Protein AF-W7KEY0-F1 (afdb_monomer_lite)

Structure (mmCIF, N/CA/C/O backbone):
data_AF-W7KEY0-F1
#
_entry.id   AF-W7KEY0-F1
#
loop_
_atom_site.group_PDB
_atom_site.id
_atom_site.type_symbol
_atom_site.label_atom_id
_atom_site.label_alt_id
_atom_site.label_comp_id
_atom_site.label_asym_id
_atom_site.label_entity_id
_atom_site.label_seq_id
_atom_site.pdbx_PDB_ins_code
_atom_site.Cartn_x
_atom_site.Cartn_y
_atom_site.Cartn_z
_atom_site.occupancy
_atom_site.B_iso_or_equiv
_atom_site.auth_seq_id
_atom_site.auth_comp_id
_atom_site.auth_asym_id
_atom_site.auth_atom_id
_atom_site.pdbx_PDB_model_num
ATOM 1 N N . MET A 1 1 ? 30.946 56.178 52.139 1.00 39.22 1 MET A N 1
ATOM 2 C CA . MET A 1 1 ? 31.318 55.492 50.880 1.00 39.22 1 MET A CA 1
ATOM 3 C C . MET A 1 1 ? 30.745 54.079 50.949 1.00 39.22 1 MET A C 1
ATOM 5 O O . MET A 1 1 ? 31.352 53.217 51.552 1.00 39.22 1 MET A O 1
ATOM 9 N N . ILE A 1 2 ? 29.469 53.835 50.640 1.00 46.00 2 ILE A N 1
ATOM 10 C CA . ILE A 1 2 ? 28.911 53.677 49.282 1.00 46.00 2 ILE A CA 1
ATOM 11 C C . ILE A 1 2 ? 29.947 53.119 48.298 1.00 46.00 2 ILE A C 1
ATOM 13 O O . ILE A 1 2 ? 30.593 53.881 47.589 1.00 46.00 2 ILE A O 1
ATOM 17 N N . ASN A 1 3 ? 30.103 51.791 48.290 1.00 41.12 3 ASN A N 1
ATOM 18 C CA . ASN A 1 3 ? 30.170 51.013 47.051 1.00 41.12 3 ASN A CA 1
ATOM 19 C C . ASN A 1 3 ? 29.918 49.518 47.322 1.00 41.12 3 ASN A C 1
ATOM 21 O O . ASN A 1 3 ? 30.827 48.713 47.483 1.00 41.12 3 ASN A O 1
ATOM 25 N N . CYS A 1 4 ? 28.639 49.153 47.340 1.00 37.62 4 CYS A N 1
ATOM 26 C CA . CYS A 1 4 ? 28.168 47.828 46.944 1.00 37.62 4 CYS A CA 1
ATOM 27 C C . CYS A 1 4 ? 26.973 48.049 46.021 1.00 37.62 4 CYS A C 1
ATOM 29 O O . CYS A 1 4 ? 25.819 47.897 46.406 1.00 37.62 4 CYS A O 1
ATOM 31 N N . ASN A 1 5 ? 27.259 48.467 44.793 1.00 52.34 5 ASN A N 1
ATOM 32 C CA . ASN A 1 5 ? 26.310 48.301 43.711 1.00 52.34 5 ASN A CA 1
ATOM 33 C C . ASN A 1 5 ? 26.526 46.898 43.133 1.00 52.34 5 ASN A C 1
ATOM 35 O O . ASN A 1 5 ? 27.607 46.632 42.611 1.00 52.34 5 ASN A O 1
ATOM 39 N N . ARG A 1 6 ? 25.476 46.062 43.189 1.00 47.12 6 ARG A N 1
ATOM 40 C CA . ARG A 1 6 ? 24.991 45.147 42.126 1.00 47.12 6 ARG A CA 1
ATOM 41 C C . ARG A 1 6 ? 24.615 43.753 42.619 1.00 47.12 6 ARG A C 1
ATOM 43 O O . ARG A 1 6 ? 25.311 42.767 42.415 1.00 47.12 6 ARG A O 1
ATOM 50 N N . VAL A 1 7 ? 23.378 43.650 43.078 1.00 41.88 7 VAL A N 1
ATOM 51 C CA . VAL A 1 7 ? 22.547 42.543 42.619 1.00 41.88 7 VAL A CA 1
ATOM 52 C C . VAL A 1 7 ? 22.335 42.707 41.101 1.00 41.88 7 VAL A C 1
ATOM 54 O O . VAL A 1 7 ? 21.746 43.698 40.684 1.00 41.88 7 VAL A O 1
ATOM 57 N N . ASN A 1 8 ? 22.784 41.738 40.284 1.00 46.81 8 ASN A N 1
ATOM 58 C CA . ASN A 1 8 ? 22.224 41.480 38.947 1.00 46.81 8 ASN A CA 1
ATOM 59 C C . ASN A 1 8 ? 21.302 40.255 39.018 1.00 46.81 8 ASN A C 1
ATOM 61 O O . ASN A 1 8 ? 21.419 39.324 38.226 1.00 46.81 8 ASN A O 1
ATOM 65 N N . LYS A 1 9 ? 20.366 40.275 39.977 1.00 32.06 9 LYS A N 1
ATOM 66 C CA . LYS A 1 9 ? 19.167 39.422 40.016 1.00 32.06 9 LYS A CA 1
ATOM 67 C C . LYS A 1 9 ? 18.198 39.804 38.860 1.00 32.06 9 LYS A C 1
ATOM 69 O O . LYS A 1 9 ? 17.013 39.991 39.081 1.00 32.06 9 LYS A O 1
ATOM 74 N N . LYS A 1 10 ? 18.739 40.009 37.650 1.00 35.88 10 LYS A N 1
ATOM 75 C CA . LYS A 1 10 ? 18.089 39.895 36.332 1.00 35.88 10 LYS A CA 1
ATOM 76 C C . LYS A 1 10 ? 18.129 38.439 35.893 1.00 35.88 10 LYS A C 1
ATOM 78 O O . LYS A 1 10 ? 17.138 37.761 35.711 1.00 35.88 10 LYS A O 1
ATOM 83 N N . SER A 1 11 ? 19.328 37.890 35.965 1.00 42.47 11 SER A N 1
ATOM 84 C CA . SER A 1 11 ? 19.453 36.511 36.363 1.00 42.47 11 SER A CA 1
ATOM 85 C C . SER A 1 11 ? 18.652 36.232 37.637 1.00 42.47 11 SER A C 1
ATOM 87 O O . SER A 1 11 ? 18.235 37.098 38.396 1.00 42.47 11 SER A O 1
ATOM 89 N N . ILE A 1 12 ? 18.552 34.963 37.928 1.00 41.84 12 ILE A N 1
ATOM 90 C CA . ILE A 1 12 ? 18.121 34.420 39.199 1.00 41.84 12 ILE A CA 1
ATOM 91 C C . ILE A 1 12 ? 16.614 34.317 39.298 1.00 41.84 12 ILE A C 1
ATOM 93 O O . ILE A 1 12 ? 16.170 33.216 39.583 1.00 41.84 12 ILE A O 1
ATOM 97 N N . LEU A 1 13 ? 15.846 35.368 39.015 1.00 31.08 13 LEU A N 1
ATOM 98 C CA . LEU A 1 13 ? 14.375 35.332 39.128 1.00 31.08 13 LEU A CA 1
ATOM 99 C C . LEU A 1 13 ? 13.568 35.970 37.943 1.00 31.08 13 LEU A C 1
ATOM 101 O O . LEU A 1 13 ? 12.361 36.086 38.080 1.00 31.08 13 LEU A O 1
ATOM 105 N N . GLU A 1 14 ? 14.179 36.291 36.775 1.00 40.06 14 GLU A N 1
ATOM 106 C CA . GLU A 1 14 ? 13.578 36.093 35.407 1.00 40.06 14 GLU A CA 1
ATOM 107 C C . GLU A 1 14 ? 13.645 34.676 34.768 1.00 40.06 14 GLU A C 1
ATOM 109 O O . GLU A 1 14 ? 13.014 34.332 33.782 1.00 40.06 14 GLU A O 1
ATOM 114 N N . ALA A 1 15 ? 14.576 33.817 35.099 1.00 42.16 15 ALA A N 1
ATOM 115 C CA . ALA A 1 15 ? 14.759 33.433 36.447 1.00 42.16 15 ALA A CA 1
ATOM 116 C C . ALA A 1 15 ? 13.458 32.832 36.911 1.00 42.16 15 ALA A C 1
ATOM 118 O O . ALA A 1 15 ? 12.478 33.525 37.155 1.00 42.16 15 ALA A O 1
ATOM 119 N N . ILE A 1 16 ? 13.536 31.512 36.938 1.00 36.44 16 ILE A N 1
ATOM 120 C CA . ILE A 1 16 ? 12.640 30.665 37.658 1.00 36.44 16 ILE A CA 1
ATOM 121 C C . ILE A 1 16 ? 11.277 31.195 37.345 1.00 36.44 16 ILE A C 1
ATOM 123 O O . ILE A 1 16 ? 10.603 31.722 38.217 1.00 36.44 16 ILE A O 1
ATOM 127 N N . GLU A 1 17 ? 10.876 31.215 36.087 1.00 41.03 17 GLU A N 1
ATOM 128 C CA . GLU A 1 17 ? 11.451 30.987 34.743 1.00 41.03 17 GLU A CA 1
ATOM 129 C C . GLU A 1 17 ? 10.202 31.079 33.904 1.00 41.03 17 GLU A C 1
ATOM 131 O O . GLU A 1 17 ? 9.704 30.076 33.376 1.00 41.03 17 GLU A O 1
ATOM 136 N N . ASP A 1 18 ? 9.587 32.239 34.115 1.00 36.84 18 ASP A N 1
ATOM 137 C CA . ASP A 1 18 ? 8.176 32.472 34.067 1.00 36.84 18 ASP A CA 1
ATOM 138 C C . ASP A 1 18 ? 7.375 31.193 33.950 1.00 36.84 18 ASP A C 1
ATOM 140 O O . ASP A 1 18 ? 6.943 30.745 32.884 1.00 36.84 18 ASP A O 1
ATOM 144 N N . PHE A 1 19 ? 7.164 30.573 35.113 1.00 37.38 19 PHE A N 1
ATOM 145 C CA . PHE A 1 19 ? 8.146 29.829 35.933 1.00 37.38 19 PHE A CA 1
ATOM 146 C C . PHE A 1 19 ? 7.751 28.423 35.931 1.00 37.38 19 PHE A C 1
ATOM 148 O O . PHE A 1 19 ? 7.211 27.884 36.904 1.00 37.38 19 PHE A O 1
ATOM 155 N N . VAL A 1 20 ? 7.869 27.886 34.743 1.00 44.34 20 VAL A N 1
ATOM 156 C CA . VAL A 1 20 ? 7.081 26.748 34.402 1.00 44.34 20 VAL A CA 1
ATOM 157 C C . VAL A 1 20 ? 5.592 27.195 34.455 1.00 44.34 20 VAL A C 1
ATOM 159 O O . VAL A 1 20 ? 4.947 26.859 33.488 1.00 44.34 20 VAL A O 1
ATOM 162 N N . LEU A 1 21 ? 5.103 28.030 35.422 1.00 39.25 21 LEU A N 1
ATOM 163 C CA . LEU A 1 21 ? 4.089 29.105 35.452 1.00 39.25 21 LEU A CA 1
ATOM 164 C C . LEU A 1 21 ? 4.131 29.896 34.141 1.00 39.25 21 LEU A C 1
ATOM 166 O O . LEU A 1 21 ? 4.456 31.059 34.088 1.00 39.25 21 LEU A O 1
ATOM 170 N N . HIS A 1 22 ? 3.645 29.346 33.073 1.00 37.84 22 HIS A N 1
ATOM 171 C CA . HIS A 1 22 ? 2.217 29.195 33.161 1.00 37.84 22 HIS A CA 1
ATOM 172 C C . HIS A 1 22 ? 1.845 27.692 33.143 1.00 37.84 22 HIS A C 1
ATOM 174 O O . HIS A 1 22 ? 1.115 27.227 32.280 1.00 37.84 22 HIS A O 1
ATOM 180 N N . ILE A 1 23 ? 2.376 26.974 34.164 1.00 42.91 23 ILE A N 1
ATOM 181 C CA . ILE A 1 23 ? 2.713 25.538 34.411 1.00 42.91 23 ILE A CA 1
ATOM 182 C C . ILE A 1 23 ? 1.596 24.567 34.310 1.00 42.91 23 ILE A C 1
ATOM 184 O O . ILE A 1 23 ? 1.755 23.415 33.933 1.00 42.91 23 ILE A O 1
ATOM 188 N N . PHE A 1 24 ? 0.466 25.077 34.695 1.00 42.84 24 PHE A N 1
ATOM 189 C CA . PHE A 1 24 ? -0.783 24.404 34.595 1.00 42.84 24 PHE A CA 1
ATOM 190 C C . PHE A 1 24 ? -1.757 25.285 33.858 1.00 42.84 24 PHE A C 1
ATOM 192 O O . PHE A 1 24 ? -2.905 24.896 33.719 1.00 42.84 24 PHE A O 1
ATOM 199 N N . SER A 1 25 ? -1.308 26.489 33.478 1.00 38.00 25 SER A N 1
ATOM 200 C CA . SER A 1 25 ? -2.138 27.675 33.598 1.00 38.00 25 SER A CA 1
ATOM 201 C C . SER A 1 25 ? -3.352 27.550 32.777 1.00 38.00 25 SER A C 1
ATOM 203 O O . SER A 1 25 ? -4.365 28.043 33.232 1.00 38.00 25 SER A O 1
ATOM 205 N N . TRP A 1 26 ? -3.270 26.792 31.700 1.00 37.66 26 TRP A N 1
ATOM 206 C CA . TRP A 1 26 ? -4.486 26.378 31.088 1.00 37.66 26 TRP A CA 1
ATOM 207 C C . TRP A 1 26 ? -4.623 24.859 31.029 1.00 37.66 26 TRP A C 1
ATOM 209 O O . TRP A 1 26 ? -5.651 24.419 31.503 1.00 37.66 26 TRP A O 1
ATOM 219 N N . PHE A 1 27 ? -3.659 24.027 30.584 1.00 41.97 27 PHE A N 1
ATOM 220 C CA . PHE A 1 27 ? -3.833 22.549 30.439 1.00 41.97 27 PHE A CA 1
ATOM 221 C C . PHE A 1 27 ? -5.110 22.080 29.688 1.00 41.97 27 PHE A C 1
ATOM 223 O O . PHE A 1 27 ? -5.236 20.872 29.551 1.00 41.97 27 PHE A O 1
ATOM 230 N N . LEU A 1 28 ? -6.006 22.997 29.275 1.00 44.84 28 LEU A N 1
ATOM 231 C CA . LEU A 1 28 ? -7.470 22.909 29.075 1.00 44.84 28 LEU A CA 1
ATOM 232 C C . LEU A 1 28 ? -7.968 24.214 28.379 1.00 44.84 28 LEU A C 1
ATOM 234 O O . LEU A 1 28 ? -8.821 24.919 28.905 1.00 44.84 28 LEU A O 1
ATOM 238 N N . ASP A 1 29 ? -7.402 24.532 27.207 1.00 43.25 29 ASP A N 1
ATOM 239 C CA . ASP A 1 29 ? -7.622 25.697 26.297 1.00 43.25 29 ASP A CA 1
ATOM 240 C C . ASP A 1 29 ? -6.866 27.040 26.543 1.00 43.25 29 ASP A C 1
ATOM 242 O O . ASP A 1 29 ? -7.196 27.850 27.402 1.00 43.25 29 ASP A O 1
ATOM 246 N N . ILE A 1 30 ? -5.858 27.311 25.691 1.00 51.75 30 ILE A N 1
ATOM 247 C CA . ILE A 1 30 ? -4.742 28.285 25.833 1.00 51.75 30 ILE A CA 1
ATOM 248 C C . ILE A 1 30 ? -4.778 29.412 24.769 1.00 51.75 30 ILE A C 1
ATOM 250 O O . ILE A 1 30 ? -5.134 29.139 23.626 1.00 51.75 30 ILE A O 1
ATOM 254 N N . ASN A 1 31 ? -4.227 30.614 25.040 1.00 40.78 31 ASN A N 1
ATOM 255 C CA . ASN A 1 31 ? -3.548 31.403 23.983 1.00 40.78 31 ASN A CA 1
ATOM 256 C C . ASN A 1 31 ? -2.336 32.221 24.487 1.00 40.78 31 ASN A C 1
ATOM 258 O O . ASN A 1 31 ? -2.462 33.090 25.346 1.00 40.78 31 ASN A O 1
ATOM 262 N N . VAL A 1 32 ? -1.146 31.911 23.958 1.00 52.19 32 VAL A N 1
ATOM 263 C CA . VAL A 1 32 ? 0.167 32.382 24.445 1.00 52.19 32 VAL A CA 1
ATOM 264 C C . VAL A 1 32 ? 0.576 33.687 23.761 1.00 52.19 32 VAL A C 1
ATOM 266 O O . VAL A 1 32 ? 0.625 33.705 22.537 1.00 52.19 32 VAL A O 1
ATOM 269 N N . ASP A 1 33 ? 1.009 34.706 24.515 1.00 50.38 33 ASP A N 1
ATOM 270 C CA . ASP A 1 33 ? 2.232 35.431 24.127 1.00 50.38 33 ASP A CA 1
ATOM 271 C C . ASP A 1 33 ? 2.861 36.218 25.287 1.00 50.38 33 ASP A C 1
ATOM 273 O O . ASP A 1 33 ? 2.375 37.270 25.700 1.00 50.38 33 ASP A O 1
ATOM 277 N N . ILE A 1 34 ? 3.980 35.703 25.806 1.00 47.12 34 ILE A N 1
ATOM 278 C CA . ILE A 1 34 ? 4.760 36.338 26.874 1.00 47.12 34 ILE A CA 1
ATOM 279 C C . ILE A 1 34 ? 6.181 36.614 26.367 1.00 47.12 34 ILE A C 1
ATOM 281 O O . ILE A 1 34 ? 7.163 35.995 26.756 1.00 47.12 34 ILE A O 1
ATOM 285 N N . PHE A 1 35 ? 6.275 37.628 25.504 1.00 45.19 35 PHE A N 1
ATOM 286 C CA . PHE A 1 35 ? 7.454 38.492 25.324 1.00 45.19 35 PHE A CA 1
ATOM 287 C C . PHE A 1 35 ? 8.364 38.233 24.105 1.00 45.19 35 PHE A C 1
ATOM 289 O O . PHE A 1 35 ? 9.537 37.844 24.215 1.00 45.19 35 PHE A O 1
ATOM 296 N N . LYS A 1 36 ? 7.875 38.656 22.936 1.00 41.53 36 LYS A N 1
ATOM 297 C CA . LYS A 1 36 ? 8.700 39.318 21.905 1.00 41.53 36 LYS A CA 1
ATOM 298 C C . LYS A 1 36 ? 8.900 40.803 22.300 1.00 41.53 36 LYS A C 1
ATOM 300 O O . LYS A 1 36 ? 8.003 41.387 22.889 1.00 41.53 36 LYS A O 1
ATOM 305 N N . ASN A 1 37 ? 10.040 41.470 22.080 1.00 49.34 37 ASN A N 1
ATOM 306 C CA . ASN A 1 37 ? 10.964 41.380 20.943 1.00 49.34 37 ASN A CA 1
ATOM 307 C C . ASN A 1 37 ? 12.451 41.564 21.327 1.00 49.34 37 ASN A C 1
ATOM 309 O O . ASN A 1 37 ? 12.825 42.610 21.851 1.00 49.34 37 ASN A O 1
ATOM 313 N N . ASN A 1 38 ? 13.302 40.573 21.013 1.00 46.34 38 ASN A N 1
ATOM 314 C CA . ASN A 1 38 ? 14.491 40.699 20.139 1.00 46.34 38 ASN A CA 1
ATOM 315 C C . ASN A 1 38 ? 15.311 39.387 20.085 1.00 46.34 38 ASN A C 1
ATOM 317 O O . ASN A 1 38 ? 15.221 38.540 20.973 1.00 46.34 38 ASN A O 1
ATOM 321 N N . ALA A 1 39 ? 16.051 39.219 18.982 1.00 49.66 39 ALA A N 1
ATOM 322 C CA . ALA A 1 39 ? 16.302 37.973 18.244 1.00 49.66 39 ALA A CA 1
ATOM 323 C C . ALA A 1 39 ? 17.393 37.003 18.755 1.00 49.66 39 ALA A C 1
ATOM 325 O O . ALA A 1 39 ? 17.705 36.053 18.048 1.00 49.66 39 ALA A O 1
ATOM 326 N N . ASP A 1 40 ? 17.919 37.152 19.971 1.00 50.69 40 ASP A N 1
ATOM 327 C CA . ASP A 1 40 ? 19.024 36.306 20.463 1.00 50.69 40 ASP A CA 1
ATOM 328 C C . ASP A 1 40 ? 18.761 35.730 21.865 1.00 50.69 40 ASP A C 1
ATOM 330 O O . ASP A 1 40 ? 19.476 36.012 22.828 1.00 50.69 40 ASP A O 1
ATOM 334 N N . LYS A 1 41 ? 17.729 34.887 22.012 1.00 50.16 41 LYS A N 1
ATOM 335 C CA . LYS A 1 41 ? 17.488 34.131 23.259 1.00 50.16 41 LYS A CA 1
ATOM 336 C C . LYS A 1 41 ? 17.946 32.667 23.113 1.00 50.16 41 LYS A C 1
ATOM 338 O O . LYS A 1 41 ? 17.334 31.889 22.387 1.00 50.16 41 LYS A O 1
ATOM 343 N N . LYS A 1 42 ? 19.020 32.274 23.820 1.00 42.50 42 LYS A N 1
ATOM 344 C CA . LYS A 1 42 ? 19.488 30.876 23.983 1.00 42.50 42 LYS A CA 1
ATOM 345 C C . LYS A 1 42 ? 19.037 30.320 25.338 1.00 42.50 42 LYS A C 1
ATOM 347 O O . LYS A 1 42 ? 19.490 30.793 26.376 1.00 42.50 42 LYS A O 1
ATOM 352 N N . TYR A 1 43 ? 18.183 29.296 25.318 1.00 47.22 43 TYR A N 1
ATOM 353 C CA . TYR A 1 43 ? 17.646 28.640 26.517 1.00 47.22 43 TYR A CA 1
ATOM 354 C C . TYR A 1 43 ? 18.588 27.558 27.078 1.00 47.22 43 TYR A C 1
ATOM 356 O O . TYR A 1 43 ? 19.270 26.851 26.333 1.00 47.22 43 TYR A O 1
ATOM 364 N N . SER A 1 44 ? 18.608 27.414 28.407 1.00 42.06 44 SER A N 1
ATOM 365 C CA . SER A 1 44 ? 19.411 26.434 29.154 1.00 42.06 44 SER A CA 1
ATOM 366 C C . SER A 1 44 ? 18.731 25.055 29.190 1.00 42.06 44 SER A C 1
ATOM 368 O O . SER A 1 44 ? 17.626 24.901 29.698 1.00 42.06 44 SER A O 1
ATOM 370 N N . ILE A 1 45 ? 19.417 24.016 28.700 1.00 49.16 45 ILE A N 1
ATOM 371 C CA . ILE A 1 45 ? 18.901 22.635 28.547 1.00 49.16 45 ILE A CA 1
ATOM 372 C C . ILE A 1 45 ? 18.628 21.924 29.897 1.00 49.16 45 ILE A C 1
ATOM 374 O O . ILE A 1 45 ? 18.030 20.852 29.921 1.00 49.16 45 ILE A O 1
ATOM 378 N N . LYS A 1 46 ? 19.049 22.484 31.039 1.00 46.50 46 LYS A N 1
ATOM 379 C CA . LYS A 1 46 ? 19.043 21.770 32.331 1.00 46.50 46 LYS A CA 1
ATOM 380 C C . LYS A 1 46 ? 17.734 21.842 33.139 1.00 46.50 46 LYS A C 1
ATOM 382 O O . LYS A 1 46 ? 17.595 21.021 34.038 1.00 46.50 46 LYS A O 1
ATOM 387 N N . LEU A 1 47 ? 16.797 22.755 32.846 1.00 44.56 47 LEU A N 1
ATOM 388 C CA . LEU A 1 47 ? 15.542 22.902 33.620 1.00 44.56 47 LEU A CA 1
ATOM 389 C C . LEU A 1 47 ? 14.348 22.144 33.003 1.00 44.56 47 LEU A C 1
ATOM 391 O O . LEU A 1 47 ? 13.522 21.579 33.716 1.00 44.56 47 LEU A O 1
ATOM 395 N N . PHE A 1 48 ? 14.320 22.017 31.674 1.00 52.28 48 PHE A N 1
ATOM 396 C CA . PHE A 1 48 ? 13.380 21.171 30.936 1.00 52.28 48 PHE A CA 1
ATOM 397 C C . PHE A 1 48 ? 13.916 19.740 30.819 1.00 52.28 48 PHE A C 1
ATOM 399 O O . PHE A 1 48 ? 14.367 19.306 29.755 1.00 52.28 48 PHE A O 1
ATOM 406 N N . ASP A 1 49 ? 13.882 18.989 31.921 1.00 56.47 49 ASP A N 1
ATOM 407 C CA . ASP A 1 49 ? 14.174 17.556 31.861 1.00 56.47 49 ASP A CA 1
ATOM 408 C C . ASP A 1 49 ? 13.188 16.870 30.890 1.00 56.47 49 ASP A C 1
ATOM 410 O O . ASP A 1 49 ? 12.003 17.219 30.813 1.00 56.47 49 ASP A O 1
ATOM 414 N N . LYS A 1 50 ? 13.651 15.849 30.156 1.00 60.19 50 LYS A N 1
ATOM 415 C CA . LYS A 1 50 ? 12.829 15.060 29.217 1.00 60.19 50 LYS A CA 1
ATOM 416 C C . LYS A 1 50 ? 11.535 14.553 29.867 1.00 60.19 50 LYS A C 1
ATOM 418 O O . LYS A 1 50 ? 10.550 14.333 29.165 1.00 60.19 50 LYS A O 1
ATOM 423 N N . LYS A 1 51 ? 11.533 14.363 31.190 1.00 61.62 51 LYS A N 1
ATOM 424 C CA . LYS A 1 51 ? 10.380 13.918 31.983 1.00 61.62 51 LYS A CA 1
ATOM 425 C C . LYS A 1 51 ? 9.228 14.927 31.998 1.00 61.62 51 LYS A C 1
ATOM 427 O O . LYS A 1 51 ? 8.098 14.518 31.758 1.00 61.62 51 LYS A O 1
ATOM 432 N N . LEU A 1 52 ? 9.509 16.216 32.208 1.00 63.00 52 LEU A N 1
ATOM 433 C CA . LEU A 1 52 ? 8.487 17.274 32.242 1.00 63.00 52 LEU A CA 1
ATOM 434 C C . LEU A 1 52 ? 7.802 17.421 30.881 1.00 63.00 52 LEU A C 1
ATOM 436 O O . LEU A 1 52 ? 6.579 17.397 30.794 1.00 63.00 52 LEU A O 1
ATOM 440 N N . ILE A 1 53 ? 8.586 17.444 29.800 1.00 68.56 53 ILE A N 1
ATOM 441 C CA . ILE A 1 53 ? 8.055 17.529 28.431 1.00 68.56 53 ILE A CA 1
ATOM 442 C C . ILE A 1 53 ? 7.155 16.322 28.109 1.00 68.56 53 ILE A C 1
ATOM 444 O O . ILE A 1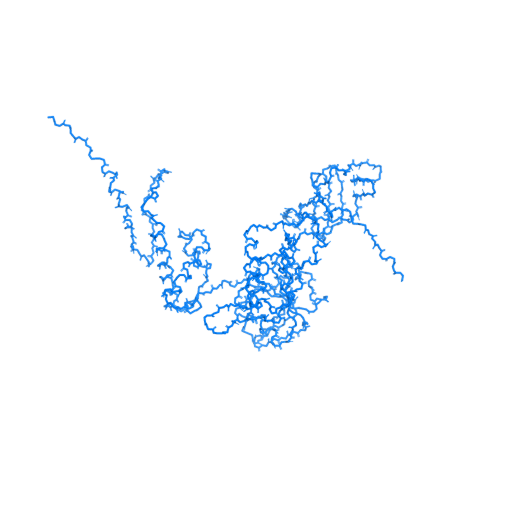 53 ? 6.119 16.462 27.459 1.00 68.56 53 ILE A O 1
ATOM 448 N N . ASN A 1 54 ? 7.542 15.124 28.556 1.00 72.00 54 ASN A N 1
ATOM 449 C CA . ASN A 1 54 ? 6.743 13.919 28.346 1.00 72.00 54 ASN A CA 1
ATOM 450 C C . ASN A 1 54 ? 5.438 13.938 29.149 1.00 72.00 54 ASN A C 1
ATOM 452 O O . ASN A 1 54 ? 4.422 13.493 28.624 1.00 72.00 54 ASN A O 1
ATOM 456 N N . LEU A 1 55 ? 5.453 14.459 30.379 1.00 74.31 55 LEU A N 1
ATOM 457 C CA . LEU A 1 55 ? 4.247 14.614 31.189 1.00 74.31 55 LEU A CA 1
ATOM 458 C C . LEU A 1 55 ? 3.246 15.554 30.506 1.00 74.31 55 LEU A C 1
ATOM 460 O O . LEU A 1 55 ? 2.096 15.164 30.323 1.00 74.31 55 LEU A O 1
ATOM 464 N N . CYS A 1 56 ? 3.693 16.730 30.048 1.00 72.19 56 CYS A N 1
ATOM 465 C CA . CYS A 1 56 ? 2.826 17.694 29.363 1.00 72.19 56 CYS A CA 1
ATOM 466 C C . CYS A 1 56 ? 2.154 17.077 28.132 1.00 72.19 56 CYS A C 1
ATOM 468 O O . CYS A 1 56 ? 0.941 17.159 27.982 1.00 72.19 56 CYS A O 1
ATOM 470 N N . ARG A 1 57 ? 2.927 16.379 27.291 1.00 78.31 57 ARG A N 1
ATOM 471 C CA . ARG A 1 57 ? 2.397 15.675 26.113 1.00 78.31 57 ARG A CA 1
ATOM 472 C C . ARG A 1 57 ? 1.324 14.655 26.460 1.00 78.31 57 ARG A C 1
ATOM 474 O O . ARG A 1 57 ? 0.336 14.555 25.744 1.00 78.31 57 ARG A O 1
ATOM 481 N N . THR A 1 58 ? 1.535 13.875 27.517 1.00 81.19 58 THR A N 1
ATOM 482 C CA . THR A 1 58 ? 0.566 12.864 27.947 1.00 81.19 58 THR A CA 1
ATOM 483 C C . THR A 1 58 ? -0.719 13.523 28.439 1.00 81.19 58 THR A C 1
ATOM 485 O O . THR A 1 58 ? -1.796 13.116 28.018 1.00 81.19 58 THR A O 1
ATOM 488 N N . VAL A 1 59 ? -0.628 14.562 29.272 1.00 79.62 59 VAL A N 1
ATOM 489 C CA . VAL A 1 59 ? -1.816 15.235 29.817 1.00 79.62 59 VAL A CA 1
ATOM 490 C C . VAL A 1 59 ? -2.602 15.977 28.728 1.00 79.62 59 VAL A C 1
ATOM 492 O O . VAL A 1 59 ? -3.818 15.843 28.709 1.00 79.62 59 VAL A O 1
ATOM 495 N N . SER A 1 60 ? -1.954 16.639 27.759 1.00 80.75 60 SER A N 1
ATOM 496 C CA . SER A 1 60 ? -2.656 17.251 26.610 1.00 80.75 60 SER A CA 1
ATOM 497 C C . SER A 1 60 ? -3.440 16.230 25.775 1.00 80.75 60 SER A C 1
ATOM 499 O O . SER A 1 60 ? -4.490 16.533 25.215 1.00 80.75 60 SER A O 1
ATOM 501 N N . VAL A 1 61 ? -2.952 14.988 25.684 1.00 83.31 61 VAL A N 1
ATOM 502 C CA . VAL A 1 61 ? -3.706 13.914 25.021 1.00 83.31 61 VAL A CA 1
ATOM 503 C C . VAL A 1 61 ? -4.908 13.483 25.869 1.00 83.31 61 VAL A C 1
ATOM 505 O O . VAL A 1 61 ? -5.971 13.251 25.304 1.00 83.31 61 VAL A O 1
ATOM 508 N N . VAL A 1 62 ? -4.774 13.395 27.198 1.00 83.19 62 VAL A N 1
ATOM 509 C CA . VAL A 1 62 ? -5.894 13.073 28.110 1.00 83.19 62 VAL A CA 1
ATOM 510 C C . VAL A 1 62 ? -6.982 14.147 28.063 1.00 83.19 62 VAL A C 1
ATOM 512 O O . VAL A 1 62 ? -8.160 13.816 27.969 1.00 83.19 62 VAL A O 1
ATOM 515 N N . GLU A 1 63 ? -6.588 15.418 28.100 1.00 81.31 63 GLU A N 1
ATOM 516 C CA . GLU A 1 63 ? -7.465 16.582 27.942 1.00 81.31 63 GLU A CA 1
ATOM 517 C C . GLU A 1 63 ? -8.311 16.458 26.671 1.00 81.31 63 GLU A C 1
ATOM 519 O O . GLU A 1 63 ? -9.541 16.477 26.727 1.00 81.31 63 GLU A O 1
ATOM 524 N N . LEU A 1 64 ? -7.649 16.231 25.533 1.00 83.44 64 LEU A N 1
ATOM 525 C CA . LEU A 1 64 ? -8.321 16.063 24.254 1.00 83.44 64 LEU A CA 1
ATOM 526 C C . LEU A 1 64 ? -9.263 14.853 24.248 1.00 83.44 64 LEU A C 1
ATOM 528 O O . LEU A 1 64 ? -10.376 14.954 23.742 1.00 83.44 64 LEU A O 1
ATOM 532 N N . VAL A 1 65 ? -8.841 13.716 24.808 1.00 81.50 65 VAL A N 1
ATOM 533 C CA . VAL A 1 65 ? -9.696 12.524 24.945 1.00 81.50 65 VAL A CA 1
ATOM 534 C C . VAL A 1 65 ? -10.965 12.856 25.732 1.00 81.50 65 VAL A C 1
ATOM 536 O O . VAL A 1 65 ? -12.055 12.483 25.307 1.00 81.50 65 VAL A O 1
ATOM 539 N N . ASN A 1 66 ? -10.848 13.591 26.840 1.00 81.12 66 ASN A N 1
ATOM 540 C CA . ASN A 1 66 ? -12.001 14.014 27.631 1.00 81.12 66 ASN A CA 1
ATOM 541 C C . ASN A 1 66 ? -12.951 14.908 26.817 1.00 81.12 66 ASN A C 1
ATOM 543 O O . ASN A 1 66 ? -14.159 14.686 26.830 1.00 81.12 66 ASN A O 1
ATOM 547 N N . GLU A 1 67 ? -12.424 15.873 26.057 1.00 81.88 67 GLU A N 1
ATOM 548 C CA . GLU A 1 67 ? -13.248 16.704 25.171 1.00 81.88 67 GLU A CA 1
ATOM 549 C C . GLU A 1 67 ? -13.992 15.891 24.104 1.00 81.88 67 GLU A C 1
ATOM 551 O O . GLU A 1 67 ? -15.169 16.142 23.845 1.00 81.88 67 GLU A O 1
ATOM 556 N N . ILE A 1 68 ? -13.292 14.951 23.461 1.00 84.25 68 ILE A N 1
ATOM 557 C CA . ILE A 1 68 ? -13.822 14.092 22.397 1.00 84.25 68 ILE A CA 1
ATOM 558 C C . ILE A 1 68 ? -14.990 13.261 22.934 1.00 84.25 68 ILE A C 1
ATOM 560 O O . ILE A 1 68 ? -16.048 13.237 22.308 1.00 84.25 68 ILE A O 1
ATOM 564 N N . ILE A 1 69 ? -14.815 12.639 24.104 1.00 79.00 69 ILE A N 1
ATOM 565 C CA . ILE A 1 69 ? -15.837 11.802 24.744 1.00 79.00 69 ILE A CA 1
ATOM 566 C C . ILE A 1 69 ? -17.035 12.650 25.187 1.00 79.00 69 ILE A C 1
ATOM 568 O O . ILE A 1 69 ? -18.173 12.297 24.896 1.00 79.00 69 ILE A O 1
ATOM 572 N N . MET A 1 70 ? -16.804 13.796 25.838 1.00 76.88 70 MET A N 1
ATOM 573 C CA . MET A 1 70 ? -17.887 14.678 26.302 1.00 76.88 70 MET A CA 1
ATOM 574 C C . MET A 1 70 ? -18.731 15.245 25.155 1.00 76.88 70 MET A C 1
ATOM 576 O O . MET A 1 70 ? -19.918 15.507 25.330 1.00 76.88 70 MET A O 1
ATOM 580 N N . LYS A 1 71 ? -18.117 15.465 23.987 1.00 85.31 71 LYS A N 1
ATOM 581 C CA . LYS A 1 71 ? -18.780 15.997 22.787 1.00 85.31 71 LYS A CA 1
ATOM 582 C C . LYS A 1 71 ? -19.285 14.895 21.842 1.00 85.31 71 LYS A C 1
ATOM 584 O O . LYS A 1 71 ? -19.799 15.248 20.784 1.00 85.31 71 LYS A O 1
ATOM 589 N N . ASP A 1 72 ? -19.096 13.619 22.190 1.00 76.56 72 ASP A N 1
ATOM 590 C CA . ASP A 1 72 ? -19.354 12.439 21.347 1.00 76.56 72 ASP A CA 1
ATOM 591 C C . ASP A 1 72 ? -18.825 12.597 19.908 1.00 76.56 72 ASP A C 1
ATOM 593 O O . ASP A 1 72 ? -19.514 12.390 18.909 1.00 76.56 72 ASP A O 1
ATOM 597 N N . LYS A 1 73 ? -17.578 13.069 19.795 1.00 80.62 73 LYS A N 1
ATOM 598 C CA . LYS A 1 73 ? -16.888 13.247 18.511 1.00 80.62 73 LYS A CA 1
ATOM 599 C C . LYS A 1 73 ? -15.898 12.117 18.273 1.00 80.62 73 LYS A C 1
ATOM 601 O O . LYS A 1 73 ? -15.468 11.457 19.210 1.00 80.62 73 LYS A O 1
ATOM 606 N N . ASN A 1 74 ? -15.483 11.967 17.018 1.00 81.00 74 ASN A N 1
ATOM 607 C CA . ASN A 1 74 ? -14.356 11.128 16.617 1.00 81.00 74 ASN A CA 1
ATOM 608 C C . ASN A 1 74 ? -13.156 12.008 16.259 1.00 81.00 74 ASN A C 1
ATOM 610 O O . ASN A 1 74 ? -13.330 13.109 15.735 1.00 81.00 74 ASN A O 1
ATOM 614 N N . CYS A 1 75 ? -11.941 11.528 16.528 1.00 84.44 75 CYS A N 1
ATOM 615 C CA . CYS A 1 75 ? -10.710 12.228 16.161 1.00 84.44 75 CYS A CA 1
ATOM 616 C C . CYS A 1 75 ? -9.667 11.270 15.586 1.00 84.44 75 CYS A C 1
ATOM 618 O O . CYS A 1 75 ? -9.492 10.145 16.064 1.00 84.44 75 CYS A O 1
ATOM 620 N N . THR A 1 76 ? -8.925 11.706 14.570 1.00 85.75 76 THR A N 1
ATOM 621 C CA . THR A 1 76 ? -7.833 10.901 14.013 1.00 85.75 76 THR A CA 1
ATOM 622 C C . THR A 1 76 ? -6.495 11.187 14.690 1.00 85.75 76 THR A C 1
ATOM 624 O O . THR A 1 76 ? -6.199 12.304 15.096 1.00 85.75 76 THR A O 1
ATOM 627 N N . GLN A 1 77 ? -5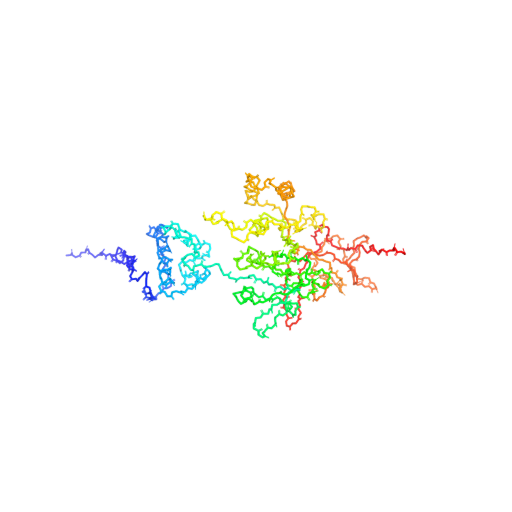.593 10.203 14.753 1.00 86.12 77 GLN A N 1
ATOM 628 C CA . GLN A 1 77 ? -4.243 10.425 15.308 1.00 86.12 77 GLN A CA 1
ATOM 629 C C . GLN A 1 77 ? -3.480 11.576 14.627 1.00 86.12 77 GLN A C 1
ATOM 631 O O . GLN A 1 77 ? -2.632 12.213 15.256 1.00 86.12 77 GLN A O 1
ATOM 636 N N . ARG A 1 78 ? -3.744 11.819 13.336 1.00 82.75 78 ARG A N 1
ATOM 637 C CA . ARG A 1 78 ? -3.158 12.943 12.598 1.00 82.75 78 ARG A CA 1
ATOM 638 C C . ARG A 1 78 ? -3.746 14.270 13.053 1.00 82.75 78 ARG A C 1
ATOM 640 O O . ARG A 1 78 ? -2.982 15.200 13.263 1.00 82.75 78 ARG A O 1
ATOM 647 N N . GLU A 1 79 ? -5.056 14.353 13.267 1.00 84.94 79 GLU A N 1
ATOM 648 C CA . GLU A 1 79 ? -5.678 15.545 13.856 1.00 84.94 79 GLU A CA 1
ATOM 649 C C . GLU A 1 79 ? -5.101 15.858 15.233 1.00 84.94 79 GLU A C 1
ATOM 651 O O . GLU A 1 79 ? -4.787 17.013 15.489 1.00 84.94 79 GLU A O 1
ATOM 656 N N . ILE A 1 80 ? -4.866 14.851 16.083 1.00 85.12 80 ILE A N 1
ATOM 657 C CA . ILE A 1 80 ? -4.206 15.055 17.385 1.00 85.12 80 ILE A CA 1
ATOM 658 C C . ILE A 1 80 ? -2.813 15.669 17.192 1.00 85.12 80 ILE A C 1
ATOM 660 O O . ILE A 1 80 ? -2.445 16.623 17.875 1.00 85.12 80 ILE A O 1
ATOM 664 N N . TYR A 1 81 ? -2.031 15.145 16.243 1.00 83.44 81 TYR A N 1
ATOM 665 C CA . TYR A 1 81 ? -0.717 15.700 15.919 1.00 83.44 81 TYR A CA 1
ATOM 666 C C . TYR A 1 81 ? -0.807 17.138 15.395 1.00 83.44 81 TYR A C 1
ATOM 668 O O . TYR A 1 81 ? -0.025 17.975 15.835 1.00 83.44 81 TYR A O 1
ATOM 676 N N . TYR A 1 82 ? -1.765 17.447 14.518 1.00 79.81 82 TYR A N 1
ATOM 677 C CA . TYR A 1 82 ? -1.955 18.797 13.988 1.00 79.81 82 TYR A CA 1
ATOM 678 C C . TYR A 1 82 ? -2.487 19.779 15.037 1.00 79.81 82 TYR A C 1
ATOM 680 O O . TYR A 1 82 ? -2.001 20.904 15.089 1.00 79.81 82 TYR A O 1
ATOM 688 N N . LYS A 1 83 ? -3.405 19.366 15.922 1.00 80.62 83 LYS A N 1
ATOM 689 C CA . LYS A 1 83 ? -3.904 20.194 17.038 1.00 80.62 83 LYS A CA 1
ATOM 690 C C . LYS A 1 83 ? -2.765 20.568 17.990 1.00 80.62 83 LYS A C 1
ATOM 692 O O . LYS A 1 83 ? -2.723 21.678 18.508 1.00 80.62 83 LYS A O 1
ATOM 697 N N . PHE A 1 84 ? -1.793 19.671 18.152 1.00 76.50 84 PHE A N 1
ATOM 698 C CA . PHE A 1 84 ? -0.656 19.843 19.052 1.00 76.50 84 PHE A CA 1
ATOM 699 C C . PHE A 1 84 ? 0.700 19.894 18.324 1.00 76.50 84 PHE A C 1
ATOM 701 O O . PHE A 1 84 ? 1.713 19.453 18.876 1.00 76.50 84 PHE A O 1
ATOM 708 N N . TYR A 1 85 ? 0.758 20.459 17.110 1.00 74.62 85 TYR A N 1
ATOM 709 C CA . TYR A 1 85 ? 1.989 20.501 16.296 1.00 74.62 85 TYR A CA 1
ATOM 710 C C . TYR A 1 85 ? 3.131 21.282 16.974 1.00 74.62 85 TYR A C 1
ATOM 712 O O . TYR A 1 85 ? 4.308 21.003 16.762 1.00 74.62 85 TYR A O 1
ATOM 720 N N . ASN A 1 86 ? 2.782 22.229 17.851 1.00 68.50 86 ASN A N 1
ATOM 721 C CA . ASN A 1 86 ? 3.733 22.983 18.670 1.00 68.50 86 ASN A CA 1
ATOM 722 C C . ASN A 1 86 ? 4.382 22.128 19.780 1.00 68.50 86 ASN A C 1
ATOM 724 O O . ASN A 1 86 ? 5.471 22.446 20.256 1.00 68.50 86 ASN A O 1
ATOM 728 N N . ILE A 1 87 ? 3.734 21.032 20.194 1.00 69.06 87 ILE A N 1
ATOM 729 C CA . ILE A 1 87 ? 4.155 20.167 21.311 1.00 69.06 87 ILE A CA 1
ATOM 730 C C . ILE A 1 87 ? 4.815 18.877 20.789 1.00 69.06 87 ILE A C 1
ATOM 732 O O . ILE A 1 87 ? 5.797 18.370 21.365 1.00 69.06 87 ILE A O 1
ATOM 736 N N . PHE A 1 88 ? 4.299 18.344 19.679 1.00 72.12 88 PHE A N 1
ATOM 737 C CA . PHE A 1 88 ? 4.818 17.159 19.007 1.00 72.12 88 PHE A CA 1
ATOM 738 C C . PHE A 1 88 ? 5.655 17.543 17.794 1.00 72.12 88 PHE A C 1
ATOM 740 O O . PHE A 1 88 ? 5.148 18.069 16.812 1.00 72.12 88 PHE A O 1
ATOM 747 N N . ARG A 1 89 ? 6.945 17.197 17.822 1.00 74.75 89 ARG A N 1
ATOM 748 C CA . ARG A 1 89 ? 7.827 17.426 16.664 1.00 74.75 89 ARG A CA 1
ATOM 749 C C . ARG A 1 89 ? 7.546 16.444 15.529 1.00 74.75 89 ARG A C 1
ATOM 751 O O . ARG A 1 89 ? 7.653 16.795 14.363 1.00 74.75 89 ARG A O 1
ATOM 758 N N . GLU A 1 90 ? 7.171 15.216 15.880 1.00 78.56 90 GLU A N 1
ATOM 759 C CA . GLU A 1 90 ? 6.936 14.118 14.942 1.00 78.56 90 GLU A CA 1
ATOM 760 C C . GLU A 1 90 ? 5.649 13.366 15.298 1.00 78.56 90 GLU A C 1
ATOM 762 O O . GLU A 1 90 ? 5.366 13.129 16.476 1.00 78.56 90 GLU A O 1
ATOM 767 N N . GLN A 1 91 ? 4.922 12.876 14.290 1.00 79.62 91 GLN A N 1
ATOM 768 C CA . GLN A 1 91 ? 3.718 12.050 14.473 1.00 79.62 91 GLN A CA 1
ATOM 769 C C . GLN A 1 91 ? 3.973 10.818 15.360 1.00 79.62 91 GLN A C 1
ATOM 771 O O . GLN A 1 91 ? 3.128 10.429 16.166 1.00 79.62 91 GLN A O 1
ATOM 776 N N . ASN A 1 92 ? 5.154 10.202 15.246 1.00 83.06 92 ASN A N 1
ATOM 777 C CA . ASN A 1 92 ? 5.526 9.036 16.053 1.00 83.06 92 ASN A CA 1
ATOM 778 C C . ASN A 1 92 ? 5.555 9.349 17.553 1.00 83.06 92 ASN A C 1
ATOM 780 O O . ASN A 1 92 ? 5.245 8.483 18.372 1.00 83.06 92 ASN A O 1
ATOM 784 N N . GLN A 1 93 ? 5.896 10.585 17.915 1.00 82.88 93 GLN A N 1
ATOM 785 C CA . GLN A 1 93 ? 5.880 11.041 19.295 1.00 82.88 93 GLN A CA 1
ATOM 786 C C . GLN A 1 93 ? 4.444 11.144 19.814 1.00 82.88 93 GLN A C 1
ATOM 788 O O . GLN A 1 93 ? 4.152 10.568 20.859 1.00 82.88 93 GLN A O 1
ATOM 793 N N . ALA A 1 94 ? 3.543 11.782 19.060 1.00 85.31 94 ALA A N 1
ATOM 794 C CA . ALA A 1 94 ? 2.119 11.848 19.400 1.00 85.31 94 ALA A CA 1
ATOM 795 C C . ALA A 1 94 ? 1.524 10.443 19.578 1.00 85.31 94 ALA A C 1
ATOM 797 O O . ALA A 1 94 ? 0.916 10.139 20.601 1.00 85.31 94 ALA A O 1
ATOM 798 N N . ASN A 1 95 ? 1.808 9.536 18.638 1.00 86.62 95 ASN A N 1
ATOM 799 C CA . ASN A 1 95 ? 1.344 8.150 18.689 1.00 86.62 95 ASN A CA 1
ATOM 800 C C . ASN A 1 95 ? 1.825 7.396 19.939 1.00 86.62 95 ASN A C 1
ATOM 802 O O . ASN A 1 95 ? 1.079 6.579 20.479 1.00 86.62 95 ASN A O 1
ATOM 806 N N . LYS A 1 96 ? 3.053 7.659 20.404 1.00 87.81 96 LYS A N 1
ATOM 807 C CA . LYS A 1 96 ? 3.577 7.066 21.639 1.00 87.81 96 LYS A CA 1
ATOM 808 C C . LYS A 1 96 ? 2.789 7.543 22.861 1.00 87.81 96 LYS A C 1
ATOM 810 O O . LYS A 1 96 ? 2.363 6.709 23.648 1.00 87.81 96 LYS A O 1
ATOM 815 N N . HIS A 1 97 ? 2.540 8.847 22.972 1.00 85.25 97 HIS A N 1
ATOM 816 C CA . HIS A 1 97 ? 1.777 9.403 24.092 1.00 85.25 97 HIS A CA 1
ATOM 817 C C . HIS A 1 97 ? 0.308 8.964 24.075 1.00 85.25 97 HIS A C 1
ATOM 819 O O . HIS A 1 97 ? -0.221 8.621 25.124 1.00 85.25 97 HIS A O 1
ATOM 825 N N . ILE A 1 98 ? -0.324 8.854 22.900 1.00 86.81 98 ILE A N 1
ATOM 826 C CA . ILE A 1 98 ? -1.665 8.254 22.765 1.00 86.81 98 ILE A CA 1
ATOM 827 C C . ILE A 1 98 ? -1.677 6.827 23.319 1.00 86.81 98 ILE A C 1
ATOM 829 O O . ILE A 1 98 ? -2.581 6.461 24.067 1.00 86.81 98 ILE A O 1
ATOM 833 N N . LYS A 1 99 ? -0.661 6.021 22.990 1.00 84.38 99 LYS A N 1
ATOM 834 C CA . LYS A 1 99 ? -0.540 4.657 23.513 1.00 84.38 99 LYS A CA 1
ATOM 835 C C . LYS A 1 99 ? -0.346 4.639 25.031 1.00 84.38 99 LYS A C 1
ATOM 837 O O . LYS A 1 99 ? -0.961 3.814 25.697 1.00 84.38 99 LYS A O 1
ATOM 842 N N . ASP A 1 100 ? 0.483 5.531 25.565 1.00 81.88 100 ASP A N 1
ATOM 843 C CA . ASP A 1 100 ? 0.696 5.647 27.009 1.00 81.88 100 ASP A CA 1
ATOM 844 C C . ASP A 1 100 ? -0.616 6.016 27.726 1.00 81.88 100 ASP A C 1
ATOM 846 O O . ASP A 1 100 ? -0.958 5.373 28.713 1.00 81.88 100 ASP A O 1
ATOM 850 N N . VAL A 1 101 ? -1.407 6.951 27.183 1.00 82.44 101 VAL A N 1
ATOM 851 C CA . VAL A 1 101 ? -2.742 7.302 27.705 1.00 82.44 101 VAL A CA 1
ATOM 852 C C . VAL A 1 101 ? -3.701 6.112 27.672 1.00 82.44 101 VAL A C 1
ATOM 854 O O . VAL A 1 101 ? -4.340 5.832 28.682 1.00 82.44 101 VAL A O 1
ATOM 857 N N . CYS A 1 102 ? -3.763 5.368 26.563 1.00 77.19 102 CYS A N 1
ATOM 858 C CA . CYS A 1 102 ? -4.584 4.152 26.474 1.00 77.19 102 CYS A CA 1
ATOM 859 C C . CYS A 1 102 ? -4.204 3.142 27.571 1.00 77.19 102 CYS A C 1
ATOM 861 O O . CYS A 1 102 ? -5.069 2.610 28.260 1.00 77.19 102 CYS A O 1
ATOM 863 N N . ASN A 1 103 ? -2.899 2.920 27.776 1.00 73.62 103 ASN A N 1
ATOM 864 C CA . ASN A 1 103 ? -2.404 1.999 28.801 1.00 73.62 103 ASN A CA 1
ATOM 865 C C . ASN A 1 103 ? -2.738 2.471 30.224 1.00 73.62 103 ASN A C 1
ATOM 867 O O . ASN A 1 103 ? -3.050 1.643 31.071 1.00 73.62 103 ASN A O 1
ATOM 871 N N . ILE A 1 104 ? -2.648 3.779 30.490 1.00 77.19 104 ILE A N 1
ATOM 872 C CA . ILE A 1 104 ? -2.948 4.370 31.803 1.00 77.19 104 ILE A CA 1
ATOM 873 C C . ILE A 1 104 ? -4.443 4.264 32.116 1.00 77.19 104 ILE A C 1
ATOM 875 O O . ILE A 1 104 ? -4.805 3.893 33.227 1.00 77.19 104 ILE A O 1
ATOM 879 N N . LEU A 1 105 ? -5.302 4.583 31.145 1.00 73.38 105 LEU A N 1
ATOM 880 C CA . LEU A 1 105 ? -6.754 4.549 31.321 1.00 73.38 105 LEU A CA 1
ATOM 881 C C . LEU A 1 105 ? -7.329 3.126 31.272 1.00 73.38 105 LEU A C 1
ATOM 883 O O . LEU A 1 105 ? -8.455 2.911 31.704 1.00 73.38 105 LEU A O 1
ATOM 887 N N . GLY A 1 106 ? -6.576 2.160 30.741 1.00 67.94 106 GLY A N 1
ATOM 888 C CA . GLY A 1 106 ? -7.023 0.776 30.590 1.00 67.94 106 GLY A CA 1
ATOM 889 C C . GLY A 1 106 ? -8.013 0.556 29.441 1.00 67.94 106 GLY A C 1
ATOM 890 O O . GLY A 1 106 ? -8.605 -0.516 29.360 1.00 67.94 106 GLY A O 1
ATOM 891 N N . TYR A 1 107 ? -8.178 1.533 28.545 1.00 73.75 107 TYR A N 1
ATOM 892 C CA . TYR A 1 107 ? -9.080 1.453 27.393 1.00 73.75 107 TYR A CA 1
ATOM 893 C C . TYR A 1 107 ? -8.313 1.350 26.077 1.00 73.75 107 TYR A C 1
ATOM 895 O O . TYR A 1 107 ? -7.232 1.922 25.909 1.00 73.75 107 TYR A O 1
ATOM 903 N N . GLU A 1 108 ? -8.892 0.640 25.108 1.00 65.19 108 GLU A N 1
ATOM 904 C CA . GLU A 1 108 ? -8.370 0.641 23.746 1.00 65.19 108 GLU A CA 1
ATOM 905 C C . GLU A 1 108 ? -8.607 1.999 23.073 1.00 65.19 108 GLU A C 1
ATOM 907 O O . GLU A 1 108 ? -9.552 2.725 23.374 1.00 65.19 108 GLU A O 1
ATOM 912 N N . ARG A 1 109 ? -7.749 2.339 22.108 1.00 79.94 109 ARG A N 1
ATOM 913 C CA . ARG A 1 109 ? -7.789 3.628 21.404 1.00 79.94 109 ARG A CA 1
ATOM 914 C C . ARG A 1 109 ? -9.152 3.914 20.752 1.00 79.94 109 ARG A C 1
ATOM 916 O O . ARG A 1 109 ? -9.600 5.054 20.762 1.00 79.94 109 ARG A O 1
ATOM 923 N N . SER A 1 110 ? -9.802 2.882 20.213 1.00 70.56 110 SER A N 1
ATOM 924 C CA . SER A 1 110 ? -11.144 2.966 19.623 1.00 70.56 110 SER A CA 1
ATOM 925 C C . SER A 1 110 ? -12.230 3.287 20.646 1.00 70.56 110 SER A C 1
ATOM 927 O O . SER A 1 110 ? -13.172 3.982 20.302 1.00 70.56 110 SER A O 1
ATOM 929 N N . SER A 1 111 ? -12.090 2.830 21.893 1.00 72.19 111 SER A N 1
ATOM 930 C CA . SER A 1 111 ? -13.016 3.158 22.987 1.00 72.19 111 SER A CA 1
ATOM 931 C C . SER A 1 111 ? -12.884 4.609 23.458 1.00 72.19 111 SER A C 1
ATOM 933 O O . SER A 1 111 ? -13.755 5.105 24.158 1.00 72.19 111 SER A O 1
ATOM 935 N N . LEU A 1 112 ? -11.791 5.282 23.086 1.00 77.19 112 LEU A N 1
ATOM 936 C CA . LEU A 1 112 ? -11.559 6.706 23.334 1.00 77.19 112 LEU A CA 1
ATOM 937 C C . LEU A 1 112 ? -11.941 7.573 22.118 1.00 77.19 112 LEU A C 1
ATOM 939 O O . LEU A 1 112 ? -11.497 8.716 22.035 1.00 77.19 112 LEU A O 1
ATOM 943 N N . ASN A 1 113 ? -12.682 7.018 21.148 1.00 76.38 113 ASN A N 1
ATOM 944 C CA . ASN A 1 113 ? -13.050 7.649 19.872 1.00 76.38 113 ASN A CA 1
ATOM 945 C C . ASN A 1 113 ? -11.845 8.182 19.064 1.00 76.38 113 ASN A C 1
ATOM 947 O O . ASN A 1 113 ? -11.955 9.121 18.267 1.00 76.38 113 ASN A O 1
ATOM 951 N N . ILE A 1 114 ? -10.661 7.584 19.265 1.00 80.50 114 ILE A N 1
ATOM 952 C CA . ILE A 1 114 ? -9.454 7.910 18.506 1.00 80.50 114 ILE A CA 1
ATOM 953 C C . ILE A 1 114 ? -9.213 6.840 17.439 1.00 80.50 114 ILE A C 1
ATOM 955 O O . ILE A 1 114 ? -8.937 5.666 17.716 1.00 80.50 114 ILE A O 1
ATOM 959 N N . HIS A 1 115 ? -9.201 7.269 16.183 1.00 78.50 115 HIS A N 1
ATOM 960 C CA . HIS A 1 115 ? -9.067 6.377 15.036 1.00 78.50 115 HIS A CA 1
ATOM 961 C C . HIS A 1 115 ? -7.799 6.677 14.229 1.00 78.50 115 HIS A C 1
ATOM 963 O O . HIS A 1 115 ? -7.162 7.728 14.346 1.00 78.50 115 HIS A O 1
ATOM 969 N N . ALA A 1 116 ? -7.362 5.704 13.432 1.00 73.12 116 ALA A N 1
ATOM 970 C CA . ALA A 1 116 ? -6.381 5.991 12.392 1.00 73.12 116 ALA A CA 1
ATOM 971 C C . ALA A 1 116 ? -7.095 6.748 11.266 1.00 73.12 116 ALA A C 1
ATOM 973 O O . ALA A 1 116 ? -8.255 6.459 10.995 1.00 73.12 116 ALA A O 1
ATOM 974 N N . SER A 1 117 ? -6.416 7.694 10.616 1.00 75.50 117 SER A N 1
ATOM 975 C CA . SER A 1 117 ? -6.995 8.356 9.447 1.00 75.50 117 SER A CA 1
ATOM 976 C C . SER A 1 117 ? -7.256 7.333 8.346 1.00 75.50 117 SER A C 1
ATOM 978 O O . SER A 1 117 ? -6.352 6.559 8.010 1.00 75.50 117 SER A O 1
ATOM 980 N N . GLU A 1 118 ? -8.459 7.372 7.780 1.00 77.06 118 GLU A N 1
ATOM 981 C CA . GLU A 1 118 ? -8.789 6.640 6.564 1.00 77.06 118 GLU A CA 1
ATOM 982 C C . GLU A 1 118 ? -7.908 7.147 5.424 1.00 77.06 118 GLU A C 1
ATOM 984 O O . GLU A 1 118 ? -7.664 8.347 5.262 1.00 77.06 118 GLU A O 1
ATOM 989 N N . LYS A 1 119 ? -7.336 6.215 4.677 1.00 86.25 119 LYS A N 1
ATOM 990 C CA . LYS A 1 119 ? -6.441 6.519 3.561 1.00 86.25 119 LYS A CA 1
ATOM 991 C C . LYS A 1 119 ? -6.536 5.511 2.431 1.00 86.25 119 LYS A C 1
ATOM 993 O O . LYS A 1 119 ? -5.951 5.768 1.377 1.00 86.25 119 LYS A O 1
ATOM 998 N N . GLY A 1 120 ? -7.187 4.373 2.663 1.00 93.19 120 GLY A N 1
ATOM 999 C CA . GLY A 1 120 ? -7.320 3.339 1.658 1.00 93.19 120 GLY A CA 1
ATOM 1000 C C . GLY A 1 120 ? -8.115 3.795 0.441 1.00 93.19 120 GLY A C 1
ATOM 1001 O O . GLY A 1 120 ? -8.972 4.674 0.534 1.00 93.19 120 GLY A O 1
ATOM 1002 N N . CYS A 1 121 ? -7.824 3.191 -0.705 1.00 96.50 121 CYS A N 1
ATOM 1003 C CA . CYS A 1 121 ? -8.551 3.400 -1.952 1.00 96.50 121 CYS A CA 1
ATOM 1004 C C . CYS A 1 121 ? -8.997 2.057 -2.540 1.00 96.50 121 CYS A C 1
ATOM 1006 O O . CYS A 1 121 ? -8.317 1.045 -2.347 1.00 96.50 121 CYS A O 1
ATOM 1008 N N . ILE A 1 122 ? -10.126 2.069 -3.246 1.00 97.56 122 ILE A N 1
ATOM 1009 C CA . ILE A 1 122 ? -10.724 0.915 -3.923 1.00 97.56 122 ILE A CA 1
ATOM 1010 C C . ILE A 1 122 ? -11.160 1.277 -5.352 1.00 97.56 122 ILE A C 1
ATOM 1012 O O . ILE A 1 122 ? -11.639 2.386 -5.597 1.00 97.56 122 ILE A O 1
ATOM 1016 N N . ALA A 1 123 ? -10.984 0.348 -6.290 1.00 97.44 123 ALA A N 1
ATOM 1017 C CA . ALA A 1 123 ? -11.390 0.462 -7.692 1.00 97.44 123 ALA A CA 1
ATOM 1018 C C . ALA A 1 123 ? -11.680 -0.923 -8.294 1.00 97.44 123 ALA A C 1
ATOM 1020 O O . ALA A 1 123 ? -11.351 -1.951 -7.701 1.00 97.44 123 ALA A O 1
ATOM 1021 N N . GLY A 1 124 ? -12.245 -0.959 -9.499 1.00 96.75 124 GLY A N 1
ATOM 1022 C CA . GLY A 1 124 ? -12.415 -2.186 -10.282 1.00 96.75 124 GLY A CA 1
ATOM 1023 C C . GLY A 1 124 ? -13.845 -2.708 -10.318 1.00 96.75 124 GLY A C 1
ATOM 1024 O O . GLY A 1 124 ? -14.792 -1.936 -10.185 1.00 96.75 124 GLY A O 1
ATOM 1025 N N . LEU A 1 125 ? -14.017 -4.010 -10.560 1.00 97.38 125 LEU A N 1
ATOM 1026 C CA . LEU A 1 125 ? -15.328 -4.617 -10.838 1.00 97.38 125 LEU A CA 1
ATOM 1027 C C . LEU A 1 125 ? -16.170 -4.776 -9.568 1.00 97.38 125 LEU A C 1
ATOM 1029 O O . LEU A 1 125 ? -16.361 -5.883 -9.065 1.00 97.38 125 LEU A O 1
ATOM 1033 N N . LEU A 1 126 ? -16.684 -3.668 -9.046 1.00 96.94 126 LEU A N 1
ATOM 1034 C CA . LEU A 1 126 ? -17.562 -3.637 -7.885 1.00 96.94 126 LEU A CA 1
ATOM 1035 C C . LEU A 1 126 ? -18.586 -2.509 -8.047 1.00 96.94 126 LEU A C 1
ATOM 1037 O O . LEU A 1 126 ? -18.234 -1.356 -8.292 1.00 96.94 126 LEU A O 1
ATOM 1041 N N . ILE A 1 127 ? -19.857 -2.862 -7.902 1.00 96.38 127 ILE A N 1
ATOM 1042 C CA . ILE A 1 127 ? -20.994 -1.951 -7.954 1.00 96.38 127 ILE A CA 1
ATOM 1043 C C . ILE A 1 127 ? -21.611 -1.904 -6.562 1.00 96.38 127 ILE A C 1
ATOM 1045 O O . ILE A 1 127 ? -21.983 -2.935 -5.996 1.00 96.38 127 ILE A O 1
ATOM 1049 N N . LEU A 1 128 ? -21.724 -0.697 -6.020 1.00 94.81 128 LEU A N 1
ATOM 1050 C CA . LEU A 1 128 ? -22.328 -0.424 -4.722 1.00 94.81 128 LEU A CA 1
ATOM 1051 C C . LEU A 1 128 ? -23.680 0.259 -4.937 1.00 94.81 128 LEU A C 1
ATOM 1053 O O . LEU A 1 128 ? -23.783 1.172 -5.755 1.00 94.81 128 LEU A O 1
ATOM 1057 N N . LYS A 1 129 ? -24.715 -0.171 -4.213 1.00 94.06 129 LYS A N 1
ATOM 1058 C CA . LYS A 1 129 ? -26.058 0.422 -4.279 1.00 94.06 129 LYS A CA 1
ATOM 1059 C C . LYS A 1 129 ? -26.492 0.893 -2.897 1.00 94.06 129 LYS A C 1
ATOM 1061 O O . LYS A 1 129 ? -26.409 0.125 -1.936 1.00 94.06 129 LYS A O 1
ATOM 1066 N N . LYS A 1 130 ? -26.962 2.138 -2.809 1.00 91.31 130 LYS A N 1
ATOM 1067 C CA . LYS A 1 130 ? -27.496 2.738 -1.582 1.00 91.31 130 LYS A CA 1
ATOM 1068 C C . LYS A 1 130 ? -28.718 3.593 -1.907 1.00 91.31 130 LYS A C 1
ATOM 1070 O O . LYS A 1 130 ? -28.609 4.629 -2.558 1.00 91.31 130 LYS A O 1
ATOM 1075 N N . GLY A 1 131 ? -29.896 3.143 -1.494 1.00 89.50 131 GLY A N 1
ATOM 1076 C CA . GLY A 1 131 ? -31.170 3.698 -1.935 1.00 89.50 131 GLY A CA 1
ATOM 1077 C C . GLY A 1 131 ? -31.293 3.659 -3.460 1.00 89.50 131 GLY A C 1
ATOM 1078 O O . GLY A 1 131 ? -31.276 2.589 -4.067 1.00 89.50 131 GLY A O 1
ATOM 1079 N N . TYR A 1 132 ? -31.402 4.836 -4.077 1.00 89.06 132 TYR A N 1
ATOM 1080 C CA . TYR A 1 132 ? -31.470 4.998 -5.535 1.00 89.06 132 TYR A CA 1
ATOM 1081 C C . TYR A 1 132 ? -30.105 5.246 -6.191 1.00 89.06 132 TYR A C 1
ATOM 1083 O O . TYR A 1 132 ? -30.013 5.273 -7.417 1.00 89.06 132 TYR A O 1
ATOM 1091 N N . GLU A 1 133 ? -29.046 5.434 -5.402 1.00 90.94 133 GLU A N 1
ATOM 1092 C CA . GLU A 1 133 ? -27.706 5.696 -5.917 1.00 90.94 133 GLU A CA 1
ATOM 1093 C C . GLU A 1 133 ? -27.001 4.386 -6.274 1.00 90.94 133 GLU A C 1
ATOM 1095 O O . GLU A 1 133 ? -26.983 3.427 -5.495 1.00 90.94 133 GLU A O 1
ATOM 1100 N N . ILE A 1 134 ? -26.398 4.361 -7.463 1.00 93.81 134 ILE A N 1
ATOM 1101 C CA . ILE A 1 134 ? -25.577 3.258 -7.956 1.00 93.81 134 ILE A CA 1
ATOM 1102 C C . ILE A 1 134 ? -24.187 3.816 -8.239 1.00 93.81 134 ILE A C 1
ATOM 1104 O O . ILE A 1 134 ? -24.035 4.735 -9.040 1.00 93.81 134 ILE A O 1
ATOM 1108 N N . LEU A 1 135 ? -23.179 3.241 -7.594 1.00 94.88 135 LEU A N 1
ATOM 1109 C CA . LEU A 1 135 ? -21.783 3.627 -7.737 1.00 94.88 135 LEU A CA 1
ATOM 1110 C C . LEU A 1 135 ? -20.995 2.473 -8.356 1.00 94.88 135 LEU A C 1
ATOM 1112 O O . LEU A 1 135 ? -20.793 1.439 -7.718 1.00 94.88 135 LEU A O 1
ATOM 1116 N N . ASN A 1 136 ? -20.549 2.651 -9.600 1.00 95.69 136 ASN A N 1
ATOM 1117 C CA . ASN A 1 136 ? -19.723 1.682 -10.314 1.00 95.69 136 ASN A CA 1
ATOM 1118 C C . ASN A 1 136 ? -18.234 2.033 -10.178 1.00 95.69 136 ASN A C 1
ATOM 1120 O O . ASN A 1 136 ? -17.741 2.964 -10.810 1.00 95.69 136 ASN A O 1
ATOM 1124 N N . LEU A 1 137 ? -17.484 1.253 -9.396 1.00 95.81 137 LEU A N 1
ATOM 1125 C CA . LEU A 1 137 ? -16.075 1.532 -9.095 1.00 95.81 137 LEU A CA 1
ATOM 1126 C C . LEU A 1 137 ? -15.123 1.343 -10.286 1.00 95.81 137 LEU A C 1
ATOM 1128 O O . LEU A 1 137 ? -13.980 1.796 -10.222 1.00 95.81 137 LEU A O 1
ATOM 1132 N N . SER A 1 138 ? -15.570 0.710 -11.372 1.00 94.50 138 SER A N 1
ATOM 1133 C CA . SER A 1 138 ? -14.760 0.513 -12.585 1.00 94.50 138 SER A CA 1
ATOM 1134 C C . SER A 1 138 ? -14.672 1.764 -13.468 1.00 94.50 138 SER A C 1
ATOM 1136 O O . SER A 1 138 ? -13.798 1.855 -14.333 1.00 94.50 138 SER A O 1
ATOM 1138 N N . GLU A 1 139 ? -15.554 2.739 -13.241 1.00 92.38 139 GLU A N 1
ATOM 1139 C CA . GLU A 1 139 ? -15.598 4.006 -13.980 1.00 92.38 139 GLU A CA 1
ATOM 1140 C C . GLU A 1 139 ? -14.636 5.056 -13.402 1.00 92.38 139 GLU A C 1
ATOM 1142 O O . GLU A 1 139 ? -14.323 6.044 -14.062 1.00 92.38 139 GLU A O 1
ATOM 1147 N N . HIS A 1 140 ? -14.108 4.827 -12.197 1.00 89.31 140 HIS A N 1
ATOM 1148 C CA . HIS A 1 140 ? -13.222 5.763 -11.510 1.00 89.31 140 HIS A CA 1
ATOM 1149 C C . HIS A 1 140 ? -11.745 5.458 -11.791 1.00 89.31 140 HIS A C 1
ATOM 1151 O O . HIS A 1 140 ? -11.149 4.578 -11.171 1.00 89.31 140 HIS A O 1
ATOM 1157 N N . GLU A 1 141 ? -11.125 6.248 -12.672 1.00 80.62 141 GLU A N 1
ATOM 1158 C CA . GLU A 1 141 ? -9.739 6.055 -13.146 1.00 80.62 141 GLU A CA 1
ATOM 1159 C C . GLU A 1 141 ? -8.672 6.078 -12.040 1.00 80.62 141 GLU A C 1
ATOM 1161 O O . GLU A 1 141 ? -7.632 5.446 -12.178 1.00 80.62 141 GLU A O 1
ATOM 1166 N N . ASN A 1 142 ? -8.930 6.765 -10.924 1.00 83.12 142 ASN A N 1
ATOM 1167 C CA . ASN A 1 142 ? -8.017 6.849 -9.775 1.00 83.12 142 ASN A CA 1
ATOM 1168 C C . ASN A 1 142 ? -8.507 6.061 -8.547 1.00 83.12 142 ASN A C 1
ATOM 1170 O O . ASN A 1 142 ? -7.899 6.123 -7.474 1.00 83.12 142 ASN A O 1
ATOM 1174 N N . GLY A 1 143 ? -9.615 5.331 -8.687 1.00 91.56 143 GLY A N 1
ATOM 1175 C CA . GLY A 1 143 ? -10.350 4.742 -7.576 1.00 91.56 143 GLY A CA 1
ATOM 1176 C C . GLY A 1 143 ? -10.987 5.765 -6.636 1.00 91.56 143 GLY A C 1
ATOM 1177 O O . GLY A 1 143 ? -10.890 6.979 -6.817 1.00 91.56 143 GLY A O 1
ATOM 1178 N N . ILE A 1 144 ? -11.656 5.248 -5.610 1.00 94.00 144 ILE A N 1
ATOM 1179 C CA . ILE A 1 144 ? -12.370 6.032 -4.600 1.00 94.00 144 ILE A CA 1
ATOM 1180 C C . ILE A 1 144 ? -11.760 5.761 -3.230 1.00 94.00 144 ILE A C 1
ATOM 1182 O O . ILE A 1 144 ? -11.346 4.642 -2.929 1.00 94.00 144 ILE A O 1
ATOM 1186 N N . MET A 1 145 ? -11.689 6.791 -2.389 1.00 93.25 145 MET A N 1
ATOM 1187 C CA . MET A 1 145 ? -11.282 6.632 -0.997 1.00 93.25 145 MET A CA 1
ATOM 1188 C C . MET A 1 145 ? -12.310 5.796 -0.229 1.00 93.25 145 MET A C 1
ATOM 1190 O O . MET A 1 145 ? -13.506 6.068 -0.283 1.00 93.25 145 MET A O 1
ATOM 1194 N N . ILE A 1 146 ? -11.834 4.798 0.508 1.00 92.75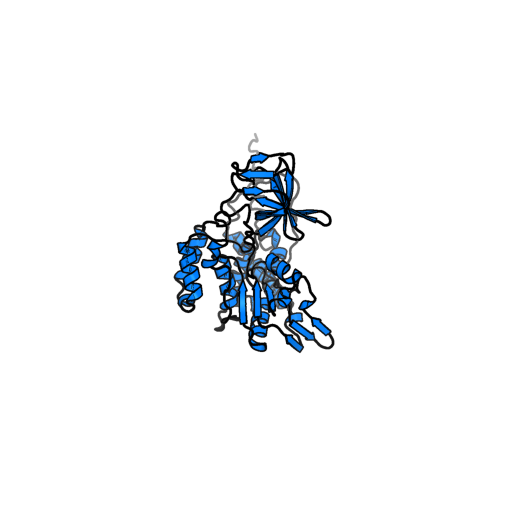 146 ILE A N 1
ATOM 1195 C CA . ILE A 1 146 ? -12.673 3.976 1.378 1.00 92.75 146 ILE A CA 1
ATOM 1196 C C . ILE A 1 146 ? -13.084 4.839 2.572 1.00 92.75 146 ILE A C 1
ATOM 1198 O O . ILE A 1 146 ? -12.220 5.351 3.280 1.00 92.75 146 ILE A O 1
ATOM 1202 N N . ASN A 1 147 ? -14.391 4.992 2.769 1.00 84.94 147 ASN A N 1
ATOM 1203 C CA . ASN A 1 147 ? -14.990 5.779 3.842 1.00 84.94 147 ASN A CA 1
ATOM 1204 C C . ASN A 1 147 ? -16.239 5.072 4.402 1.00 84.94 147 ASN A C 1
ATOM 1206 O O . ASN A 1 147 ? -16.668 4.038 3.880 1.00 84.94 147 ASN A O 1
ATOM 1210 N N . GLU A 1 148 ? -16.864 5.647 5.430 1.00 75.69 148 GLU A N 1
ATOM 1211 C CA . GLU A 1 148 ? -18.092 5.099 6.027 1.00 75.69 148 GLU A CA 1
ATOM 1212 C C . GLU A 1 148 ? -19.253 4.928 5.036 1.00 75.69 148 GLU A C 1
ATOM 1214 O O . GLU A 1 148 ? -20.065 4.018 5.200 1.00 75.69 148 GLU A O 1
ATOM 1219 N N . PHE A 1 149 ? -19.340 5.759 3.992 1.00 76.44 149 PHE A N 1
ATOM 1220 C CA . PHE A 1 149 ? -20.376 5.613 2.969 1.00 76.44 149 PHE A CA 1
ATOM 1221 C C . PHE A 1 149 ? -20.208 4.304 2.194 1.00 76.44 149 PHE A C 1
ATOM 1223 O O . PHE A 1 149 ? -21.185 3.573 2.048 1.00 76.44 149 PHE A O 1
ATOM 1230 N N . LEU A 1 150 ? -18.982 3.975 1.764 1.00 83.25 150 LEU A N 1
ATOM 1231 C CA . LEU A 1 150 ? -18.688 2.716 1.067 1.00 83.25 150 LEU A CA 1
ATOM 1232 C C . LEU A 1 150 ? -18.870 1.487 1.970 1.00 83.25 150 LEU A C 1
ATOM 1234 O O . LEU A 1 150 ? -19.179 0.410 1.470 1.00 83.25 150 LEU A O 1
ATOM 1238 N N . LEU A 1 151 ? -18.676 1.640 3.282 1.00 82.81 151 LEU A N 1
ATOM 1239 C CA . LEU A 1 151 ? -18.849 0.556 4.255 1.00 82.81 151 LEU A CA 1
ATOM 1240 C C . LEU A 1 151 ? -20.319 0.281 4.610 1.00 82.81 151 LEU A C 1
ATOM 1242 O O . LEU A 1 151 ? -20.619 -0.791 5.127 1.00 82.81 151 LEU A O 1
ATOM 1246 N N . ASN A 1 152 ? -21.218 1.237 4.365 1.00 85.12 152 ASN A N 1
ATOM 1247 C CA . ASN A 1 152 ? -22.626 1.174 4.758 1.00 85.12 152 ASN A CA 1
ATOM 1248 C C . ASN A 1 152 ? -23.525 1.315 3.523 1.00 85.12 152 ASN A C 1
ATOM 1250 O O . ASN A 1 152 ? -24.148 2.363 3.311 1.00 85.12 152 ASN A O 1
ATOM 1254 N N . VAL A 1 153 ? -23.553 0.264 2.705 1.00 89.25 153 VAL A N 1
ATOM 1255 C CA . VAL A 1 153 ? -24.328 0.164 1.459 1.00 89.25 153 VAL A CA 1
ATOM 1256 C C . VAL A 1 153 ? -25.394 -0.922 1.580 1.00 89.25 153 VAL A C 1
ATOM 1258 O O . VAL A 1 153 ? -25.220 -1.882 2.327 1.00 89.25 153 VAL A O 1
ATOM 1261 N N . ASP A 1 154 ? -26.489 -0.787 0.833 1.00 90.88 154 ASP A N 1
ATOM 1262 C CA . ASP A 1 154 ? -27.629 -1.707 0.931 1.00 90.88 154 ASP A CA 1
ATOM 1263 C C . ASP A 1 154 ? -27.378 -3.005 0.158 1.00 90.88 154 ASP A C 1
ATOM 1265 O O . ASP A 1 154 ? -27.797 -4.087 0.570 1.00 90.88 154 ASP A O 1
ATOM 1269 N N . LYS A 1 155 ? -26.696 -2.904 -0.989 1.00 92.75 155 LYS A N 1
ATOM 1270 C CA . LYS A 1 155 ? -26.379 -4.051 -1.843 1.00 92.75 155 LYS A CA 1
ATOM 1271 C C . LYS A 1 155 ? -25.040 -3.865 -2.546 1.00 92.75 155 LYS A C 1
ATOM 1273 O O . LYS A 1 155 ? -24.709 -2.769 -2.996 1.00 92.75 155 LYS A O 1
ATOM 1278 N N . ILE A 1 156 ? -24.312 -4.969 -2.695 1.00 94.94 156 ILE A N 1
ATOM 1279 C CA . ILE A 1 156 ? -23.070 -5.049 -3.463 1.00 94.94 156 ILE A CA 1
ATOM 1280 C C . ILE A 1 156 ? -23.189 -6.094 -4.573 1.00 94.94 156 ILE A C 1
ATOM 1282 O O . ILE A 1 156 ? -23.757 -7.167 -4.372 1.00 94.94 156 ILE A O 1
ATOM 1286 N N . GLU A 1 157 ? -22.662 -5.775 -5.751 1.00 95.88 157 GLU A N 1
ATOM 1287 C CA . GLU A 1 157 ? -22.626 -6.650 -6.928 1.00 95.88 157 GLU A CA 1
ATOM 1288 C C . GLU A 1 157 ? -21.214 -6.615 -7.528 1.00 95.88 157 GLU A C 1
ATOM 1290 O O . GLU A 1 157 ? -20.604 -5.553 -7.635 1.00 95.88 157 GLU A O 1
ATOM 1295 N N . SER A 1 158 ? -20.664 -7.767 -7.908 1.00 96.31 158 SER A N 1
ATOM 1296 C CA . SER A 1 158 ? -19.310 -7.862 -8.461 1.00 96.31 158 SER A CA 1
ATOM 1297 C C . SER A 1 158 ? -19.217 -8.986 -9.489 1.00 96.31 158 SER A C 1
ATOM 1299 O O . SER A 1 158 ? -19.861 -10.022 -9.338 1.00 96.31 158 SER A O 1
ATOM 1301 N N . MET A 1 159 ? -18.400 -8.760 -10.519 1.00 94.38 159 MET A N 1
ATOM 1302 C CA . MET A 1 159 ? -17.996 -9.754 -11.527 1.00 94.38 159 MET A CA 1
ATOM 1303 C C . MET A 1 159 ? -16.493 -10.069 -11.427 1.00 94.38 159 MET A C 1
ATOM 1305 O O . MET A 1 159 ? -15.894 -10.597 -12.361 1.00 94.38 159 MET A O 1
ATOM 1309 N N . ALA A 1 160 ? -15.849 -9.661 -10.332 1.00 96.31 160 ALA A N 1
ATOM 1310 C CA . ALA A 1 160 ? -14.441 -9.936 -10.104 1.00 96.31 160 ALA A CA 1
ATOM 1311 C C . ALA A 1 160 ? -14.223 -11.403 -9.727 1.00 96.31 160 ALA A C 1
ATOM 1313 O O . ALA A 1 160 ? -15.060 -12.009 -9.069 1.00 96.31 160 ALA A O 1
ATOM 1314 N N . ASN A 1 161 ? -13.046 -11.924 -10.068 1.00 94.25 161 ASN A N 1
ATOM 1315 C CA . ASN A 1 161 ? -12.549 -13.216 -9.592 1.00 94.25 161 ASN A CA 1
ATOM 1316 C C . ASN A 1 161 ? -11.499 -13.043 -8.482 1.00 94.25 161 ASN A C 1
ATOM 1318 O O . ASN A 1 161 ? -11.280 -13.949 -7.677 1.00 94.25 161 ASN A O 1
ATOM 1322 N N . TYR A 1 162 ? -10.860 -11.870 -8.425 1.00 95.44 162 TYR A N 1
ATOM 1323 C CA . TYR A 1 162 ? -9.747 -11.590 -7.522 1.00 95.44 162 TYR A CA 1
ATOM 1324 C C . TYR A 1 162 ? -9.916 -10.264 -6.783 1.00 95.44 162 TYR A C 1
ATOM 1326 O O . TYR A 1 162 ? -10.417 -9.283 -7.333 1.00 95.44 162 TYR A O 1
ATOM 1334 N N . ILE A 1 163 ? -9.403 -10.206 -5.559 1.00 97.94 163 ILE A N 1
ATOM 1335 C CA . ILE A 1 163 ? -9.102 -8.954 -4.862 1.00 97.94 163 ILE A CA 1
ATOM 1336 C C . ILE A 1 163 ? -7.586 -8.786 -4.868 1.00 97.94 163 ILE A C 1
ATOM 1338 O O . ILE A 1 163 ? -6.878 -9.609 -4.290 1.00 97.94 163 ILE A O 1
ATOM 1342 N N . ILE A 1 164 ? -7.083 -7.723 -5.490 1.00 97.12 164 ILE A N 1
ATOM 1343 C CA . ILE A 1 164 ? -5.648 -7.442 -5.581 1.00 97.12 164 ILE A CA 1
ATOM 1344 C C . ILE A 1 164 ? -5.329 -6.261 -4.672 1.00 97.12 164 ILE A C 1
ATOM 1346 O O . ILE A 1 164 ? -5.702 -5.119 -4.942 1.00 97.12 164 ILE A O 1
ATOM 1350 N N . VAL A 1 165 ? -4.621 -6.547 -3.584 1.00 97.62 165 VAL A N 1
ATOM 1351 C CA . VAL A 1 165 ? -4.126 -5.540 -2.651 1.00 97.62 165 VAL A CA 1
ATOM 1352 C C . VAL A 1 165 ? -2.743 -5.086 -3.092 1.00 97.62 165 VAL A C 1
ATOM 1354 O O . VAL A 1 165 ? -1.806 -5.880 -3.098 1.00 97.62 165 VAL A O 1
ATOM 1357 N N . VAL A 1 166 ? -2.607 -3.807 -3.430 1.00 95.19 166 VAL A N 1
ATOM 1358 C CA . VAL A 1 166 ? -1.354 -3.203 -3.899 1.00 95.19 166 VAL A CA 1
ATOM 1359 C C . VAL A 1 166 ? -0.788 -2.289 -2.817 1.00 95.19 166 VAL A C 1
ATOM 1361 O O . VAL A 1 166 ? -1.465 -1.376 -2.335 1.00 95.19 166 VAL A O 1
ATOM 1364 N N . GLU A 1 167 ? 0.462 -2.517 -2.421 1.00 94.12 167 GLU A N 1
ATOM 1365 C CA . GLU A 1 167 ? 1.117 -1.759 -1.355 1.00 94.12 167 GLU A CA 1
ATOM 1366 C C . GLU A 1 167 ? 1.313 -0.281 -1.719 1.00 94.12 167 GLU A C 1
ATOM 1368 O O . GLU A 1 167 ? 0.843 0.606 -0.994 1.00 94.12 167 GLU A O 1
ATOM 1373 N N . LYS A 1 168 ? 2.012 -0.018 -2.832 1.00 88.19 168 LYS A N 1
ATOM 1374 C CA . LYS A 1 168 ? 2.367 1.334 -3.273 1.00 88.19 168 LYS A CA 1
ATOM 1375 C C . LYS A 1 168 ? 1.218 1.992 -4.034 1.00 88.19 168 LYS A C 1
ATOM 1377 O O . LYS A 1 168 ? 0.672 1.441 -4.987 1.00 88.19 168 LYS A O 1
ATOM 1382 N N . TYR A 1 169 ? 0.886 3.216 -3.625 1.00 87.19 169 TYR A N 1
ATOM 1383 C CA . TYR A 1 169 ? -0.231 3.972 -4.194 1.00 87.19 169 TYR A CA 1
ATOM 1384 C C . TYR A 1 169 ? -0.027 4.324 -5.674 1.00 87.19 169 TYR A C 1
ATOM 1386 O O . TYR A 1 169 ? -0.954 4.212 -6.462 1.00 87.19 169 TYR A O 1
ATOM 1394 N N . SER A 1 170 ? 1.190 4.690 -6.059 1.00 79.69 170 SER A N 1
ATOM 1395 C CA . SER A 1 170 ? 1.602 4.963 -7.443 1.00 79.69 170 SER A CA 1
ATOM 1396 C C . SER A 1 170 ? 1.352 3.775 -8.376 1.00 79.69 170 SER A C 1
ATOM 1398 O O . SER A 1 170 ? 0.771 3.941 -9.447 1.00 79.69 170 SER A O 1
ATOM 1400 N N . VAL A 1 171 ? 1.727 2.560 -7.958 1.00 83.75 171 VAL A N 1
ATOM 1401 C CA . VAL A 1 171 ? 1.450 1.328 -8.718 1.00 83.75 171 VAL A CA 1
ATOM 1402 C C . VAL A 1 171 ? -0.051 1.081 -8.816 1.00 83.75 171 VAL A C 1
ATOM 1404 O O . VAL A 1 171 ? -0.558 0.797 -9.898 1.00 83.75 171 VAL A O 1
ATOM 1407 N N . TYR A 1 172 ? -0.777 1.239 -7.707 1.00 90.94 172 TYR A N 1
ATOM 1408 C CA . TYR A 1 172 ? -2.235 1.131 -7.696 1.00 90.94 172 TYR A CA 1
ATOM 1409 C C . TYR A 1 172 ? -2.890 2.090 -8.704 1.00 90.94 172 TYR A C 1
ATOM 1411 O O . TYR A 1 172 ? -3.727 1.656 -9.492 1.00 90.94 172 TYR A O 1
ATOM 1419 N N . GLN A 1 173 ? -2.482 3.364 -8.726 1.00 84.25 173 GLN A N 1
ATOM 1420 C CA . GLN A 1 173 ? -3.010 4.359 -9.666 1.00 84.25 173 GLN A CA 1
ATOM 1421 C C . GLN A 1 173 ? -2.750 3.943 -11.112 1.00 84.25 173 GLN A C 1
ATOM 1423 O O . GLN A 1 173 ? -3.679 3.923 -11.913 1.00 84.25 173 GLN A O 1
ATOM 1428 N N . LYS A 1 174 ? -1.524 3.507 -11.428 1.00 78.88 174 LYS A N 1
ATOM 1429 C CA . LYS A 1 174 ? -1.175 3.047 -12.777 1.00 78.88 174 LYS A CA 1
ATOM 1430 C C . LYS A 1 174 ? -2.030 1.860 -13.232 1.00 78.88 174 LYS A C 1
ATOM 1432 O O . LYS A 1 174 ? -2.427 1.791 -14.394 1.00 78.88 174 LYS A O 1
ATOM 1437 N N . LEU A 1 175 ? -2.328 0.929 -12.326 1.00 81.94 175 LEU A N 1
ATOM 1438 C CA . LEU A 1 175 ? -3.203 -0.212 -12.607 1.00 81.94 175 LEU A CA 1
ATOM 1439 C C . LEU A 1 175 ? -4.670 0.204 -12.801 1.00 81.94 175 LEU A C 1
ATOM 1441 O O . LEU A 1 175 ? -5.361 -0.411 -13.616 1.00 81.94 175 LEU A O 1
ATOM 1445 N N . CYS A 1 176 ? -5.134 1.240 -12.094 1.00 85.81 176 CYS A N 1
ATOM 1446 C CA . CYS A 1 176 ? -6.472 1.807 -12.274 1.00 85.81 176 CYS A CA 1
ATOM 1447 C C . CYS A 1 176 ? -6.606 2.541 -13.616 1.00 85.81 176 CYS A C 1
ATOM 1449 O O . CYS A 1 176 ? -7.544 2.264 -14.360 1.00 85.81 176 CYS A O 1
ATOM 1451 N N . GLU A 1 177 ? -5.638 3.396 -13.967 1.00 82.44 177 GLU A N 1
ATOM 1452 C CA . GLU A 1 177 ? -5.578 4.104 -15.257 1.00 82.44 177 GLU A CA 1
ATOM 1453 C C . GLU A 1 177 ? -5.642 3.125 -16.436 1.00 82.44 177 GLU A C 1
ATOM 1455 O O . GLU A 1 177 ? -6.387 3.320 -17.394 1.00 82.44 177 GLU A O 1
ATOM 1460 N N . ASN A 1 178 ? -4.885 2.029 -16.338 1.00 81.00 178 ASN A N 1
ATOM 1461 C CA . ASN A 1 178 ? -4.844 0.981 -17.354 1.00 81.00 178 ASN A CA 1
ATOM 1462 C C . ASN A 1 178 ? -6.039 0.015 -17.284 1.00 81.00 178 ASN A C 1
ATOM 1464 O O . ASN A 1 178 ? -6.091 -0.931 -18.069 1.00 81.00 178 ASN A O 1
ATOM 1468 N N . LYS A 1 179 ? -6.969 0.212 -16.338 1.00 87.06 179 LYS A N 1
ATOM 1469 C CA . LYS A 1 179 ? -8.139 -0.644 -16.098 1.00 87.06 179 LYS A CA 1
ATOM 1470 C C . LYS A 1 179 ? -7.766 -2.125 -16.108 1.00 87.06 179 LYS A C 1
ATOM 1472 O O . LYS A 1 179 ? -8.329 -2.907 -16.872 1.00 87.06 179 LYS A O 1
ATOM 1477 N N . ILE A 1 180 ? -6.807 -2.522 -15.262 1.00 87.25 180 ILE A N 1
ATOM 1478 C CA . ILE A 1 180 ? -6.280 -3.903 -15.209 1.00 87.25 180 ILE A CA 1
ATOM 1479 C C . ILE A 1 180 ? -7.385 -4.963 -15.100 1.00 87.25 180 ILE A C 1
ATOM 1481 O O . ILE A 1 180 ? -7.225 -6.080 -15.583 1.00 87.25 180 ILE A O 1
ATOM 1485 N N . TRP A 1 181 ? -8.534 -4.595 -14.530 1.00 92.69 181 TRP A N 1
ATOM 1486 C CA . TRP 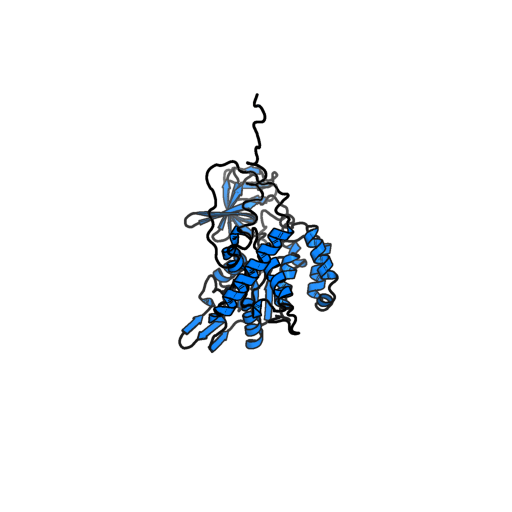A 1 181 ? -9.722 -5.433 -14.436 1.00 92.69 181 TRP A CA 1
ATOM 1487 C C . TRP A 1 181 ? -10.336 -5.869 -15.773 1.00 92.69 181 TRP A C 1
ATOM 1489 O O . TRP A 1 181 ? -11.102 -6.827 -15.789 1.00 92.69 181 TRP A O 1
ATOM 1499 N N . ASN A 1 182 ? -9.981 -5.225 -16.885 1.00 86.44 182 ASN A N 1
ATOM 1500 C CA . ASN A 1 182 ? -10.351 -5.663 -18.233 1.00 86.44 182 ASN A CA 1
ATOM 1501 C C . ASN A 1 182 ? -9.537 -6.882 -18.701 1.00 86.44 182 ASN A C 1
ATOM 1503 O O . ASN A 1 182 ? -9.986 -7.622 -19.569 1.00 86.44 182 ASN A O 1
ATOM 1507 N N . ILE A 1 183 ? -8.337 -7.075 -18.145 1.00 84.69 183 ILE A N 1
ATOM 1508 C CA . ILE A 1 183 ? -7.441 -8.202 -18.447 1.00 84.69 183 ILE A CA 1
ATOM 1509 C C . ILE A 1 183 ? -7.595 -9.282 -17.376 1.00 84.69 183 ILE A C 1
ATOM 1511 O O . ILE A 1 183 ? -7.715 -10.467 -17.677 1.00 84.69 183 ILE A O 1
ATOM 1515 N N . LEU A 1 184 ? -7.599 -8.858 -16.113 1.00 86.31 184 LEU A N 1
ATOM 1516 C CA . LEU A 1 184 ? -7.696 -9.715 -14.942 1.00 86.31 184 LEU A CA 1
ATOM 1517 C C . LEU A 1 184 ? -8.899 -9.276 -14.098 1.00 86.31 184 LEU A C 1
ATOM 1519 O O . LEU A 1 184 ? -8.731 -8.361 -13.289 1.00 86.31 184 LEU A O 1
ATOM 1523 N N . PRO A 1 185 ? -10.086 -9.900 -14.245 1.00 94.31 185 PRO A N 1
ATOM 1524 C CA . PRO A 1 185 ? -11.314 -9.497 -13.555 1.00 94.31 185 PRO A CA 1
ATOM 1525 C C . PRO A 1 185 ? -11.113 -9.367 -12.041 1.00 94.31 185 PRO A C 1
ATOM 1527 O O . PRO A 1 185 ? -11.040 -10.364 -11.318 1.00 94.31 185 PRO A O 1
ATOM 1530 N N . SER A 1 186 ? -10.974 -8.135 -11.549 1.00 96.06 186 SER A N 1
ATOM 1531 C CA . SER A 1 186 ? -10.509 -7.886 -10.185 1.00 96.06 186 SER A CA 1
ATOM 1532 C C . SER A 1 186 ? -11.076 -6.620 -9.553 1.00 96.06 186 SER A C 1
ATOM 1534 O O . SER A 1 186 ? -11.525 -5.691 -10.230 1.00 96.06 186 SER A O 1
ATOM 1536 N N . ILE A 1 187 ? -11.025 -6.607 -8.222 1.00 98.19 187 ILE A N 1
ATOM 1537 C CA . ILE A 1 187 ? -11.176 -5.427 -7.373 1.00 98.19 187 ILE A CA 1
ATOM 1538 C C . ILE A 1 187 ? -9.772 -5.046 -6.898 1.00 98.19 187 ILE A C 1
ATOM 1540 O O . ILE A 1 187 ? -9.090 -5.851 -6.259 1.00 98.19 187 ILE A O 1
ATOM 1544 N N . LEU A 1 188 ? -9.332 -3.830 -7.207 1.00 97.75 188 LEU A N 1
ATOM 1545 C CA . LEU A 1 188 ? -8.074 -3.282 -6.713 1.00 97.75 188 LEU A CA 1
ATOM 1546 C C . LEU A 1 188 ? -8.302 -2.565 -5.390 1.00 97.75 188 LEU A C 1
ATOM 1548 O O . LEU A 1 188 ? -9.213 -1.746 -5.274 1.00 97.75 188 LEU A O 1
ATOM 1552 N N . ILE A 1 189 ? -7.435 -2.814 -4.411 1.00 97.94 189 ILE A N 1
ATOM 1553 C CA . ILE A 1 189 ? -7.447 -2.115 -3.123 1.00 97.94 189 ILE A CA 1
ATOM 1554 C C . ILE A 1 189 ? -6.022 -1.703 -2.755 1.00 97.94 189 ILE A C 1
ATOM 1556 O O . ILE A 1 189 ? -5.068 -2.444 -2.972 1.00 97.94 189 ILE A O 1
ATOM 1560 N N . THR A 1 190 ? -5.851 -0.532 -2.153 1.00 96.25 190 THR A N 1
ATOM 1561 C CA . THR A 1 190 ? -4.574 -0.127 -1.553 1.00 96.25 190 THR A CA 1
ATOM 1562 C C . THR A 1 190 ? -4.801 0.548 -0.215 1.00 96.25 190 THR A C 1
ATOM 1564 O O . THR A 1 190 ? -5.667 1.404 -0.087 1.00 96.25 190 THR A O 1
ATOM 1567 N N . GLY A 1 191 ? -3.993 0.203 0.787 1.00 94.44 191 GLY A N 1
ATOM 1568 C CA . GLY A 1 191 ? -3.902 0.940 2.052 1.00 94.44 191 GLY A CA 1
ATOM 1569 C C . GLY A 1 191 ? -2.823 2.025 2.046 1.00 94.44 191 GLY A C 1
ATOM 1570 O O . GLY A 1 191 ? -2.560 2.623 3.092 1.00 94.44 191 GLY A O 1
ATOM 1571 N N . LYS A 1 192 ? -2.154 2.265 0.905 1.00 90.69 192 LYS A N 1
ATOM 1572 C CA . LYS A 1 192 ? -0.977 3.145 0.789 1.00 90.69 192 LYS A CA 1
ATOM 1573 C C . LYS A 1 192 ? 0.082 2.750 1.834 1.00 90.69 192 LYS A C 1
ATOM 1575 O O . LYS A 1 192 ? 0.354 3.493 2.786 1.00 90.69 192 LYS A O 1
ATOM 1580 N N . GLY A 1 193 ? 0.565 1.513 1.735 1.00 90.69 193 GLY A N 1
ATOM 1581 C CA . GLY A 1 193 ? 1.338 0.814 2.767 1.00 90.69 193 GLY A CA 1
ATOM 1582 C C . GLY A 1 193 ? 0.453 0.104 3.803 1.00 90.69 193 GLY A C 1
ATOM 1583 O O . GLY A 1 193 ? -0.496 -0.596 3.447 1.00 90.69 193 GLY A O 1
ATOM 1584 N N . PHE A 1 194 ? 0.754 0.287 5.099 1.00 89.62 194 PHE A N 1
ATOM 1585 C CA . PHE A 1 194 ? -0.012 -0.324 6.201 1.00 89.62 194 PHE A CA 1
ATOM 1586 C C . PHE A 1 194 ? -1.504 0.023 6.119 1.00 89.62 194 PHE A C 1
ATOM 1588 O O . PHE A 1 194 ? -1.814 1.215 6.065 1.00 89.62 194 PHE A O 1
ATOM 1595 N N . PRO A 1 195 ? -2.419 -0.954 6.173 1.00 90.81 195 PRO A N 1
ATOM 1596 C CA . PRO A 1 195 ? -3.841 -0.669 6.060 1.00 90.81 195 PRO A CA 1
ATOM 1597 C C . PRO A 1 195 ? -4.417 0.006 7.302 1.00 90.81 195 PRO A C 1
ATOM 1599 O O . PRO A 1 195 ? -3.984 -0.245 8.430 1.00 90.81 195 PRO A O 1
ATOM 1602 N N . ASP A 1 196 ? -5.443 0.826 7.084 1.00 86.44 196 ASP A N 1
ATOM 1603 C CA . ASP A 1 196 ? -6.345 1.278 8.141 1.00 86.44 196 ASP A CA 1
ATOM 1604 C C . ASP A 1 196 ? -7.448 0.232 8.429 1.00 86.44 196 ASP A C 1
ATOM 1606 O O . ASP A 1 196 ? -7.502 -0.848 7.828 1.00 86.44 196 ASP A O 1
ATOM 1610 N N . LEU A 1 197 ? -8.296 0.516 9.423 1.00 83.06 197 LEU A N 1
ATOM 1611 C CA . LEU A 1 197 ? -9.370 -0.391 9.837 1.00 83.06 197 LEU A CA 1
ATOM 1612 C C . LEU A 1 197 ? -10.414 -0.580 8.731 1.00 83.06 197 LEU A C 1
ATOM 1614 O O . LEU A 1 197 ? -10.748 -1.725 8.426 1.00 83.06 197 LEU A O 1
ATOM 1618 N N . SER A 1 198 ? -10.862 0.515 8.117 1.00 86.88 198 SER A N 1
ATOM 1619 C CA . SER A 1 198 ? -11.861 0.544 7.043 1.00 86.88 198 SER A CA 1
ATOM 1620 C C . SER A 1 198 ? -11.413 -0.277 5.831 1.00 86.88 198 SER A C 1
ATOM 1622 O O . SER A 1 198 ? -12.163 -1.111 5.327 1.00 86.88 198 SER A O 1
ATOM 1624 N N . THR A 1 199 ? -10.142 -0.149 5.439 1.00 92.94 199 THR A N 1
ATOM 1625 C CA . THR A 1 199 ? -9.519 -0.907 4.344 1.00 92.94 199 THR A CA 1
ATOM 1626 C C . THR A 1 199 ? -9.557 -2.409 4.605 1.00 92.94 199 THR A C 1
ATOM 1628 O O . THR A 1 199 ? -9.879 -3.187 3.714 1.00 92.94 199 THR A O 1
ATOM 1631 N N . ARG A 1 200 ? -9.248 -2.863 5.824 1.00 91.00 200 ARG A N 1
ATOM 1632 C CA . ARG A 1 200 ? -9.297 -4.307 6.122 1.00 91.00 200 ARG A CA 1
ATOM 1633 C C . ARG A 1 200 ? -10.712 -4.828 6.263 1.00 91.00 200 ARG A C 1
ATOM 1635 O O . ARG A 1 200 ? -10.962 -5.960 5.858 1.00 91.00 200 ARG A O 1
ATOM 1642 N N . LYS A 1 201 ? -11.608 -4.021 6.838 1.00 89.31 201 LYS A N 1
ATOM 1643 C CA . LYS A 1 201 ? -13.025 -4.357 6.966 1.00 89.31 201 LYS A CA 1
ATOM 1644 C C . LYS A 1 201 ? -13.611 -4.667 5.591 1.00 89.31 201 LYS A C 1
ATOM 1646 O O . LYS A 1 201 ? -14.087 -5.781 5.399 1.00 89.31 201 LYS A O 1
ATOM 1651 N N . ILE A 1 202 ? -13.450 -3.759 4.623 1.00 93.00 202 ILE A N 1
ATOM 1652 C CA . ILE A 1 202 ? -13.996 -3.960 3.276 1.00 93.00 202 ILE A CA 1
ATOM 1653 C C . ILE A 1 202 ? -13.352 -5.156 2.561 1.00 93.00 202 ILE A C 1
ATOM 1655 O O . ILE A 1 202 ? -14.060 -5.936 1.937 1.00 93.00 202 ILE A O 1
ATOM 1659 N N . ILE A 1 203 ? -12.034 -5.377 2.702 1.00 94.75 203 ILE A N 1
ATOM 1660 C CA . ILE A 1 203 ? -11.385 -6.571 2.128 1.00 94.75 203 ILE A CA 1
ATOM 1661 C C . ILE A 1 203 ? -12.006 -7.843 2.716 1.00 94.75 203 ILE A C 1
ATOM 1663 O O . ILE A 1 203 ? -12.369 -8.743 1.964 1.00 94.75 203 ILE A O 1
ATOM 1667 N N . CYS A 1 204 ? -12.153 -7.920 4.043 1.00 92.00 204 CYS A N 1
ATOM 1668 C CA . CYS A 1 204 ? -12.755 -9.080 4.697 1.00 92.00 204 CYS A CA 1
ATOM 1669 C C . CYS A 1 204 ? -14.197 -9.304 4.231 1.00 92.00 204 CYS A C 1
ATOM 1671 O O . CYS A 1 204 ? -14.553 -10.425 3.879 1.00 92.00 204 CYS A O 1
ATOM 1673 N N . GLU A 1 205 ? -15.016 -8.255 4.203 1.00 91.19 205 GLU A N 1
ATOM 1674 C CA . GLU A 1 205 ? -16.415 -8.336 3.775 1.00 91.19 205 GLU A CA 1
ATOM 1675 C C . GLU A 1 205 ? -16.538 -8.801 2.321 1.00 91.19 205 GLU A C 1
ATOM 1677 O O . GLU A 1 205 ? -17.323 -9.707 2.039 1.00 91.19 205 GLU A O 1
ATOM 1682 N N . LEU A 1 206 ? -15.716 -8.271 1.411 1.00 94.38 206 LEU A N 1
ATOM 1683 C CA . LEU A 1 206 ? -15.699 -8.687 0.006 1.00 94.38 206 LEU A CA 1
ATOM 1684 C C . LEU A 1 206 ? -15.228 -10.137 -0.158 1.00 94.38 206 LEU A C 1
ATOM 1686 O O . LEU A 1 206 ? -15.849 -10.902 -0.895 1.00 94.38 206 LEU A O 1
ATOM 1690 N N . MET A 1 207 ? -14.175 -10.543 0.561 1.00 93.56 207 MET A N 1
ATOM 1691 C CA . MET A 1 207 ? -13.697 -11.929 0.564 1.00 93.56 207 MET A CA 1
ATOM 1692 C C . MET A 1 207 ? -14.780 -12.900 1.040 1.00 93.56 207 MET A C 1
ATOM 1694 O O . MET A 1 207 ? -14.944 -13.963 0.453 1.00 93.56 207 MET A O 1
ATOM 1698 N N . HIS A 1 208 ? -15.516 -12.558 2.100 1.00 90.75 208 HIS A N 1
ATOM 1699 C CA . HIS A 1 208 ? -16.561 -13.424 2.643 1.00 90.75 208 HIS A CA 1
ATOM 1700 C C . HIS A 1 208 ? -17.818 -13.452 1.773 1.00 90.75 208 HIS A C 1
ATOM 1702 O O . HIS A 1 208 ? -18.390 -14.523 1.582 1.00 90.75 208 HIS A O 1
ATOM 1708 N N . THR A 1 209 ? -18.228 -12.302 1.237 1.00 92.81 209 THR A N 1
ATOM 1709 C CA . THR A 1 209 ? -19.473 -12.181 0.466 1.00 92.81 209 THR A CA 1
ATOM 1710 C C . THR A 1 209 ? -19.363 -12.848 -0.899 1.00 92.81 209 THR A C 1
ATOM 1712 O O . THR A 1 209 ? -20.271 -13.564 -1.309 1.00 92.81 209 THR A O 1
ATOM 1715 N N . PHE A 1 210 ? -18.243 -12.641 -1.592 1.00 93.75 210 PHE A N 1
ATOM 1716 C CA . PHE A 1 210 ? -18.047 -13.120 -2.961 1.00 93.75 210 PHE A CA 1
ATOM 1717 C C . PHE A 1 210 ? -17.118 -14.339 -3.054 1.00 93.75 210 PHE A C 1
ATOM 1719 O O . PHE A 1 210 ? -16.902 -14.850 -4.147 1.00 93.75 210 PHE A O 1
ATOM 1726 N N . GLN A 1 211 ? -16.555 -14.805 -1.931 1.00 92.44 211 GLN A N 1
ATOM 1727 C CA . GLN A 1 211 ? -15.592 -15.918 -1.885 1.00 92.44 211 GLN A CA 1
ATOM 1728 C C . GLN A 1 211 ? -14.376 -15.721 -2.812 1.00 92.44 211 GLN A C 1
ATOM 1730 O O . GLN A 1 211 ? -13.795 -16.685 -3.307 1.00 92.44 211 GLN A O 1
ATOM 1735 N N . LEU A 1 212 ? -13.974 -14.464 -3.035 1.00 92.00 212 LEU A N 1
ATOM 1736 C CA . LEU A 1 212 ? -12.887 -14.121 -3.955 1.00 92.00 212 LEU A CA 1
ATOM 1737 C C . LEU A 1 212 ? -11.525 -14.506 -3.393 1.00 92.00 212 LEU A C 1
ATOM 1739 O O . LEU A 1 212 ? -11.246 -14.358 -2.196 1.00 92.00 212 LEU A O 1
ATOM 1743 N N . GLU A 1 213 ? -10.626 -14.903 -4.291 1.00 93.81 213 GLU A N 1
ATOM 1744 C CA . GLU A 1 213 ? -9.221 -15.036 -3.937 1.00 93.81 213 GLU A CA 1
ATOM 1745 C C . GLU A 1 213 ? -8.605 -13.652 -3.717 1.00 93.81 213 GLU A C 1
ATOM 1747 O O . GLU A 1 213 ? -8.633 -12.786 -4.591 1.00 93.81 213 GLU A O 1
ATOM 1752 N N . CYS A 1 214 ? -8.015 -13.447 -2.539 1.00 96.12 214 CYS A N 1
ATOM 1753 C CA . CYS A 1 214 ? -7.339 -12.203 -2.203 1.00 96.12 214 CYS A CA 1
ATOM 1754 C C . CYS A 1 214 ? -5.822 -12.373 -2.277 1.00 96.12 214 CYS A C 1
ATOM 1756 O O . CYS A 1 214 ? -5.246 -13.265 -1.643 1.00 96.12 214 CYS A O 1
ATOM 1758 N N . VAL A 1 215 ? -5.173 -11.498 -3.034 1.00 95.44 215 VAL A N 1
ATOM 1759 C CA . VAL A 1 215 ? -3.733 -11.515 -3.272 1.00 95.44 215 VAL A CA 1
ATOM 1760 C C . VAL A 1 215 ? -3.102 -10.183 -2.885 1.00 95.44 215 VAL A C 1
ATOM 1762 O O . VAL A 1 215 ? -3.733 -9.134 -2.981 1.00 95.44 215 VAL A O 1
ATOM 1765 N N . TYR A 1 216 ? -1.853 -10.230 -2.434 1.00 95.38 216 TYR A N 1
ATOM 1766 C CA . TYR A 1 216 ? -1.056 -9.071 -2.046 1.00 95.38 216 TYR A CA 1
ATOM 1767 C C . TYR A 1 216 ? 0.144 -8.904 -2.976 1.00 95.38 216 TYR A C 1
ATOM 1769 O O . TYR A 1 216 ? 0.892 -9.865 -3.203 1.00 95.38 216 TYR A O 1
ATOM 1777 N N . VAL A 1 217 ? 0.326 -7.671 -3.450 1.00 92.44 217 VAL A N 1
ATOM 1778 C CA . VAL A 1 217 ? 1.452 -7.220 -4.262 1.00 92.44 217 VAL A CA 1
ATOM 1779 C C . VAL A 1 217 ? 2.159 -6.055 -3.557 1.00 92.44 217 VAL A C 1
ATOM 1781 O O . VAL A 1 217 ? 1.557 -5.000 -3.350 1.00 92.44 217 VAL A O 1
ATOM 1784 N N . GLY A 1 218 ? 3.430 -6.223 -3.200 1.00 91.06 218 GLY A N 1
ATOM 1785 C CA . GLY A 1 218 ? 4.223 -5.211 -2.496 1.00 91.06 218 GLY A CA 1
ATOM 1786 C C . GLY A 1 218 ? 5.726 -5.338 -2.724 1.00 91.06 218 GLY A C 1
ATOM 1787 O O . GLY A 1 218 ? 6.172 -6.165 -3.521 1.00 91.06 218 GLY A O 1
ATOM 1788 N N . ASP A 1 219 ? 6.497 -4.507 -2.027 1.00 90.31 219 ASP A N 1
ATOM 1789 C CA . ASP A 1 219 ? 7.957 -4.471 -2.163 1.00 90.31 219 ASP A CA 1
ATOM 1790 C C . ASP A 1 219 ? 8.603 -5.735 -1.571 1.00 90.31 219 ASP A C 1
ATOM 1792 O O . ASP A 1 219 ? 8.143 -6.284 -0.560 1.00 90.31 219 ASP A O 1
ATOM 1796 N N . PHE A 1 220 ? 9.713 -6.191 -2.161 1.00 91.00 220 PHE A N 1
ATOM 1797 C CA . PHE A 1 220 ? 10.496 -7.293 -1.601 1.00 91.00 220 PHE A CA 1
ATOM 1798 C C . PHE A 1 220 ? 11.446 -6.765 -0.523 1.00 91.00 220 PHE A C 1
ATOM 1800 O O . PHE A 1 220 ? 12.658 -6.669 -0.722 1.00 91.00 220 PHE A O 1
ATOM 1807 N N . ASP A 1 221 ? 10.899 -6.406 0.641 1.00 92.62 221 ASP A N 1
ATOM 1808 C CA . ASP A 1 221 ? 11.681 -5.973 1.799 1.00 92.62 221 ASP A CA 1
ATOM 1809 C C . ASP A 1 221 ? 11.035 -6.352 3.157 1.00 92.62 221 ASP A C 1
ATOM 1811 O O . ASP A 1 221 ? 9.879 -6.791 3.217 1.00 92.62 221 ASP A O 1
ATOM 1815 N N . PRO A 1 222 ? 11.742 -6.197 4.298 1.00 93.00 222 PRO A N 1
ATOM 1816 C CA . PRO A 1 222 ? 11.184 -6.555 5.607 1.00 93.00 222 PRO A CA 1
ATOM 1817 C C . PRO A 1 222 ? 9.994 -5.702 6.072 1.00 93.00 222 PRO A C 1
ATOM 1819 O O . PRO A 1 222 ? 9.280 -6.101 7.000 1.00 93.00 222 PRO A O 1
ATOM 1822 N N . HIS A 1 223 ? 9.794 -4.517 5.496 1.00 91.44 223 HIS A N 1
ATOM 1823 C CA . HIS A 1 223 ? 8.646 -3.654 5.758 1.00 91.44 223 HIS A CA 1
ATOM 1824 C C . HIS A 1 223 ? 7.417 -4.100 4.952 1.00 91.44 223 HIS A C 1
ATOM 1826 O O . HIS A 1 223 ? 6.346 -4.207 5.554 1.00 91.44 223 HIS A O 1
ATOM 1832 N N . GLY A 1 224 ? 7.578 -4.482 3.685 1.00 92.88 224 GLY A N 1
ATOM 1833 C CA . GLY A 1 224 ? 6.559 -5.121 2.852 1.00 92.88 224 GLY A CA 1
ATOM 1834 C C . GLY A 1 224 ? 6.028 -6.399 3.505 1.00 92.88 224 GLY A C 1
ATOM 1835 O O . GLY A 1 224 ? 4.816 -6.551 3.672 1.00 92.88 224 GLY A O 1
ATOM 1836 N N . ILE A 1 225 ? 6.918 -7.243 4.061 1.00 91.88 225 ILE A N 1
ATOM 1837 C CA . ILE A 1 225 ? 6.513 -8.415 4.870 1.00 91.88 225 ILE A CA 1
ATOM 1838 C C . ILE A 1 225 ? 5.595 -7.994 6.030 1.00 91.88 225 ILE A C 1
ATOM 1840 O O . ILE A 1 225 ? 4.573 -8.629 6.297 1.00 91.88 225 ILE A O 1
ATOM 1844 N N . LYS A 1 226 ? 5.951 -6.932 6.763 1.00 91.12 226 LYS A N 1
ATOM 1845 C CA . LYS A 1 226 ? 5.150 -6.450 7.901 1.00 91.12 226 LYS A CA 1
ATOM 1846 C C . LYS A 1 226 ? 3.794 -5.906 7.472 1.00 91.12 226 LYS A C 1
ATOM 1848 O O . LYS A 1 226 ? 2.833 -6.074 8.223 1.00 91.12 226 LYS A O 1
ATOM 1853 N N . ILE A 1 227 ? 3.723 -5.240 6.324 1.00 92.50 227 ILE A N 1
ATOM 1854 C CA . ILE A 1 227 ? 2.477 -4.705 5.776 1.00 92.50 227 ILE A CA 1
ATOM 1855 C C . ILE A 1 227 ? 1.561 -5.861 5.382 1.00 92.50 227 ILE A C 1
ATOM 1857 O O . ILE A 1 227 ? 0.440 -5.927 5.887 1.00 92.50 227 ILE A O 1
ATOM 1861 N N . TYR A 1 228 ? 2.062 -6.822 4.601 1.00 93.31 228 TYR A N 1
ATOM 1862 C CA . TYR A 1 228 ? 1.343 -8.052 4.259 1.00 93.31 228 TYR A CA 1
ATOM 1863 C C . TYR A 1 228 ? 0.806 -8.769 5.506 1.00 93.31 228 TYR A C 1
ATOM 1865 O O . TYR A 1 228 ? -0.378 -9.101 5.589 1.00 93.31 228 TYR A O 1
ATOM 1873 N N . LEU A 1 229 ? 1.647 -8.943 6.530 1.00 89.38 229 LEU A N 1
ATOM 1874 C CA . LEU A 1 229 ? 1.234 -9.559 7.792 1.00 89.38 229 LEU A CA 1
ATOM 1875 C C . LEU A 1 229 ? 0.131 -8.771 8.508 1.00 89.38 229 LEU A C 1
ATOM 1877 O O . LEU A 1 229 ? -0.706 -9.379 9.168 1.00 89.38 229 LEU A O 1
ATOM 1881 N N . ASN A 1 230 ? 0.098 -7.443 8.386 1.00 88.56 230 ASN A N 1
ATOM 1882 C CA . ASN A 1 230 ? -0.951 -6.622 8.989 1.00 88.56 230 ASN A CA 1
ATOM 1883 C C . ASN A 1 230 ? -2.321 -6.828 8.318 1.00 88.56 230 ASN A C 1
ATOM 1885 O O . ASN A 1 230 ? -3.343 -6.817 9.010 1.00 88.56 230 ASN A O 1
ATOM 1889 N N . TYR A 1 231 ? -2.339 -7.058 7.001 1.00 91.88 231 TYR A N 1
ATOM 1890 C CA . TYR A 1 231 ? -3.544 -7.483 6.285 1.00 91.88 231 TYR A CA 1
ATOM 1891 C C . TYR A 1 231 ? -3.955 -8.907 6.677 1.00 91.88 231 TYR A C 1
ATOM 1893 O O . TYR A 1 231 ? -5.097 -9.139 7.075 1.00 91.88 231 TYR A O 1
ATOM 1901 N N . LYS A 1 232 ? -3.018 -9.860 6.602 1.00 89.69 232 LYS A N 1
ATOM 1902 C CA . LYS A 1 232 ? -3.299 -11.290 6.798 1.00 89.69 232 LYS A CA 1
ATOM 1903 C C . LYS A 1 232 ? -3.738 -11.619 8.224 1.00 89.69 232 LYS A C 1
ATOM 1905 O O . LYS A 1 232 ? -4.704 -12.351 8.425 1.00 89.69 232 LYS A O 1
ATOM 1910 N N . GLU A 1 233 ? -3.034 -11.083 9.220 1.00 83.31 233 GLU A N 1
ATOM 1911 C CA . GLU A 1 233 ? -3.247 -11.424 10.629 1.00 83.31 233 GLU A CA 1
ATOM 1912 C C . GLU A 1 233 ? -4.157 -10.447 11.370 1.00 83.31 233 GLU A C 1
ATOM 1914 O O . GLU A 1 233 ? -4.568 -10.769 12.477 1.00 83.31 233 GLU A O 1
ATOM 1919 N N . GLY A 1 234 ? -4.482 -9.277 10.821 1.00 77.00 234 GLY A N 1
ATOM 1920 C CA . GLY A 1 234 ? -5.266 -8.276 11.544 1.00 77.00 234 GLY A CA 1
ATOM 1921 C C . GLY A 1 234 ? -4.468 -7.533 12.634 1.00 77.00 234 GLY A C 1
ATOM 1922 O O . GLY A 1 234 ? -3.240 -7.605 12.718 1.00 77.00 234 GLY A O 1
ATOM 1923 N N . ILE A 1 235 ? -5.165 -6.742 13.462 1.00 65.69 235 ILE A N 1
ATOM 1924 C CA . ILE A 1 235 ? -4.576 -6.100 14.656 1.00 65.69 235 ILE A CA 1
ATOM 1925 C C . ILE A 1 235 ? -4.759 -7.054 15.837 1.00 65.69 235 ILE A C 1
ATOM 1927 O O . ILE A 1 235 ? -5.821 -7.649 15.992 1.00 65.69 235 ILE A O 1
ATOM 1931 N N . LYS A 1 236 ? -3.731 -7.167 16.684 1.00 59.28 236 LYS A N 1
ATOM 1932 C CA . LYS A 1 236 ? -3.870 -7.785 18.005 1.00 59.28 236 LYS A CA 1
ATOM 1933 C C . LYS A 1 236 ? -4.652 -6.821 18.906 1.00 59.28 236 LYS A C 1
ATOM 1935 O O . LYS A 1 236 ? -4.057 -5.850 19.370 1.00 59.28 236 LYS A O 1
ATOM 1940 N N . SER A 1 237 ? -5.944 -7.057 19.104 1.00 50.72 237 SER A N 1
ATOM 1941 C CA . SER A 1 237 ? -6.705 -6.487 20.224 1.00 50.72 237 SER A CA 1
ATOM 1942 C C . SER A 1 237 ? -6.504 -7.349 21.469 1.00 50.72 237 SER A C 1
ATOM 1944 O O . SER A 1 237 ? -6.161 -8.533 21.360 1.00 50.72 237 SER A O 1
ATOM 1946 N N . ASN A 1 238 ? -6.681 -6.758 22.650 1.00 45.88 238 ASN A N 1
ATOM 1947 C CA . ASN A 1 238 ? -6.668 -7.517 23.904 1.00 45.88 238 ASN A CA 1
ATOM 1948 C C . ASN A 1 238 ? -7.871 -8.476 23.984 1.00 45.88 238 ASN A C 1
ATOM 1950 O O . ASN A 1 238 ? -7.768 -9.540 24.597 1.00 45.88 238 ASN A O 1
ATOM 1954 N N . ASP A 1 239 ? -8.961 -8.150 23.284 1.00 47.00 239 ASP A N 1
ATOM 1955 C CA . ASP A 1 239 ? -10.079 -9.056 23.046 1.00 47.00 239 ASP A CA 1
ATOM 1956 C C . ASP A 1 239 ? -9.757 -10.055 21.930 1.00 47.00 239 ASP A C 1
ATOM 1958 O O . ASP A 1 239 ? -9.298 -9.701 20.845 1.00 47.00 239 ASP A O 1
ATOM 1962 N N . LYS A 1 240 ? -9.986 -11.334 22.234 1.00 46.41 240 LYS A N 1
ATOM 1963 C CA . LYS A 1 240 ? -9.416 -12.562 21.644 1.00 46.41 240 LYS A CA 1
ATOM 1964 C C . LYS A 1 240 ? -9.575 -12.797 20.128 1.00 46.41 240 LYS A C 1
ATOM 1966 O O . LYS A 1 240 ? -9.136 -13.845 19.654 1.00 46.41 240 LYS A O 1
ATOM 1971 N N . ASN A 1 241 ? -10.126 -11.867 19.351 1.00 53.84 241 ASN A N 1
ATOM 1972 C CA . ASN A 1 241 ? -10.289 -12.006 17.904 1.00 53.84 241 ASN A CA 1
ATOM 1973 C C . ASN A 1 241 ? -9.466 -10.959 17.152 1.00 53.84 241 ASN A C 1
ATOM 1975 O O . ASN A 1 241 ? -9.648 -9.762 17.329 1.00 53.84 241 ASN A O 1
ATOM 1979 N N . ASN A 1 242 ? -8.590 -11.419 16.255 1.00 61.88 242 ASN A N 1
ATOM 1980 C CA . ASN A 1 242 ? -7.909 -10.538 15.313 1.00 61.88 242 ASN A CA 1
ATOM 1981 C C . ASN A 1 242 ? -8.954 -9.851 14.412 1.00 61.88 242 ASN A C 1
ATOM 1983 O O . ASN A 1 242 ? -9.453 -10.463 13.462 1.00 61.88 242 ASN A O 1
ATOM 1987 N N . LEU A 1 243 ? -9.289 -8.596 14.714 1.00 68.94 243 LEU A N 1
ATOM 1988 C CA . LEU A 1 243 ? -10.314 -7.847 13.993 1.00 68.94 243 LEU A CA 1
ATOM 1989 C C . LEU A 1 243 ? -9.909 -7.663 12.518 1.00 68.94 243 LEU A C 1
ATOM 1991 O O . LEU A 1 243 ? -8.828 -7.133 12.231 1.00 68.94 243 LEU A O 1
ATOM 1995 N N . TYR A 1 244 ? -10.784 -8.103 11.607 1.00 81.50 244 TYR A N 1
ATOM 1996 C CA . TYR A 1 244 ? -10.624 -8.034 10.146 1.00 81.50 244 TYR A CA 1
ATOM 1997 C C . TYR A 1 244 ? -9.319 -8.669 9.619 1.00 81.50 244 TYR A C 1
ATOM 1999 O O . TYR A 1 244 ? -8.580 -8.067 8.837 1.00 81.50 244 TYR A O 1
ATOM 2007 N N . ALA A 1 245 ? -9.002 -9.884 10.077 1.00 84.88 245 ALA A N 1
ATOM 2008 C CA . ALA A 1 245 ? -7.864 -10.657 9.578 1.00 84.88 245 ALA A CA 1
ATOM 2009 C C . ALA A 1 245 ? -8.180 -11.375 8.252 1.00 84.88 245 ALA A C 1
ATOM 2011 O O . ALA A 1 245 ? -8.999 -12.294 8.215 1.00 84.88 245 ALA A O 1
ATOM 2012 N N . CYS A 1 246 ? -7.454 -11.034 7.186 1.00 86.88 246 CYS A N 1
ATOM 2013 C CA . CYS A 1 246 ? -7.589 -11.652 5.864 1.00 86.88 246 CYS A CA 1
ATOM 2014 C C . CYS A 1 246 ? -6.745 -12.940 5.762 1.00 86.88 246 CYS A C 1
ATOM 2016 O O . CYS A 1 246 ? -5.793 -13.009 4.983 1.00 86.88 246 CYS A O 1
ATOM 2018 N N . LYS A 1 247 ? -7.042 -13.972 6.567 1.00 84.75 247 LYS A N 1
ATOM 2019 C CA . LYS A 1 247 ? -6.165 -15.159 6.736 1.00 84.75 247 LYS A CA 1
ATOM 2020 C C . LYS A 1 247 ? -5.806 -15.877 5.425 1.00 84.75 247 LYS A C 1
ATOM 2022 O O . LYS A 1 247 ? -4.674 -16.342 5.269 1.00 84.75 247 LYS A O 1
ATOM 2027 N N . ASN A 1 248 ? -6.750 -15.922 4.483 1.00 87.00 248 ASN A N 1
ATOM 2028 C CA . ASN A 1 248 ? -6.595 -16.589 3.186 1.00 87.00 248 ASN A CA 1
ATOM 2029 C C . ASN A 1 248 ? -5.866 -15.734 2.138 1.00 87.00 248 ASN A C 1
ATOM 2031 O O . ASN A 1 248 ? -5.660 -16.199 1.021 1.00 87.00 248 ASN A O 1
ATOM 2035 N N . MET A 1 249 ? -5.456 -14.509 2.482 1.00 91.88 249 MET A N 1
ATOM 2036 C CA . MET A 1 249 ? -4.675 -13.660 1.588 1.00 91.88 249 MET A CA 1
ATOM 2037 C C . MET A 1 249 ? -3.345 -14.336 1.233 1.00 91.88 249 MET A C 1
ATOM 2039 O O . MET A 1 249 ? -2.630 -14.814 2.125 1.00 91.88 249 MET A O 1
ATOM 2043 N N . LYS A 1 250 ? -3.012 -14.366 -0.059 1.00 91.38 250 LYS A N 1
ATOM 2044 C CA . LYS A 1 250 ? -1.761 -14.923 -0.593 1.00 91.38 250 LYS A CA 1
ATOM 2045 C C . LYS A 1 250 ? -0.817 -13.788 -0.988 1.00 91.38 250 LYS A C 1
ATOM 2047 O O . LYS A 1 250 ? -1.244 -12.821 -1.606 1.00 91.38 250 LYS A O 1
ATOM 2052 N N . TRP A 1 251 ? 0.465 -13.900 -0.663 1.00 90.38 251 TRP A N 1
ATOM 2053 C CA . TRP A 1 251 ? 1.476 -12.996 -1.214 1.00 90.38 251 TRP A CA 1
ATOM 2054 C C . TRP A 1 251 ? 1.941 -13.555 -2.557 1.00 90.38 251 TRP A C 1
ATOM 2056 O O . TRP A 1 251 ? 2.432 -14.684 -2.599 1.00 90.38 251 TRP A O 1
ATOM 2066 N N . ILE A 1 252 ? 1.736 -12.794 -3.635 1.00 88.12 252 ILE A N 1
ATOM 2067 C CA . ILE A 1 252 ? 2.083 -13.216 -5.001 1.00 88.12 252 ILE A CA 1
ATOM 2068 C C . ILE A 1 252 ? 3.306 -12.505 -5.583 1.00 88.12 252 ILE A C 1
ATOM 2070 O O . ILE A 1 252 ? 3.922 -13.035 -6.496 1.00 88.12 252 ILE A O 1
ATOM 2074 N N . GLY A 1 253 ? 3.669 -11.330 -5.074 1.00 79.31 253 GLY A N 1
ATOM 2075 C CA . GLY A 1 253 ? 4.871 -10.636 -5.510 1.00 79.31 253 GLY A CA 1
ATOM 2076 C C . GLY A 1 253 ? 5.079 -9.326 -4.756 1.00 79.31 253 GLY A C 1
ATOM 2077 O O . GLY A 1 253 ? 4.174 -8.833 -4.099 1.00 79.31 253 GLY A O 1
ATOM 2078 N N . MET A 1 254 ? 6.266 -8.754 -4.744 1.00 87.12 254 MET A N 1
ATOM 2079 C CA . MET A 1 254 ? 7.495 -9.367 -5.234 1.00 87.12 254 MET A CA 1
ATOM 2080 C C . MET A 1 254 ? 8.008 -10.444 -4.276 1.00 87.12 254 MET A C 1
ATOM 2082 O O . MET A 1 254 ? 7.852 -10.332 -3.059 1.00 87.12 254 MET A O 1
ATOM 2086 N N . CYS A 1 255 ? 8.592 -11.501 -4.828 1.00 86.88 255 CYS A N 1
ATOM 2087 C CA . CYS A 1 255 ? 9.137 -12.650 -4.112 1.00 86.88 255 CYS A CA 1
ATOM 2088 C C . CYS A 1 255 ? 10.627 -12.831 -4.416 1.00 86.88 255 CYS A C 1
ATOM 2090 O O . CYS A 1 255 ? 11.166 -12.282 -5.372 1.00 86.88 255 CYS A O 1
ATOM 2092 N N . SER A 1 256 ? 11.307 -13.647 -3.618 1.00 88.38 256 SER A N 1
ATOM 2093 C CA . SER A 1 256 ? 12.748 -13.895 -3.735 1.00 88.38 256 SER A CA 1
ATOM 2094 C C . SER A 1 256 ? 13.171 -14.406 -5.112 1.00 88.38 256 SER A C 1
ATOM 2096 O O . SER A 1 256 ? 14.255 -14.060 -5.571 1.00 88.38 256 SER A O 1
ATOM 2098 N N . ASN A 1 257 ? 12.312 -15.172 -5.790 1.00 83.25 257 ASN A N 1
ATOM 2099 C CA . ASN A 1 257 ? 12.562 -15.651 -7.149 1.00 83.25 257 ASN A CA 1
ATOM 2100 C C . ASN A 1 257 ? 12.524 -14.533 -8.197 1.00 83.25 257 ASN A C 1
ATOM 2102 O O . ASN A 1 257 ? 13.193 -14.658 -9.218 1.00 83.25 257 ASN A O 1
ATOM 2106 N N . ASP A 1 258 ? 11.801 -13.438 -7.946 1.00 77.19 258 ASP A N 1
ATOM 2107 C CA . ASP A 1 258 ? 11.664 -12.344 -8.910 1.00 77.19 258 ASP A CA 1
ATOM 2108 C C . ASP A 1 258 ? 12.956 -11.544 -9.058 1.00 77.19 258 ASP A C 1
ATOM 2110 O O . ASP A 1 258 ? 13.112 -10.816 -10.032 1.00 77.19 258 ASP A O 1
ATOM 2114 N N . ILE A 1 259 ? 13.914 -11.713 -8.139 1.00 76.12 259 ILE A N 1
ATOM 2115 C CA . ILE A 1 259 ? 15.205 -11.018 -8.153 1.00 76.12 259 ILE A CA 1
ATOM 2116 C C . ILE A 1 259 ? 15.947 -11.156 -9.485 1.00 76.12 259 ILE A C 1
ATOM 2118 O O . ILE A 1 259 ? 16.682 -10.253 -9.871 1.00 76.12 259 ILE A O 1
ATOM 2122 N N . VAL A 1 260 ? 15.735 -12.263 -10.203 1.00 72.56 260 VAL A N 1
ATOM 2123 C CA . VAL A 1 260 ? 16.350 -12.525 -11.513 1.00 72.56 260 VAL A CA 1
ATOM 2124 C C . VAL A 1 260 ? 15.882 -11.547 -12.592 1.00 72.56 260 VAL A C 1
ATOM 2126 O O . VAL A 1 260 ? 16.584 -11.349 -13.578 1.00 72.56 260 VAL A O 1
ATOM 2129 N N . PHE A 1 261 ? 14.715 -10.926 -12.406 1.00 60.97 261 PHE A N 1
ATOM 2130 C CA . PHE A 1 261 ? 14.161 -9.924 -13.313 1.00 60.97 261 PHE A CA 1
ATOM 2131 C C . PHE A 1 261 ? 14.640 -8.503 -12.988 1.00 60.97 261 PHE A C 1
ATOM 2133 O O . PHE A 1 261 ? 14.380 -7.582 -13.764 1.00 60.97 261 PHE A O 1
ATOM 2140 N N . PHE A 1 262 ? 15.353 -8.316 -11.871 1.00 59.91 262 PHE A N 1
ATOM 2141 C CA . PHE A 1 262 ? 15.832 -7.016 -11.416 1.00 59.91 262 PHE A CA 1
ATOM 2142 C C . PHE A 1 262 ? 17.316 -6.811 -11.746 1.00 59.91 262 PHE A C 1
ATOM 2144 O O . PHE A 1 262 ? 18.139 -7.688 -11.478 1.00 59.91 262 PHE A O 1
ATOM 2151 N N . PRO A 1 263 ? 17.702 -5.633 -12.270 1.00 54.41 263 PRO A N 1
ATOM 2152 C CA . PRO A 1 263 ? 19.097 -5.264 -12.435 1.00 54.41 263 PRO A CA 1
ATOM 2153 C C . PRO A 1 263 ? 19.772 -5.195 -11.068 1.00 54.41 263 PRO A C 1
ATOM 2155 O O . PRO A 1 263 ? 19.187 -4.665 -10.115 1.00 54.41 263 PRO A O 1
ATOM 2158 N N . LYS A 1 264 ? 21.006 -5.698 -10.957 1.00 63.72 264 LYS A N 1
ATOM 2159 C CA . LYS A 1 264 ? 21.731 -5.815 -9.680 1.00 63.72 264 LYS A CA 1
ATOM 2160 C C . LYS A 1 264 ? 21.853 -4.502 -8.912 1.00 63.72 264 LYS A C 1
ATOM 2162 O O . LYS A 1 264 ? 21.947 -4.509 -7.694 1.00 63.72 264 LYS A O 1
ATOM 2167 N N . GLU A 1 265 ? 21.791 -3.369 -9.585 1.00 55.72 265 GLU A N 1
ATOM 2168 C CA . GLU A 1 265 ? 21.922 -2.035 -9.003 1.00 55.72 265 GLU A CA 1
ATOM 2169 C C . GLU A 1 265 ? 20.587 -1.436 -8.584 1.00 55.72 265 GLU A C 1
ATOM 2171 O O . GLU A 1 265 ? 20.544 -0.400 -7.917 1.00 55.72 265 GLU A O 1
ATOM 2176 N N . SER A 1 266 ? 19.471 -2.036 -8.997 1.00 60.59 266 SER A N 1
ATOM 2177 C CA . SER A 1 266 ? 18.189 -1.828 -8.320 1.00 60.59 266 SER A CA 1
ATOM 2178 C C . SER A 1 266 ? 18.107 -2.587 -7.000 1.00 60.59 266 SER A C 1
ATOM 2180 O O . SER A 1 266 ? 17.321 -2.194 -6.141 1.00 60.59 266 SER A O 1
ATOM 2182 N N . LEU A 1 267 ? 18.954 -3.604 -6.809 1.00 73.44 267 LEU A N 1
ATOM 2183 C CA . LEU A 1 267 ? 19.038 -4.343 -5.560 1.00 73.44 267 LEU A CA 1
ATOM 2184 C C . LEU A 1 267 ? 19.735 -3.493 -4.500 1.00 73.44 267 LEU A C 1
ATOM 2186 O O . LEU A 1 267 ? 20.831 -2.966 -4.689 1.00 73.44 267 LEU A O 1
ATOM 2190 N N . ILE A 1 268 ? 19.092 -3.374 -3.348 1.00 80.50 268 ILE A N 1
ATOM 2191 C CA . ILE A 1 268 ? 19.578 -2.589 -2.219 1.00 80.50 268 ILE A CA 1
ATOM 2192 C C . ILE A 1 268 ? 19.955 -3.563 -1.109 1.00 80.50 268 ILE A C 1
ATOM 2194 O O . ILE A 1 268 ? 19.150 -4.399 -0.707 1.00 80.50 268 ILE A O 1
ATOM 2198 N N . SER A 1 269 ? 21.177 -3.469 -0.592 1.00 89.06 269 SER A N 1
ATOM 2199 C CA . SER A 1 269 ? 21.613 -4.314 0.523 1.00 89.06 269 SER A CA 1
ATOM 2200 C C . SER A 1 269 ? 20.788 -4.043 1.782 1.00 89.06 269 SER A C 1
ATOM 2202 O O . SER A 1 269 ? 20.549 -2.888 2.144 1.00 89.06 269 SER A O 1
ATOM 2204 N N . LEU A 1 270 ? 20.411 -5.101 2.503 1.00 91.44 270 LEU A N 1
ATOM 2205 C CA . LEU A 1 270 ? 19.659 -4.963 3.752 1.00 91.44 270 LEU A CA 1
ATOM 2206 C C . LEU A 1 270 ? 20.476 -4.245 4.833 1.00 91.44 270 LEU A C 1
ATOM 2208 O O . LEU A 1 270 ? 21.614 -4.610 5.153 1.00 91.44 270 LEU A O 1
ATOM 2212 N N . THR A 1 271 ? 19.855 -3.264 5.481 1.00 92.88 271 THR A N 1
ATOM 2213 C CA . THR A 1 271 ? 20.439 -2.548 6.617 1.00 92.88 271 THR A CA 1
ATOM 2214 C C . THR A 1 271 ? 20.453 -3.406 7.886 1.00 92.88 271 THR A C 1
ATOM 2216 O O . THR A 1 271 ? 19.674 -4.344 8.059 1.00 92.88 271 THR A O 1
ATOM 2219 N N . LYS A 1 272 ? 21.288 -3.043 8.870 1.00 92.62 272 LYS A N 1
ATOM 2220 C CA . LYS A 1 272 ? 21.318 -3.724 10.182 1.00 92.62 272 LYS A CA 1
ATOM 2221 C C . LYS A 1 272 ? 19.951 -3.715 10.887 1.00 92.62 272 LYS A C 1
ATOM 2223 O O . LYS A 1 272 ? 19.590 -4.684 11.551 1.00 92.62 272 LYS A O 1
ATOM 2228 N N . LYS A 1 273 ? 19.178 -2.632 10.733 1.00 90.31 273 LYS A N 1
ATOM 2229 C CA . LYS A 1 273 ? 17.823 -2.515 11.300 1.00 90.31 273 LYS A CA 1
ATOM 2230 C C . LYS A 1 273 ? 16.857 -3.509 10.651 1.00 90.31 273 LYS A C 1
ATOM 2232 O O . LYS A 1 273 ? 16.102 -4.165 11.360 1.00 90.31 273 LYS A O 1
ATOM 2237 N N . GLU A 1 274 ? 16.916 -3.647 9.333 1.00 92.75 274 GLU A N 1
ATOM 2238 C CA . GLU A 1 274 ? 16.108 -4.588 8.548 1.00 92.75 274 GLU A CA 1
ATOM 2239 C C . GLU A 1 274 ? 16.446 -6.047 8.857 1.00 92.75 274 GLU A C 1
ATOM 2241 O O . GLU A 1 274 ? 15.543 -6.850 9.086 1.00 92.75 274 GLU A O 1
ATOM 2246 N N . LYS A 1 275 ? 17.733 -6.377 9.004 1.00 92.38 275 LYS A N 1
ATOM 2247 C CA . LYS A 1 275 ? 18.161 -7.707 9.465 1.00 92.38 275 LYS A CA 1
ATOM 2248 C C . LYS A 1 275 ? 17.580 -8.053 10.833 1.00 92.38 275 LYS A C 1
ATOM 2250 O O . LYS A 1 275 ? 17.049 -9.142 11.018 1.00 92.38 275 LYS A O 1
ATOM 2255 N N . ASN A 1 276 ? 17.589 -7.112 11.780 1.00 91.31 276 ASN A N 1
ATOM 2256 C CA . ASN A 1 276 ? 16.964 -7.327 13.089 1.00 91.31 276 ASN A CA 1
ATOM 2257 C C . ASN A 1 276 ? 15.452 -7.589 12.973 1.00 91.31 276 ASN A C 1
ATOM 2259 O O . ASN A 1 276 ? 14.903 -8.388 13.731 1.00 91.31 276 ASN A O 1
ATOM 2263 N N . ILE A 1 277 ? 14.768 -6.936 12.026 1.00 90.12 277 ILE A N 1
ATOM 2264 C CA . ILE A 1 277 ? 13.355 -7.208 11.743 1.00 90.12 277 ILE A CA 1
ATOM 2265 C C . ILE A 1 277 ? 13.177 -8.649 11.254 1.00 90.12 277 ILE A C 1
ATOM 2267 O O . ILE A 1 277 ? 12.327 -9.355 11.795 1.00 90.12 277 ILE A O 1
ATOM 2271 N N . LEU A 1 278 ? 13.987 -9.097 10.291 1.00 90.69 278 LEU A N 1
ATOM 2272 C CA . LEU A 1 278 ? 13.931 -10.466 9.773 1.00 90.69 278 LEU A CA 1
ATOM 2273 C C . LEU A 1 278 ? 14.202 -11.506 10.861 1.00 90.69 278 LEU A C 1
ATOM 2275 O O . LEU A 1 278 ? 13.463 -12.480 10.958 1.00 90.69 278 LEU A O 1
ATOM 2279 N N . GLN A 1 279 ? 15.187 -11.281 11.732 1.00 89.62 279 GLN A N 1
ATOM 2280 C CA . GLN A 1 279 ? 15.468 -12.190 12.850 1.00 89.62 279 GLN A CA 1
ATOM 2281 C C . GLN A 1 279 ? 14.279 -12.297 13.815 1.00 89.62 279 GLN A C 1
ATOM 2283 O O . GLN A 1 279 ? 13.884 -13.396 14.207 1.00 89.62 279 GLN A O 1
ATOM 2288 N N . ASN A 1 280 ? 13.631 -11.173 14.135 1.00 87.88 280 ASN A N 1
ATOM 2289 C CA . ASN A 1 280 ? 12.413 -11.182 14.947 1.00 87.88 280 ASN A CA 1
ATOM 2290 C C . ASN A 1 280 ? 11.258 -11.933 14.263 1.00 87.88 280 ASN A C 1
ATOM 2292 O O . ASN A 1 280 ? 10.491 -12.621 14.936 1.00 87.88 280 ASN A O 1
ATOM 2296 N N . LEU A 1 281 ? 11.129 -11.818 12.937 1.00 85.69 281 LEU A N 1
ATOM 2297 C CA . LEU A 1 281 ? 10.126 -12.548 12.160 1.00 85.69 281 LEU A CA 1
ATOM 2298 C C . LEU A 1 281 ? 10.423 -14.055 12.121 1.00 85.69 281 LEU A C 1
ATOM 2300 O O . LEU A 1 281 ? 9.507 -14.846 12.329 1.00 85.69 281 LEU A O 1
ATOM 2304 N N . LYS A 1 282 ? 11.689 -14.458 11.949 1.00 83.94 282 LYS A N 1
ATOM 2305 C CA . LYS A 1 282 ? 12.130 -15.866 11.978 1.00 83.94 282 LYS A CA 1
ATOM 2306 C C . LYS A 1 282 ? 11.847 -16.546 13.316 1.00 83.94 282 LYS A C 1
ATOM 2308 O O . LYS A 1 282 ? 11.413 -17.695 13.342 1.00 83.94 282 LYS A O 1
ATOM 2313 N N . ASN A 1 283 ? 12.061 -15.829 14.418 1.00 81.56 283 ASN A N 1
ATOM 2314 C CA . ASN A 1 283 ? 11.884 -16.358 15.773 1.00 81.56 283 ASN A CA 1
ATOM 2315 C C . ASN A 1 283 ? 10.414 -16.438 16.209 1.00 81.56 283 ASN A C 1
ATOM 2317 O O . ASN A 1 283 ? 10.087 -17.090 17.204 1.00 81.56 283 ASN A O 1
ATOM 2321 N N . ASN A 1 284 ? 9.504 -15.777 15.494 1.00 77.31 284 ASN A N 1
ATOM 2322 C CA . ASN A 1 284 ? 8.102 -15.755 15.865 1.00 77.31 284 ASN A CA 1
ATOM 2323 C C . ASN A 1 284 ? 7.393 -17.032 15.385 1.00 77.31 284 ASN A C 1
ATOM 2325 O O . ASN A 1 284 ? 7.049 -17.182 14.211 1.00 77.31 284 ASN A O 1
ATOM 2329 N N . LYS A 1 285 ? 7.128 -17.941 16.336 1.00 65.12 285 LYS A N 1
ATOM 2330 C CA . LYS A 1 285 ? 6.539 -19.269 16.090 1.00 65.12 285 LYS A CA 1
ATOM 2331 C C . LYS A 1 285 ? 5.205 -19.240 15.334 1.00 65.12 285 LYS A C 1
ATOM 2333 O O . LYS A 1 285 ? 4.852 -20.229 14.702 1.00 65.12 285 LYS A O 1
ATOM 2338 N N . LYS A 1 286 ? 4.479 -18.117 15.353 1.00 64.25 286 LYS A N 1
ATOM 2339 C CA . LYS A 1 286 ? 3.204 -17.957 14.636 1.00 64.25 286 LYS A CA 1
ATOM 2340 C C . LYS A 1 286 ? 3.367 -18.053 13.109 1.00 64.25 286 LYS A C 1
ATOM 2342 O O . LYS A 1 286 ? 2.493 -18.592 12.435 1.00 64.25 286 LYS A O 1
ATOM 2347 N N . PHE A 1 287 ? 4.506 -17.597 12.578 1.00 59.62 287 PHE A N 1
ATOM 2348 C CA . PHE A 1 287 ? 4.790 -17.564 11.136 1.00 59.62 287 PHE A CA 1
ATOM 2349 C C . PHE A 1 287 ? 5.382 -18.872 10.591 1.00 59.62 287 PHE A C 1
ATOM 2351 O O . PHE A 1 287 ? 5.600 -18.993 9.389 1.00 59.62 287 PHE A O 1
ATOM 2358 N N . LEU A 1 288 ? 5.594 -19.878 11.449 1.00 50.97 288 LEU A N 1
ATOM 2359 C CA . LEU A 1 288 ? 6.012 -21.223 11.035 1.00 50.97 288 LEU A CA 1
ATOM 2360 C C . LEU A 1 288 ? 4.909 -21.992 10.286 1.00 50.97 288 LEU A C 1
ATOM 2362 O O . LEU A 1 288 ? 5.218 -22.993 9.648 1.00 50.97 288 LEU A O 1
ATOM 2366 N N . SER A 1 289 ? 3.652 -21.542 10.362 1.00 51.62 289 SER A N 1
ATOM 2367 C CA . SER A 1 289 ? 2.483 -22.229 9.793 1.00 51.62 289 SER A CA 1
ATOM 2368 C C . SER A 1 289 ? 2.300 -22.025 8.283 1.00 51.62 289 SER A C 1
ATOM 2370 O O . SER A 1 289 ? 1.698 -22.870 7.631 1.00 51.62 289 SER A O 1
ATOM 2372 N N . THR A 1 290 ? 2.826 -20.939 7.700 1.00 63.53 290 THR A N 1
ATOM 2373 C CA . THR A 1 290 ? 2.741 -20.685 6.250 1.00 63.53 290 THR A CA 1
ATOM 2374 C C . THR A 1 290 ? 4.090 -20.995 5.600 1.00 63.53 290 THR A C 1
ATOM 2376 O O . THR A 1 290 ? 5.025 -20.198 5.701 1.00 63.53 290 THR A O 1
ATOM 2379 N N . SER A 1 291 ? 4.202 -22.152 4.938 1.00 70.69 291 SER A N 1
ATOM 2380 C CA . SER A 1 291 ? 5.452 -22.635 4.324 1.00 70.69 291 SER A CA 1
ATOM 2381 C C . SER A 1 291 ? 6.076 -21.615 3.363 1.00 70.69 291 SER A C 1
ATOM 2383 O O . SER A 1 291 ? 7.279 -21.372 3.430 1.00 70.69 291 SER A O 1
ATOM 2385 N N . GLN A 1 292 ? 5.257 -20.952 2.540 1.00 81.00 292 GLN A N 1
ATOM 2386 C CA . GLN A 1 292 ? 5.719 -19.975 1.552 1.00 81.00 292 GLN A CA 1
ATOM 2387 C C . GLN A 1 292 ? 6.340 -18.726 2.195 1.00 81.00 292 GLN A C 1
ATOM 2389 O O . GLN A 1 292 ? 7.479 -18.390 1.896 1.00 81.00 292 GLN A O 1
ATOM 2394 N N . LEU A 1 293 ? 5.651 -18.071 3.140 1.00 84.88 293 LEU A N 1
ATOM 2395 C CA . LEU A 1 293 ? 6.172 -16.855 3.784 1.00 84.88 293 LEU A CA 1
ATOM 2396 C C . LEU A 1 293 ? 7.477 -17.122 4.544 1.00 84.88 293 LEU A C 1
ATOM 2398 O O . LEU A 1 293 ? 8.398 -16.305 4.530 1.00 84.88 293 LEU A O 1
ATOM 2402 N N . LYS A 1 294 ? 7.564 -18.275 5.215 1.00 84.94 294 LYS A N 1
ATOM 2403 C CA . LYS A 1 294 ? 8.787 -18.692 5.903 1.00 84.94 294 LYS A CA 1
ATOM 2404 C C . LYS A 1 294 ? 9.949 -18.830 4.919 1.00 84.94 294 LYS A C 1
ATOM 2406 O O . LYS A 1 294 ? 11.053 -18.385 5.232 1.00 84.94 294 LYS A O 1
ATOM 2411 N N . ASN A 1 295 ? 9.697 -19.422 3.751 1.00 87.75 295 ASN A N 1
ATOM 2412 C CA . ASN A 1 295 ? 10.697 -19.538 2.698 1.00 87.75 295 ASN A CA 1
ATOM 2413 C C . ASN A 1 295 ? 11.139 -18.153 2.218 1.00 87.75 295 ASN A C 1
ATOM 2415 O O . ASN A 1 295 ? 12.340 -17.904 2.208 1.00 87.75 295 ASN A O 1
ATOM 2419 N N . GLU A 1 296 ? 10.213 -17.227 1.957 1.00 89.81 296 GLU A N 1
ATOM 2420 C CA . GLU A 1 296 ? 10.554 -15.855 1.547 1.00 89.81 296 GLU A CA 1
ATOM 2421 C C . GLU A 1 296 ? 11.419 -15.124 2.585 1.00 89.81 296 GLU A C 1
ATOM 2423 O O . GLU A 1 296 ? 12.441 -14.538 2.239 1.00 89.81 296 GLU A O 1
ATOM 2428 N N . ILE A 1 297 ? 11.091 -15.223 3.879 1.00 90.31 297 ILE A N 1
ATOM 2429 C CA . ILE A 1 297 ? 11.895 -14.624 4.963 1.00 90.31 297 ILE A CA 1
ATOM 2430 C C . ILE A 1 297 ? 13.311 -15.222 5.008 1.00 90.31 297 ILE A C 1
ATOM 2432 O O . ILE A 1 297 ? 14.291 -14.514 5.255 1.00 90.31 297 ILE A O 1
ATOM 2436 N N . ILE A 1 298 ? 13.433 -16.540 4.825 1.00 90.62 298 ILE A N 1
ATOM 2437 C CA . ILE A 1 298 ? 14.730 -17.225 4.824 1.00 90.62 298 ILE A CA 1
ATOM 2438 C C . ILE A 1 298 ? 15.543 -16.817 3.597 1.00 90.62 298 ILE A C 1
ATOM 2440 O O . ILE A 1 298 ? 16.727 -16.523 3.752 1.00 90.62 298 ILE A O 1
ATOM 2444 N N . GLN A 1 299 ? 14.924 -16.781 2.417 1.00 91.75 299 GLN A N 1
ATOM 2445 C CA . GLN A 1 299 ? 15.595 -16.402 1.179 1.00 91.75 299 GLN A CA 1
ATOM 2446 C C . GLN A 1 299 ? 16.011 -14.934 1.197 1.00 91.75 299 GLN A C 1
ATOM 2448 O O . GLN A 1 299 ? 17.161 -14.648 0.893 1.00 91.75 299 GLN A O 1
ATOM 2453 N N . MET A 1 300 ? 15.160 -14.018 1.660 1.00 92.94 300 MET A N 1
ATOM 2454 C CA . MET A 1 300 ? 15.506 -12.598 1.790 1.00 92.94 300 MET A CA 1
ATOM 2455 C C . MET A 1 300 ? 16.734 -12.381 2.689 1.00 92.94 300 MET A C 1
ATOM 2457 O O . MET A 1 300 ? 17.644 -11.636 2.333 1.00 92.94 300 MET A O 1
ATOM 2461 N N . ASP A 1 301 ? 16.806 -13.071 3.833 1.00 91.88 301 ASP A N 1
ATOM 2462 C CA . ASP A 1 301 ? 17.965 -12.975 4.735 1.00 91.88 301 ASP A CA 1
ATOM 2463 C C . ASP A 1 301 ? 19.235 -13.604 4.134 1.00 91.88 301 ASP A C 1
ATOM 2465 O O . ASP A 1 301 ? 20.334 -13.115 4.387 1.00 91.88 301 ASP A O 1
ATOM 2469 N N . ARG A 1 302 ? 19.097 -14.668 3.326 1.00 92.62 302 ARG A N 1
ATOM 2470 C CA . ARG A 1 302 ? 20.218 -15.319 2.622 1.00 92.62 302 ARG A CA 1
ATOM 2471 C C . ARG A 1 302 ? 20.758 -14.465 1.480 1.00 92.62 302 ARG A C 1
ATOM 2473 O O . ARG A 1 302 ? 21.965 -14.282 1.382 1.00 92.62 302 ARG A O 1
ATOM 2480 N N . ILE A 1 303 ? 19.864 -13.961 0.633 1.00 91.31 303 ILE A N 1
ATOM 2481 C CA . ILE A 1 303 ? 20.178 -13.111 -0.518 1.00 91.31 303 ILE A CA 1
ATOM 2482 C C . ILE A 1 303 ? 20.769 -11.781 -0.040 1.00 91.31 303 ILE A C 1
ATOM 2484 O O . ILE A 1 303 ? 21.669 -11.246 -0.676 1.00 91.31 303 ILE A O 1
ATOM 2488 N N . ASN A 1 304 ? 20.297 -11.266 1.101 1.00 92.25 304 ASN A N 1
ATOM 2489 C CA . ASN A 1 304 ? 20.765 -10.024 1.713 1.00 92.25 304 ASN A CA 1
ATOM 2490 C C . ASN A 1 304 ? 20.516 -8.755 0.862 1.00 92.25 304 ASN A C 1
ATOM 2492 O O . ASN A 1 304 ? 21.101 -7.699 1.123 1.00 92.25 304 ASN A O 1
ATOM 2496 N N . TYR A 1 305 ? 19.589 -8.839 -0.093 1.00 88.25 305 TYR A N 1
ATOM 2497 C CA . TYR A 1 305 ? 19.117 -7.729 -0.915 1.00 88.25 305 TYR A CA 1
ATOM 2498 C C . TYR A 1 305 ? 17.600 -7.568 -0.817 1.00 88.25 305 TYR A C 1
ATOM 2500 O O . TYR A 1 305 ? 16.873 -8.532 -0.576 1.00 88.25 305 TYR A O 1
ATOM 2508 N N . LYS A 1 306 ? 17.149 -6.335 -1.032 1.00 89.25 306 LYS A N 1
ATOM 2509 C CA . LYS A 1 306 ? 15.757 -5.940 -1.230 1.00 89.25 306 LYS A CA 1
ATOM 2510 C C . LYS A 1 306 ? 15.601 -5.196 -2.552 1.00 89.25 306 LYS A C 1
ATOM 2512 O O . LYS A 1 306 ? 16.577 -4.641 -3.057 1.00 89.25 306 LYS A O 1
ATOM 2517 N N . PHE A 1 307 ? 14.386 -5.149 -3.077 1.00 82.50 307 PHE A N 1
ATOM 2518 C CA . PHE A 1 307 ? 14.064 -4.380 -4.275 1.00 82.50 307 PHE A CA 1
ATOM 2519 C C . PHE A 1 307 ? 12.626 -3.868 -4.217 1.00 82.50 307 PHE A C 1
ATOM 2521 O O . PHE A 1 307 ? 11.757 -4.469 -3.583 1.00 82.50 307 PHE A O 1
ATOM 2528 N N . GLU A 1 308 ? 12.415 -2.712 -4.837 1.00 81.81 308 GLU A N 1
ATOM 2529 C CA . GLU A 1 308 ? 11.128 -2.024 -4.856 1.00 81.81 308 GLU A CA 1
ATOM 2530 C C . GLU A 1 308 ? 10.371 -2.356 -6.141 1.00 81.81 308 GLU A C 1
ATOM 2532 O O . GLU A 1 308 ? 10.968 -2.484 -7.213 1.00 81.81 308 GLU A O 1
ATOM 2537 N N . ILE A 1 309 ? 9.044 -2.407 -6.046 1.00 75.44 309 ILE A N 1
ATOM 2538 C CA . ILE A 1 309 ? 8.142 -2.693 -7.165 1.00 75.44 309 ILE A CA 1
ATOM 2539 C C . ILE A 1 309 ? 8.277 -1.706 -8.332 1.00 75.44 309 ILE A C 1
ATOM 2541 O O . ILE A 1 309 ? 7.913 -2.013 -9.462 1.00 75.44 309 ILE A O 1
ATOM 2545 N N . GLU A 1 310 ? 8.828 -0.522 -8.071 1.00 67.81 310 GLU A N 1
ATOM 2546 C CA . GLU A 1 310 ? 8.976 0.572 -9.035 1.00 67.81 310 GLU A CA 1
ATOM 2547 C C . GLU A 1 310 ? 10.334 0.581 -9.765 1.00 67.81 310 GLU A C 1
ATOM 2549 O O . GLU A 1 310 ? 10.618 1.510 -10.521 1.00 67.81 310 GLU A O 1
ATOM 2554 N N . ALA A 1 311 ? 11.223 -0.387 -9.521 1.00 60.25 311 ALA A N 1
ATOM 2555 C CA . ALA A 1 311 ? 12.652 -0.172 -9.754 1.00 60.25 311 ALA A CA 1
ATOM 2556 C C . ALA A 1 311 ? 13.186 -0.347 -11.198 1.00 60.25 311 ALA A C 1
ATOM 2558 O O . ALA A 1 311 ? 14.394 -0.179 -11.386 1.00 60.25 311 ALA A O 1
ATOM 2559 N N . VAL A 1 312 ? 12.373 -0.644 -12.223 1.00 64.56 312 VAL A N 1
ATOM 2560 C CA . VAL A 1 312 ? 12.853 -0.861 -13.612 1.00 64.56 312 VAL A CA 1
ATOM 2561 C C . VAL A 1 312 ? 11.738 -0.645 -14.631 1.00 64.56 312 VAL A C 1
ATOM 2563 O O . VAL A 1 312 ? 10.595 -1.013 -14.372 1.00 64.56 312 VAL A O 1
ATOM 2566 N N . LEU A 1 313 ? 12.066 -0.101 -15.804 1.00 70.88 313 LEU A N 1
ATOM 2567 C CA . LEU A 1 313 ? 11.132 -0.019 -16.924 1.00 70.88 313 LEU A CA 1
ATOM 2568 C C . LEU A 1 313 ? 11.821 -0.099 -18.282 1.00 70.88 313 LEU A C 1
ATOM 2570 O O . LEU A 1 313 ? 12.962 0.326 -18.437 1.00 70.88 313 LEU A O 1
ATOM 2574 N N . ASP A 1 314 ? 11.092 -0.618 -19.263 1.00 81.19 314 ASP A N 1
ATOM 2575 C CA . ASP A 1 314 ? 11.533 -0.680 -20.651 1.00 81.19 314 ASP A CA 1
ATOM 2576 C C . ASP A 1 314 ? 10.987 0.550 -21.392 1.00 81.19 314 ASP A C 1
ATOM 2578 O O . ASP A 1 314 ? 9.822 0.928 -21.240 1.00 81.19 314 ASP A O 1
ATOM 2582 N N . ALA A 1 315 ? 11.847 1.214 -22.157 1.00 83.50 315 ALA A N 1
ATOM 2583 C CA . ALA A 1 315 ? 11.537 2.434 -22.888 1.00 83.50 315 ALA A CA 1
ATOM 2584 C C . ALA A 1 315 ? 12.057 2.340 -24.323 1.00 83.50 315 ALA A C 1
ATOM 2586 O O . ALA A 1 315 ? 13.070 1.697 -24.589 1.00 83.50 315 ALA A O 1
ATOM 2587 N N . ILE A 1 316 ? 11.381 3.002 -25.256 1.00 90.88 316 ILE A N 1
ATOM 2588 C CA . ILE A 1 316 ? 11.800 3.064 -26.659 1.00 90.88 316 ILE A CA 1
ATOM 2589 C C . ILE A 1 316 ? 12.591 4.351 -26.858 1.00 90.88 316 ILE A C 1
ATOM 2591 O O . ILE A 1 316 ? 12.096 5.431 -26.546 1.00 90.88 316 ILE A O 1
ATOM 2595 N N . VAL A 1 317 ? 13.816 4.258 -27.369 1.00 94.19 317 VAL A N 1
ATOM 2596 C CA . VAL A 1 317 ? 14.650 5.428 -27.671 1.00 94.19 317 VAL A CA 1
ATOM 2597 C C . VAL A 1 317 ? 13.984 6.251 -28.772 1.00 94.19 317 VAL A C 1
ATOM 2599 O O . VAL A 1 317 ? 13.671 5.733 -29.843 1.00 94.19 317 VAL A O 1
ATOM 2602 N N . THR A 1 318 ? 13.776 7.539 -28.520 1.00 93.38 318 THR A N 1
ATOM 2603 C CA . THR A 1 318 ? 13.153 8.467 -29.470 1.00 93.38 318 THR A CA 1
ATOM 2604 C C . THR A 1 318 ? 14.179 9.329 -30.186 1.00 93.38 318 THR A C 1
ATOM 2606 O O . THR A 1 318 ? 14.017 9.599 -31.369 1.00 93.38 318 THR A O 1
ATOM 2609 N N . ASP A 1 319 ? 15.220 9.766 -29.475 1.00 93.69 319 ASP A N 1
ATOM 2610 C CA . ASP A 1 319 ? 16.235 10.676 -30.005 1.00 93.69 319 ASP A CA 1
ATOM 2611 C C . ASP A 1 319 ? 17.572 10.495 -29.276 1.00 93.69 319 ASP A C 1
ATOM 2613 O O . ASP A 1 319 ? 17.593 10.124 -28.100 1.00 93.69 319 ASP A O 1
ATOM 2617 N N . VAL A 1 320 ? 18.690 10.749 -29.955 1.00 94.06 320 VAL A N 1
ATOM 2618 C CA . VAL A 1 320 ? 20.045 10.547 -29.419 1.00 94.06 320 VAL A CA 1
ATOM 2619 C C . VAL A 1 320 ? 20.929 11.735 -29.781 1.00 94.06 320 VAL A C 1
ATOM 2621 O O . VAL A 1 320 ? 20.945 12.178 -30.923 1.00 94.06 320 VAL A O 1
ATOM 2624 N N . ASN A 1 321 ? 21.705 12.235 -28.819 1.00 93.12 321 ASN A N 1
ATOM 2625 C CA . ASN A 1 321 ? 22.675 13.303 -29.037 1.00 93.12 321 ASN A CA 1
ATOM 2626 C C . ASN A 1 321 ? 23.922 13.125 -28.153 1.00 93.12 321 ASN A C 1
ATOM 2628 O O . ASN A 1 321 ? 24.004 12.243 -27.297 1.00 93.12 321 ASN A O 1
ATOM 2632 N N . LYS A 1 322 ? 24.910 14.009 -28.313 1.00 92.69 322 LYS A N 1
ATOM 2633 C CA . LYS A 1 322 ? 26.174 13.938 -27.559 1.00 92.69 322 LYS A CA 1
ATOM 2634 C C . LYS A 1 322 ? 26.007 14.050 -26.032 1.00 92.69 322 LYS A C 1
ATOM 2636 O O . LYS A 1 322 ? 26.875 13.598 -25.283 1.00 92.69 322 LYS A O 1
ATOM 2641 N N . LEU A 1 323 ? 24.918 14.659 -25.552 1.00 93.38 323 LEU A N 1
ATOM 2642 C CA . LEU A 1 323 ? 24.630 14.836 -24.124 1.00 93.38 323 LEU A CA 1
ATOM 2643 C C . LEU A 1 323 ? 23.909 13.637 -23.500 1.00 93.38 323 LEU A C 1
ATOM 2645 O O . LEU A 1 323 ? 23.829 13.583 -22.272 1.00 93.38 323 LEU A O 1
ATOM 2649 N N . GLY A 1 324 ? 23.399 12.695 -24.294 1.00 94.56 324 GLY A N 1
ATOM 2650 C CA . GLY A 1 324 ? 22.593 11.576 -23.820 1.00 94.56 324 GLY A CA 1
ATOM 2651 C C . GLY A 1 324 ? 21.550 11.132 -24.844 1.00 94.56 324 GLY A C 1
ATOM 2652 O O . GLY A 1 324 ? 21.625 11.479 -26.019 1.00 94.56 324 GLY A O 1
ATOM 2653 N N . PHE A 1 325 ? 20.548 10.381 -24.406 1.00 95.62 325 PHE A N 1
ATOM 2654 C CA . PHE A 1 325 ? 19.422 10.018 -25.266 1.00 95.62 325 PHE A CA 1
ATOM 2655 C C . PHE A 1 325 ? 18.085 10.238 -24.569 1.00 95.62 325 PHE A C 1
ATOM 2657 O O . PHE A 1 325 ? 17.970 10.187 -23.341 1.00 95.62 325 PHE A O 1
ATOM 2664 N N . PHE A 1 326 ? 17.072 10.487 -25.386 1.00 94.50 326 PHE A N 1
ATOM 2665 C CA . PHE A 1 326 ? 15.681 10.522 -24.986 1.00 94.50 326 PHE A CA 1
ATOM 2666 C C . PHE A 1 326 ? 15.042 9.172 -25.287 1.00 94.50 326 PHE A C 1
ATOM 2668 O O . PHE A 1 326 ? 15.259 8.582 -26.345 1.00 94.50 326 PHE A O 1
ATOM 2675 N N . ALA A 1 327 ? 14.248 8.686 -24.347 1.00 93.19 327 ALA A N 1
ATOM 2676 C CA . ALA A 1 327 ? 13.455 7.484 -24.485 1.00 93.19 327 ALA A CA 1
ATOM 2677 C C . ALA A 1 327 ? 12.032 7.747 -24.006 1.00 93.19 327 ALA A C 1
ATOM 2679 O O . ALA A 1 327 ? 11.772 8.680 -23.248 1.00 93.19 327 ALA A O 1
ATOM 2680 N N . GLN A 1 328 ? 11.100 6.918 -24.440 1.00 83.69 328 GLN A N 1
ATOM 2681 C CA . GLN A 1 328 ? 9.697 7.055 -24.117 1.00 83.69 328 GLN A CA 1
ATOM 2682 C C . GLN A 1 328 ? 9.150 5.724 -23.608 1.00 83.69 328 GLN A C 1
ATOM 2684 O O . GLN A 1 328 ? 9.263 4.696 -24.273 1.00 83.69 328 GLN A O 1
ATOM 2689 N N . ALA A 1 329 ? 8.550 5.751 -22.419 1.00 73.62 329 ALA A N 1
ATOM 2690 C CA . ALA A 1 329 ? 7.798 4.635 -21.853 1.00 73.62 329 ALA A CA 1
ATOM 2691 C C . ALA A 1 329 ? 6.335 5.072 -21.714 1.00 73.62 329 ALA A C 1
ATOM 2693 O O . ALA A 1 329 ? 5.948 5.741 -20.752 1.00 73.62 329 ALA A O 1
ATOM 2694 N N . GLY A 1 330 ? 5.525 4.773 -22.731 1.00 66.38 330 GLY A N 1
ATOM 2695 C CA . GLY A 1 330 ? 4.164 5.303 -22.834 1.00 66.38 330 GLY A CA 1
ATOM 2696 C C . GLY A 1 330 ? 4.161 6.843 -22.887 1.00 66.38 330 GLY A C 1
ATOM 2697 O O . GLY A 1 330 ? 4.796 7.411 -23.771 1.00 66.38 330 GLY A O 1
ATOM 2698 N N . PRO A 1 331 ? 3.472 7.558 -21.980 1.00 59.72 331 PRO A N 1
ATOM 2699 C CA . PRO A 1 331 ? 3.455 9.025 -21.962 1.00 59.72 331 PRO A CA 1
ATOM 2700 C C . PRO A 1 331 ? 4.694 9.651 -21.296 1.00 59.72 331 PRO A C 1
ATOM 2702 O O . PRO A 1 331 ? 4.863 10.870 -21.334 1.00 59.72 331 PRO A O 1
ATOM 2705 N N . LEU A 1 332 ? 5.539 8.842 -20.647 1.00 62.41 332 LEU A N 1
ATOM 2706 C CA . LEU A 1 332 ? 6.693 9.319 -19.897 1.00 62.41 332 LEU A CA 1
ATOM 2707 C C . LEU A 1 332 ? 7.869 9.565 -20.844 1.00 62.41 332 LEU A C 1
ATOM 2709 O O . LEU A 1 332 ? 8.400 8.621 -21.431 1.00 62.41 332 LEU A O 1
ATOM 2713 N N . LYS A 1 333 ? 8.296 10.824 -20.957 1.00 79.94 333 LYS A N 1
ATOM 2714 C CA . LYS A 1 333 ? 9.514 11.210 -21.677 1.00 79.94 333 LYS A CA 1
ATOM 2715 C C . LYS A 1 333 ? 10.692 11.105 -20.726 1.00 79.94 333 LYS A C 1
ATOM 2717 O O . LYS A 1 333 ? 10.755 11.821 -19.734 1.00 79.94 333 LYS A O 1
ATOM 2722 N N . ILE A 1 334 ? 11.633 10.222 -20.999 1.00 88.44 334 ILE A N 1
ATOM 2723 C CA . ILE A 1 334 ? 12.798 9.999 -20.151 1.00 88.44 334 ILE A CA 1
ATOM 2724 C C . ILE A 1 334 ? 14.039 10.532 -20.852 1.00 88.44 334 ILE A C 1
ATOM 2726 O O . ILE A 1 334 ? 14.262 10.253 -22.023 1.00 88.44 334 ILE A O 1
ATOM 2730 N N . PHE A 1 335 ? 14.862 11.282 -20.131 1.00 93.38 335 PHE A N 1
ATOM 2731 C CA . PHE A 1 335 ? 16.195 11.664 -20.566 1.00 93.38 335 PHE A CA 1
ATOM 2732 C C . PHE A 1 335 ? 17.249 10.900 -19.766 1.00 93.38 335 PHE A C 1
ATOM 2734 O O . PHE A 1 335 ? 17.224 10.874 -18.533 1.00 93.38 335 PHE A O 1
ATOM 2741 N N . ILE A 1 336 ? 18.189 10.287 -20.475 1.00 94.31 336 ILE A N 1
ATOM 2742 C CA . ILE A 1 336 ? 19.334 9.587 -19.906 1.00 94.31 336 ILE A CA 1
ATOM 2743 C C . ILE A 1 336 ? 20.569 10.394 -20.296 1.00 94.31 336 ILE A C 1
ATOM 2745 O O . ILE A 1 336 ? 20.954 10.419 -21.464 1.00 94.31 336 ILE A O 1
ATOM 2749 N N . SER A 1 337 ? 21.188 11.073 -19.328 1.00 93.94 337 SER A N 1
ATOM 2750 C CA . SER A 1 337 ? 22.385 11.884 -19.574 1.00 93.94 337 SER A CA 1
ATOM 2751 C C . SER A 1 337 ? 23.599 11.011 -19.888 1.00 93.94 337 SER A C 1
ATOM 2753 O O . SER A 1 337 ? 23.707 9.883 -19.418 1.00 93.94 337 SER A O 1
ATOM 2755 N N . ARG A 1 338 ? 24.598 11.564 -20.583 1.00 93.25 338 ARG A N 1
ATOM 2756 C CA . ARG A 1 338 ? 25.876 10.899 -20.887 1.00 93.25 338 ARG A CA 1
ATOM 2757 C C . ARG A 1 338 ? 26.563 10.327 -19.645 1.00 93.25 338 ARG A C 1
ATOM 2759 O O . ARG A 1 338 ? 27.197 9.284 -19.724 1.00 93.25 338 ARG A O 1
ATOM 2766 N N . THR A 1 339 ? 26.429 10.995 -18.501 1.00 90.94 339 THR A N 1
ATOM 2767 C CA . THR A 1 339 ? 26.958 10.543 -17.201 1.00 90.94 339 THR A CA 1
ATOM 2768 C C . THR A 1 339 ? 26.222 9.329 -16.623 1.00 90.94 339 THR A C 1
ATOM 2770 O O . THR A 1 339 ? 26.778 8.620 -15.787 1.00 90.94 339 THR A O 1
ATOM 2773 N N . ALA A 1 340 ? 24.988 9.090 -17.069 1.00 88.31 340 ALA A N 1
ATOM 2774 C CA . ALA A 1 340 ? 24.128 7.966 -16.715 1.00 88.31 340 ALA A CA 1
ATOM 2775 C C . ALA A 1 340 ? 24.136 6.855 -17.792 1.00 88.31 340 ALA A C 1
ATOM 2777 O O . ALA A 1 340 ? 23.343 5.915 -17.717 1.00 88.31 340 ALA A O 1
ATOM 2778 N N . ILE A 1 341 ? 25.056 6.947 -18.762 1.00 92.00 341 ILE A N 1
ATOM 2779 C CA . ILE A 1 341 ? 25.389 5.926 -19.766 1.00 92.00 341 ILE A CA 1
ATOM 2780 C C . ILE A 1 341 ? 26.763 5.332 -19.409 1.00 92.00 341 ILE A C 1
ATOM 2782 O O . ILE A 1 341 ? 27.660 6.090 -19.025 1.00 92.00 341 ILE A O 1
ATOM 2786 N N . PRO A 1 342 ? 26.977 4.009 -19.537 1.00 88.75 342 PRO A N 1
ATOM 2787 C CA . PRO A 1 342 ? 28.291 3.423 -19.322 1.00 88.75 342 PRO A CA 1
ATOM 2788 C C . PRO A 1 342 ? 29.378 4.054 -20.202 1.00 88.75 342 PRO A C 1
ATOM 2790 O O . PRO A 1 342 ? 29.164 4.357 -21.377 1.00 88.75 342 PRO A O 1
ATOM 2793 N N . LYS A 1 343 ? 30.583 4.219 -19.645 1.00 88.75 343 LYS A N 1
ATOM 2794 C CA . LYS A 1 343 ? 31.701 4.891 -20.337 1.00 88.75 343 LYS A CA 1
ATOM 2795 C C . LYS A 1 343 ? 32.156 4.180 -21.615 1.00 88.75 343 LYS A C 1
ATOM 2797 O O . LYS A 1 343 ? 32.702 4.842 -22.487 1.00 88.75 343 LYS A O 1
ATOM 2802 N N . TYR A 1 344 ? 31.924 2.872 -21.707 1.00 86.31 344 TYR A N 1
ATOM 2803 C CA . TYR A 1 344 ? 32.285 2.039 -22.854 1.00 86.31 344 TYR A CA 1
ATOM 2804 C C . TYR A 1 344 ? 31.350 2.200 -24.062 1.00 86.31 344 TYR A C 1
ATOM 2806 O O . TYR A 1 344 ? 31.660 1.697 -25.137 1.00 86.31 344 TYR A O 1
ATOM 2814 N N . PHE A 1 345 ? 30.205 2.870 -23.900 1.00 89.75 345 PHE A N 1
ATOM 2815 C CA . PHE A 1 345 ? 29.415 3.343 -25.030 1.00 89.75 345 PHE A CA 1
ATOM 2816 C C . PHE A 1 345 ? 30.042 4.627 -25.559 1.00 89.75 345 PHE A C 1
ATOM 2818 O O . PHE A 1 345 ? 30.147 5.611 -24.819 1.00 89.75 345 PHE A O 1
ATOM 2825 N N . GLU A 1 346 ? 30.433 4.635 -26.823 1.00 89.94 346 GLU A N 1
ATOM 2826 C CA . GLU A 1 346 ? 30.965 5.804 -27.513 1.00 89.94 346 GLU A CA 1
ATOM 2827 C C . GLU A 1 346 ? 29.869 6.462 -28.341 1.00 89.94 346 GLU A C 1
ATOM 2829 O O . GLU A 1 346 ? 29.028 5.789 -28.931 1.00 89.94 346 GLU A O 1
ATOM 2834 N N . TYR A 1 347 ? 29.842 7.792 -28.329 1.00 91.56 347 TYR A N 1
ATOM 2835 C CA . TYR A 1 347 ? 28.936 8.541 -29.188 1.00 91.56 347 TYR A CA 1
ATOM 2836 C C . TYR A 1 347 ? 29.539 8.604 -30.589 1.00 91.56 347 TYR A C 1
ATOM 2838 O O . TYR A 1 347 ? 30.649 9.121 -30.731 1.00 91.56 347 TYR A O 1
ATOM 2846 N N . SER A 1 348 ? 28.799 8.130 -31.589 1.00 86.94 348 SER A N 1
ATOM 2847 C CA . SER A 1 348 ? 29.130 8.300 -33.003 1.00 86.94 348 SER A CA 1
ATOM 2848 C C . SER A 1 348 ? 28.037 9.104 -33.699 1.00 86.94 348 SER A C 1
ATOM 2850 O O . SER A 1 348 ? 26.842 8.952 -33.429 1.00 86.94 348 SER A O 1
ATOM 2852 N N . GLU A 1 349 ? 28.472 9.956 -34.615 1.00 82.19 349 GLU A N 1
ATOM 2853 C CA . GLU A 1 349 ? 27.626 10.749 -35.494 1.00 82.19 349 GLU A CA 1
ATOM 2854 C C . GLU A 1 349 ? 27.948 10.332 -36.933 1.00 82.19 349 GLU A C 1
ATOM 2856 O O . GLU A 1 349 ? 28.596 11.053 -37.688 1.00 82.19 349 GLU A O 1
ATOM 2861 N N . ASP A 1 350 ? 27.571 9.098 -37.278 1.00 66.50 350 ASP A N 1
ATOM 2862 C CA . ASP A 1 350 ? 27.729 8.568 -38.633 1.00 66.50 350 ASP A CA 1
ATOM 2863 C C . ASP A 1 350 ? 26.633 9.095 -39.570 1.00 66.50 350 ASP A C 1
ATOM 2865 O O . ASP A 1 350 ? 25.537 9.457 -39.141 1.00 66.50 350 ASP A O 1
ATOM 2869 N N . LEU A 1 351 ? 26.910 9.063 -40.879 1.00 55.69 351 LEU A N 1
ATOM 2870 C CA . LEU A 1 351 ? 26.098 9.606 -41.987 1.00 55.69 351 LEU A CA 1
ATOM 2871 C C . LEU A 1 351 ? 24.617 9.165 -42.046 1.00 55.69 351 LEU A C 1
ATOM 2873 O O . LEU A 1 351 ? 23.888 9.675 -42.893 1.00 55.69 351 LEU A O 1
ATOM 2877 N N . HIS A 1 352 ? 24.171 8.223 -41.208 1.00 61.50 352 HIS A N 1
ATOM 2878 C CA . HIS A 1 352 ? 22.798 7.712 -41.212 1.00 61.50 352 HIS A CA 1
ATOM 2879 C C . HIS A 1 352 ? 21.987 8.131 -39.967 1.00 61.50 352 HIS A C 1
ATOM 2881 O O . HIS A 1 352 ? 20.890 8.634 -40.179 1.00 61.50 352 HIS A O 1
ATOM 2887 N N . TYR A 1 353 ? 22.488 8.004 -38.717 1.00 72.69 353 TYR A N 1
ATOM 2888 C CA . TYR A 1 353 ? 21.816 8.475 -37.474 1.00 72.69 353 TYR A CA 1
ATOM 2889 C C . TYR A 1 353 ? 22.793 8.611 -36.276 1.00 72.69 353 TYR A C 1
ATOM 2891 O O . TYR A 1 353 ? 23.680 7.764 -36.145 1.00 72.69 353 TYR A O 1
ATOM 2899 N N . PRO A 1 354 ? 22.606 9.583 -35.351 1.00 87.81 354 PRO A N 1
ATOM 2900 C CA . PRO A 1 354 ? 23.381 9.665 -34.108 1.00 87.81 354 PRO A CA 1
ATOM 2901 C C . PRO A 1 354 ? 23.088 8.469 -33.191 1.00 87.81 354 PRO A C 1
ATOM 2903 O O . PRO A 1 354 ? 21.933 8.059 -33.031 1.00 87.81 354 PRO A O 1
ATOM 2906 N N . CYS A 1 355 ? 24.126 7.899 -32.577 1.00 90.88 355 CYS A N 1
ATOM 2907 C CA . CYS A 1 355 ? 23.974 6.732 -31.711 1.00 90.88 355 CYS A CA 1
ATOM 2908 C C . CYS A 1 355 ? 25.036 6.650 -30.608 1.00 90.88 355 CYS A C 1
ATOM 2910 O O . CYS A 1 355 ? 26.100 7.267 -30.679 1.00 90.88 355 CYS A O 1
ATOM 2912 N N . PHE A 1 356 ? 24.735 5.853 -29.582 1.00 92.25 356 PHE A N 1
ATOM 2913 C CA . PHE A 1 356 ? 25.739 5.337 -28.656 1.00 92.25 356 PHE A CA 1
ATOM 2914 C C . PHE A 1 356 ? 26.008 3.870 -28.985 1.00 92.25 356 PHE A C 1
ATOM 2916 O O . PHE A 1 356 ? 25.096 3.046 -28.893 1.00 92.25 356 PHE A O 1
ATOM 2923 N N . SER A 1 357 ? 27.252 3.540 -29.325 1.00 88.38 357 SER A N 1
ATOM 2924 C CA . SER A 1 357 ? 27.677 2.192 -29.716 1.00 88.38 357 SER A CA 1
ATOM 2925 C C . SER A 1 357 ? 28.688 1.607 -28.736 1.00 88.38 357 SER A C 1
ATOM 2927 O O . SER A 1 357 ? 29.585 2.310 -28.266 1.00 88.38 357 SER A O 1
ATOM 2929 N N . SER A 1 358 ? 28.583 0.313 -28.451 1.00 85.38 358 SER A N 1
ATOM 2930 C CA . SER A 1 358 ? 29.638 -0.448 -27.780 1.00 85.38 358 SER A CA 1
ATOM 2931 C C . SER A 1 358 ? 29.681 -1.874 -28.311 1.00 85.38 358 SER A C 1
ATOM 2933 O O . SER A 1 358 ? 28.834 -2.695 -27.953 1.00 85.38 358 SER A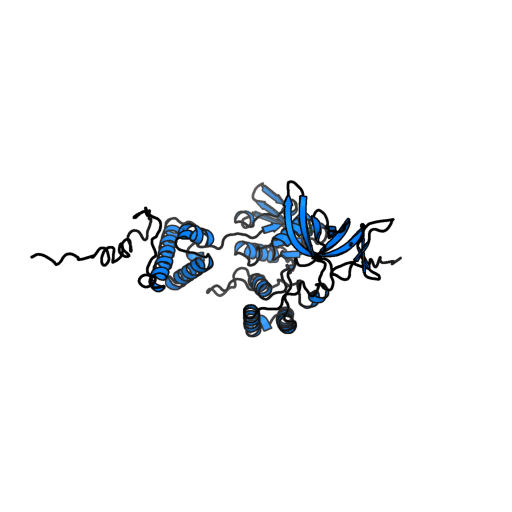 O 1
ATOM 2935 N N . GLY A 1 359 ? 30.649 -2.155 -29.189 1.00 80.81 359 GLY A N 1
ATOM 2936 C CA . GLY A 1 359 ? 30.745 -3.445 -29.875 1.00 80.81 359 GLY A CA 1
ATOM 2937 C C . GLY A 1 359 ? 29.452 -3.765 -30.629 1.00 80.81 359 GLY A C 1
ATOM 2938 O O . GLY A 1 359 ? 29.097 -3.059 -31.570 1.00 80.81 359 GLY A O 1
ATOM 2939 N N . ASP A 1 360 ? 28.737 -4.791 -30.169 1.00 75.12 360 ASP A N 1
ATOM 2940 C CA . ASP A 1 360 ? 27.518 -5.310 -30.801 1.00 75.12 360 ASP A CA 1
ATOM 2941 C C . ASP A 1 360 ? 26.237 -4.528 -30.439 1.00 75.12 360 ASP A C 1
ATOM 2943 O O . ASP A 1 360 ? 25.205 -4.675 -31.097 1.00 75.12 360 ASP A O 1
ATOM 2947 N N . TYR A 1 361 ? 26.275 -3.663 -29.418 1.00 82.62 361 TYR A N 1
ATOM 2948 C CA . TYR A 1 361 ? 25.094 -2.935 -28.948 1.00 82.62 361 TYR A CA 1
ATOM 2949 C C . TYR A 1 361 ? 25.041 -1.506 -29.480 1.00 82.62 361 TYR A C 1
ATOM 2951 O O . TYR A 1 361 ? 25.959 -0.715 -29.262 1.00 82.62 361 TYR A O 1
ATOM 2959 N N . ASN A 1 362 ? 23.906 -1.150 -30.090 1.00 88.06 362 ASN A N 1
ATOM 2960 C CA . ASN A 1 362 ? 23.654 0.183 -30.637 1.00 88.06 362 ASN A CA 1
ATOM 2961 C C . ASN A 1 362 ? 22.370 0.799 -30.064 1.00 88.06 362 ASN A C 1
ATOM 2963 O O . ASN A 1 362 ? 21.256 0.337 -30.333 1.00 88.06 362 ASN A O 1
ATOM 2967 N N . ILE A 1 363 ? 22.528 1.880 -29.302 1.00 91.56 363 ILE A N 1
ATOM 2968 C CA . ILE A 1 363 ? 21.431 2.724 -28.823 1.00 91.56 363 ILE A CA 1
ATOM 2969 C C . ILE A 1 363 ? 21.192 3.797 -29.883 1.00 91.56 363 ILE A C 1
ATOM 2971 O O . ILE A 1 363 ? 21.951 4.761 -29.997 1.00 91.56 363 ILE A O 1
ATOM 2975 N N . LYS A 1 364 ? 20.132 3.615 -30.664 1.00 91.12 364 LYS A N 1
ATOM 2976 C CA . LYS A 1 364 ? 1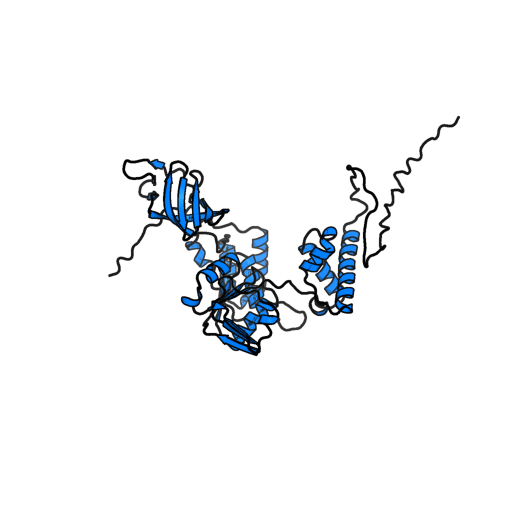9.673 4.527 -31.714 1.00 91.12 364 LYS A CA 1
ATOM 2977 C C . LYS A 1 364 ? 18.157 4.706 -31.589 1.00 91.12 364 LYS A C 1
ATOM 2979 O O . LYS A 1 364 ? 17.528 3.942 -30.851 1.00 91.12 364 LYS A O 1
ATOM 2984 N N . PRO A 1 365 ? 17.541 5.676 -32.282 1.00 91.75 365 PRO A N 1
ATOM 2985 C CA . PRO A 1 365 ? 16.086 5.769 -32.326 1.00 91.75 365 PRO A CA 1
ATOM 2986 C C . PRO A 1 365 ? 15.445 4.418 -32.687 1.00 91.75 365 PRO A C 1
ATOM 2988 O O . PRO A 1 365 ? 15.969 3.691 -33.531 1.00 91.75 365 PRO A O 1
ATOM 2991 N N . GLN A 1 366 ? 14.323 4.093 -32.040 1.00 89.12 366 GLN A N 1
ATOM 2992 C CA . GLN A 1 366 ? 13.601 2.808 -32.093 1.00 89.12 366 GLN A CA 1
ATOM 2993 C C . GLN A 1 366 ? 14.244 1.630 -31.341 1.00 89.12 366 GLN A C 1
ATOM 2995 O O . GLN A 1 366 ? 13.620 0.574 -31.228 1.00 89.12 366 GLN A O 1
ATOM 3000 N N . THR A 1 367 ? 15.441 1.774 -30.764 1.00 90.06 367 THR A N 1
ATOM 3001 C CA . THR A 1 367 ? 15.993 0.734 -29.882 1.00 90.06 367 THR A CA 1
ATOM 3002 C C . THR A 1 367 ? 15.172 0.653 -28.590 1.00 90.06 367 THR A C 1
ATOM 3004 O O . THR A 1 367 ? 14.878 1.675 -27.972 1.00 90.06 367 THR A O 1
ATOM 3007 N N . THR A 1 368 ? 14.820 -0.559 -28.148 1.00 88.06 368 THR A N 1
ATOM 3008 C CA . THR A 1 368 ? 14.228 -0.761 -26.816 1.00 88.06 368 THR A CA 1
ATOM 3009 C C . THR A 1 368 ? 15.343 -0.851 -25.781 1.00 88.06 368 THR A C 1
ATOM 3011 O O . THR A 1 368 ? 16.289 -1.623 -25.940 1.00 88.06 368 THR A O 1
ATOM 3014 N N . VAL A 1 369 ? 15.240 -0.053 -24.725 1.00 89.12 369 VAL A N 1
ATOM 3015 C CA . VAL A 1 369 ? 16.226 0.036 -23.651 1.00 89.12 369 VAL A CA 1
ATOM 3016 C C . VAL A 1 369 ? 15.566 -0.172 -22.297 1.00 89.12 369 VAL A C 1
ATOM 3018 O O . VAL A 1 369 ? 14.554 0.449 -21.979 1.00 89.12 369 VAL A O 1
ATOM 3021 N N . ARG A 1 370 ? 16.164 -1.029 -21.475 1.00 84.69 370 ARG A N 1
ATOM 3022 C CA . ARG A 1 370 ? 15.798 -1.193 -20.072 1.00 84.69 370 ARG A CA 1
ATOM 3023 C C . ARG A 1 370 ? 16.492 -0.125 -19.248 1.00 84.69 370 ARG A C 1
ATOM 3025 O O . ARG A 1 370 ? 17.718 -0.007 -19.295 1.00 84.69 370 ARG A O 1
ATOM 3032 N N . ILE A 1 371 ? 15.723 0.644 -18.490 1.00 83.38 371 ILE A N 1
ATOM 3033 C CA . ILE A 1 371 ? 16.209 1.795 -17.734 1.00 83.38 371 ILE A CA 1
ATOM 3034 C C . ILE A 1 371 ? 15.745 1.743 -16.278 1.00 83.38 371 ILE A C 1
ATOM 3036 O O . ILE A 1 371 ? 14.697 1.191 -15.940 1.00 83.38 371 ILE A O 1
ATOM 3040 N N . LYS A 1 372 ? 16.524 2.376 -15.402 1.00 78.19 372 LYS A N 1
ATOM 3041 C CA . LYS A 1 372 ? 16.167 2.594 -13.998 1.00 78.19 372 LYS A CA 1
ATOM 3042 C C . LYS A 1 372 ? 15.906 4.072 -13.774 1.00 78.19 372 LYS A C 1
ATOM 3044 O O . LYS A 1 372 ? 16.798 4.895 -13.985 1.00 78.19 372 LYS A O 1
ATOM 3049 N N . LEU A 1 373 ? 14.708 4.413 -13.311 1.00 72.69 373 LEU A N 1
ATOM 3050 C CA . LEU A 1 373 ? 14.373 5.792 -12.971 1.00 72.69 373 LEU A CA 1
ATOM 3051 C C . LEU A 1 373 ? 15.237 6.309 -11.817 1.00 72.69 373 LEU A C 1
ATOM 3053 O O . LEU A 1 373 ? 15.499 5.606 -10.842 1.00 72.69 373 LEU A O 1
ATOM 3057 N N . GLN A 1 374 ? 15.655 7.565 -11.930 1.00 68.69 374 GLN A N 1
ATOM 3058 C CA . GLN A 1 374 ? 16.379 8.305 -10.895 1.00 68.69 374 GLN A CA 1
ATOM 3059 C C . GLN A 1 374 ? 15.560 9.480 -10.346 1.00 68.69 374 GLN A C 1
ATOM 3061 O O . GLN A 1 374 ? 15.787 9.913 -9.219 1.00 68.69 374 GLN A O 1
ATOM 3066 N N . GLY A 1 375 ? 14.599 9.996 -11.115 1.00 55.75 375 GLY A N 1
ATOM 3067 C CA . GLY A 1 375 ? 13.733 11.096 -10.697 1.00 55.75 375 GLY A CA 1
ATOM 3068 C C . GLY A 1 375 ? 12.727 11.479 -11.778 1.00 55.75 375 GLY A C 1
ATOM 3069 O O . GLY A 1 375 ? 12.963 11.240 -12.957 1.00 55.75 375 GLY A O 1
ATOM 3070 N N . ILE A 1 376 ? 11.607 12.080 -11.379 1.00 59.19 376 ILE A N 1
ATOM 3071 C CA . ILE A 1 376 ? 10.518 12.502 -12.274 1.00 59.19 376 ILE A CA 1
ATOM 3072 C C . ILE A 1 376 ? 10.233 13.991 -12.035 1.00 59.19 376 ILE A C 1
ATOM 3074 O O . ILE A 1 376 ? 10.290 14.471 -10.902 1.00 59.19 376 ILE A O 1
ATOM 3078 N N . ARG A 1 377 ? 9.950 14.727 -13.109 1.00 61.53 377 ARG A N 1
ATOM 3079 C CA . ARG A 1 377 ? 9.537 16.132 -13.152 1.00 61.53 377 ARG A CA 1
ATOM 3080 C C . ARG A 1 377 ? 8.279 16.271 -14.011 1.00 61.53 377 ARG A C 1
ATOM 3082 O O . ARG A 1 377 ? 8.094 15.545 -14.980 1.00 61.53 377 ARG A O 1
ATOM 3089 N N . TYR A 1 378 ? 7.437 17.237 -13.674 1.00 58.03 378 TYR A N 1
ATOM 3090 C CA . TYR A 1 378 ? 6.180 17.514 -14.369 1.00 58.03 378 TYR A CA 1
ATOM 3091 C C . TYR A 1 378 ? 6.230 18.929 -14.948 1.00 58.03 378 TYR A C 1
ATOM 3093 O O . TYR A 1 378 ? 6.697 19.832 -14.254 1.00 58.03 378 TYR A O 1
ATOM 3101 N N . ASP A 1 379 ? 5.755 19.128 -16.180 1.00 55.09 379 ASP A N 1
ATOM 3102 C CA . ASP A 1 379 ? 5.642 20.461 -16.788 1.00 55.09 379 ASP A CA 1
ATOM 3103 C C . ASP A 1 379 ? 4.419 20.569 -17.707 1.00 55.09 379 ASP A C 1
ATOM 3105 O O . ASP A 1 379 ? 4.332 19.785 -18.647 1.00 55.09 379 ASP A O 1
ATOM 3109 N N . LEU A 1 380 ? 3.510 21.517 -17.408 1.00 43.06 380 LEU A N 1
ATOM 3110 C CA . LEU A 1 380 ? 2.308 22.037 -18.115 1.00 43.06 380 LEU A CA 1
ATOM 3111 C C . LEU A 1 380 ? 1.366 21.069 -18.888 1.00 43.06 380 LEU A C 1
ATOM 3113 O O . LEU A 1 380 ? 0.290 21.492 -19.301 1.00 43.06 380 LEU A O 1
ATOM 3117 N N . SER A 1 381 ? 1.741 19.805 -19.106 1.00 52.44 381 SER A N 1
ATOM 3118 C CA . SER A 1 381 ? 1.020 18.704 -19.785 1.00 52.44 381 SER A CA 1
ATOM 3119 C C . SER A 1 381 ? 1.899 17.456 -20.047 1.00 52.44 381 SER A C 1
ATOM 3121 O O . SER A 1 381 ? 1.380 16.429 -20.475 1.00 52.44 381 SER A O 1
ATOM 3123 N N . ASN A 1 382 ? 3.216 17.499 -19.800 1.00 48.91 382 ASN A N 1
ATOM 3124 C CA . ASN A 1 382 ? 4.161 16.405 -20.046 1.00 48.91 382 ASN A CA 1
ATOM 3125 C C . ASN A 1 382 ? 4.824 15.906 -18.748 1.00 48.91 382 ASN A C 1
ATOM 3127 O O . ASN A 1 382 ? 5.159 16.689 -17.854 1.00 48.91 382 ASN A O 1
ATOM 3131 N N . MET A 1 383 ? 5.070 14.594 -18.676 1.00 55.38 383 MET A N 1
ATOM 3132 C CA . MET A 1 383 ? 5.909 13.978 -17.646 1.00 55.38 383 MET A CA 1
ATOM 3133 C C . MET A 1 383 ? 7.312 13.745 -18.193 1.00 55.38 383 MET A C 1
ATOM 3135 O O . MET A 1 383 ? 7.486 13.050 -19.196 1.00 55.38 383 MET A O 1
ATOM 3139 N N . PHE A 1 384 ? 8.302 14.299 -17.502 1.00 69.50 384 PHE A N 1
ATOM 3140 C CA . PHE A 1 384 ? 9.711 14.109 -17.798 1.00 69.50 384 PHE A CA 1
ATOM 3141 C C . PHE A 1 384 ? 10.368 13.282 -16.699 1.00 69.50 384 PHE A C 1
ATOM 3143 O O . PHE A 1 384 ? 10.125 13.504 -15.520 1.00 69.50 384 PHE A O 1
ATOM 3150 N N . ALA A 1 385 ? 11.239 12.352 -17.047 1.00 73.44 385 ALA A N 1
ATOM 3151 C CA . ALA A 1 385 ? 12.023 11.603 -16.081 1.00 73.44 385 ALA A CA 1
ATOM 3152 C C . ALA A 1 385 ? 13.507 11.667 -16.413 1.00 73.44 385 ALA A C 1
ATOM 3154 O O . ALA A 1 385 ? 13.897 11.815 -17.566 1.00 73.44 385 ALA A O 1
ATOM 3155 N N . ILE A 1 386 ? 14.330 11.531 -15.384 1.00 82.25 386 ILE A N 1
ATOM 3156 C CA . ILE A 1 386 ? 15.738 11.185 -15.515 1.00 82.25 386 ILE A CA 1
ATOM 3157 C C . ILE A 1 386 ? 15.910 9.724 -15.123 1.00 82.25 386 ILE A C 1
ATOM 3159 O O . ILE A 1 386 ? 15.320 9.254 -14.145 1.00 82.25 386 ILE A O 1
ATOM 3163 N N . ALA A 1 387 ? 16.710 9.004 -15.895 1.00 85.44 387 ALA A N 1
ATOM 3164 C CA . ALA A 1 387 ? 17.002 7.599 -15.665 1.00 85.44 387 ALA A CA 1
ATOM 3165 C C . ALA A 1 387 ? 18.471 7.299 -15.943 1.00 85.44 387 ALA A C 1
ATOM 3167 O O . ALA A 1 387 ? 19.200 8.110 -16.511 1.00 85.44 387 ALA A O 1
ATOM 3168 N N . THR A 1 388 ? 18.893 6.109 -15.541 1.00 84.56 388 THR A N 1
ATOM 3169 C CA . THR A 1 388 ? 20.225 5.581 -15.810 1.00 84.56 388 THR A CA 1
ATOM 3170 C C . THR A 1 388 ? 20.137 4.257 -16.544 1.00 84.56 388 THR A C 1
ATOM 3172 O O . THR A 1 388 ? 19.213 3.476 -16.306 1.00 84.56 388 THR A O 1
ATOM 3175 N N . ILE A 1 389 ? 21.123 4.019 -17.407 1.00 86.69 389 ILE A N 1
ATOM 3176 C CA . ILE A 1 389 ? 21.478 2.694 -17.927 1.00 86.69 389 ILE A CA 1
ATOM 3177 C C . ILE A 1 389 ? 22.895 2.276 -17.501 1.00 86.69 389 ILE A C 1
ATOM 3179 O O . ILE A 1 389 ? 23.405 1.253 -17.936 1.00 86.69 389 ILE A O 1
ATOM 3183 N N . ASN A 1 390 ? 23.561 3.075 -16.660 1.00 82.69 390 ASN A N 1
ATOM 3184 C CA . ASN A 1 390 ? 24.929 2.855 -16.189 1.00 82.69 390 ASN A CA 1
ATOM 3185 C C . ASN A 1 390 ? 24.979 1.909 -14.983 1.00 82.69 390 ASN A C 1
ATOM 3187 O O . ASN A 1 390 ? 25.448 2.301 -13.921 1.00 82.69 390 ASN A O 1
ATOM 3191 N N . ASN A 1 391 ? 24.421 0.715 -15.156 1.00 67.56 391 ASN A N 1
ATOM 3192 C CA . ASN A 1 391 ? 24.224 -0.340 -14.165 1.00 67.56 391 ASN A CA 1
ATOM 3193 C C . ASN A 1 391 ? 24.097 -1.675 -14.946 1.00 67.56 391 ASN A C 1
ATOM 3195 O O . ASN A 1 391 ? 23.581 -1.678 -16.063 1.00 67.56 391 ASN A O 1
ATOM 3199 N N . GLU A 1 392 ? 24.569 -2.795 -14.408 1.00 45.69 392 GLU A N 1
ATOM 3200 C CA . GLU A 1 392 ? 24.369 -4.145 -14.939 1.00 45.69 392 GLU A CA 1
ATOM 3201 C C . GLU A 1 392 ? 22.871 -4.427 -15.224 1.00 45.69 392 GLU A C 1
ATOM 3203 O O . GLU A 1 392 ? 21.968 -4.004 -14.504 1.00 45.69 392 GLU A O 1
ATOM 3208 N N . TYR A 1 393 ? 22.577 -5.167 -16.299 1.00 53.38 393 TYR A N 1
ATOM 3209 C CA . TYR A 1 393 ? 21.213 -5.527 -16.750 1.00 53.38 393 TYR A CA 1
ATOM 3210 C C . TYR A 1 393 ? 20.310 -4.361 -17.209 1.00 53.38 393 TYR A C 1
ATOM 3212 O O . TYR A 1 393 ? 19.131 -4.577 -17.504 1.00 53.38 393 TYR A O 1
ATOM 3220 N N . LEU A 1 394 ? 20.844 -3.140 -17.290 1.00 72.12 394 LEU A N 1
ATOM 3221 C CA . LEU A 1 394 ? 20.244 -2.020 -18.014 1.00 72.12 394 LEU A CA 1
ATOM 3222 C C . LEU A 1 394 ? 20.929 -1.852 -19.379 1.00 72.12 394 LEU A C 1
ATOM 3224 O O . LEU A 1 394 ? 22.056 -2.301 -19.577 1.00 72.12 394 LEU A O 1
ATOM 3228 N N . GLY A 1 395 ? 20.259 -1.186 -20.319 1.00 75.94 395 GLY A N 1
ATOM 3229 C CA . GLY A 1 395 ? 20.760 -1.001 -21.686 1.00 75.94 395 GLY A CA 1
ATOM 3230 C C . GLY A 1 395 ? 19.860 -1.645 -22.739 1.00 75.94 395 GLY A C 1
ATOM 3231 O O . GLY A 1 395 ? 18.667 -1.827 -22.505 1.00 75.94 395 GLY A O 1
ATOM 3232 N N . CYS A 1 396 ? 20.405 -1.923 -23.924 1.00 82.88 396 CYS A N 1
ATOM 3233 C CA . CYS A 1 396 ? 19.636 -2.458 -25.050 1.00 82.88 396 CYS A CA 1
ATOM 3234 C C . CYS A 1 396 ? 19.021 -3.826 -24.729 1.00 82.88 396 CYS A C 1
ATOM 3236 O O . CYS A 1 396 ? 19.699 -4.709 -24.211 1.00 82.88 396 CYS A O 1
ATOM 3238 N N . ILE A 1 397 ? 17.752 -4.005 -25.093 1.00 76.62 397 ILE A N 1
ATOM 3239 C CA . ILE A 1 397 ? 17.055 -5.290 -25.024 1.00 76.62 397 ILE A CA 1
ATOM 3240 C C . ILE A 1 397 ? 17.068 -5.892 -26.428 1.00 76.62 397 ILE A C 1
ATOM 3242 O O . ILE A 1 397 ? 16.559 -5.278 -27.369 1.00 76.62 397 ILE A O 1
ATOM 3246 N N . GLU A 1 398 ? 17.651 -7.079 -26.587 1.00 58.25 398 GLU A N 1
ATOM 3247 C CA . GLU A 1 398 ? 17.533 -7.824 -27.838 1.00 58.25 398 GLU A CA 1
ATOM 3248 C C . GLU A 1 398 ? 16.072 -8.219 -28.051 1.00 58.25 398 GLU A C 1
ATOM 3250 O O . GLU A 1 398 ? 15.439 -8.863 -27.211 1.00 58.25 398 GLU A O 1
ATOM 3255 N N . SER A 1 399 ? 15.522 -7.818 -29.193 1.00 41.97 399 SER A N 1
ATOM 3256 C CA . SER A 1 399 ? 14.215 -8.284 -29.628 1.00 41.97 399 SER A CA 1
ATOM 3257 C C . SER A 1 399 ? 14.365 -9.716 -30.131 1.00 41.97 399 SER A C 1
ATOM 3259 O O . SER A 1 399 ? 14.505 -9.959 -31.325 1.00 41.97 399 SER A O 1
ATOM 3261 N N . ASN A 1 400 ? 14.285 -10.689 -29.222 1.00 30.12 400 ASN A N 1
ATOM 3262 C CA . ASN A 1 400 ? 13.844 -12.025 -29.607 1.00 30.12 400 ASN A CA 1
ATOM 3263 C C . ASN A 1 400 ? 12.366 -11.921 -29.987 1.00 30.12 400 ASN A C 1
ATOM 3265 O O . ASN A 1 400 ? 11.463 -12.200 -29.199 1.00 30.12 400 ASN A O 1
ATOM 3269 N N . ILE A 1 401 ? 12.128 -11.453 -31.212 1.00 33.03 401 ILE A N 1
ATOM 3270 C CA . ILE A 1 401 ? 10.882 -11.686 -31.921 1.00 33.03 401 ILE A CA 1
ATOM 3271 C C . ILE A 1 401 ? 10.711 -13.201 -31.917 1.00 33.03 401 ILE A C 1
ATOM 3273 O O . ILE A 1 401 ? 11.518 -13.928 -32.495 1.00 33.03 401 ILE A O 1
ATOM 3277 N N . LEU A 1 402 ? 9.664 -13.672 -31.244 1.00 30.16 402 LEU A N 1
ATOM 3278 C CA . LEU A 1 402 ? 9.082 -14.976 -31.508 1.00 30.16 402 LEU A CA 1
ATOM 3279 C C . LEU A 1 402 ? 8.739 -15.026 -33.005 1.00 30.16 402 LEU A C 1
ATOM 3281 O O . LEU A 1 402 ? 7.650 -14.645 -33.423 1.00 30.16 402 LEU A O 1
ATOM 3285 N N . GLN A 1 403 ? 9.680 -15.510 -33.817 1.00 30.67 403 GLN A N 1
ATOM 3286 C CA . GLN A 1 403 ? 9.352 -16.430 -34.893 1.00 30.67 403 GLN A CA 1
ATOM 3287 C C . GLN A 1 403 ? 8.801 -17.687 -34.220 1.00 30.67 403 GLN A C 1
ATOM 3289 O O . GLN A 1 403 ? 9.528 -18.630 -33.921 1.00 30.67 403 GLN A O 1
ATOM 3294 N N . VAL A 1 404 ? 7.506 -17.672 -33.937 1.00 29.83 404 VAL A N 1
ATOM 3295 C CA . VAL A 1 404 ? 6.720 -18.896 -33.856 1.00 29.83 404 VAL A CA 1
ATOM 3296 C C . VAL A 1 404 ? 5.608 -18.707 -34.872 1.00 29.83 404 VAL A C 1
ATOM 3298 O O . VAL A 1 404 ? 4.665 -17.950 -34.650 1.00 29.83 404 VAL A O 1
ATOM 3301 N N . MET A 1 405 ? 5.853 -19.305 -36.040 1.00 30.61 405 MET A N 1
ATOM 3302 C CA . MET A 1 405 ? 4.817 -19.735 -36.975 1.00 30.61 405 MET A CA 1
ATOM 3303 C C . MET A 1 405 ? 3.847 -20.690 -36.287 1.00 30.61 405 MET A C 1
ATOM 3305 O O . MET A 1 405 ? 4.317 -21.463 -35.417 1.00 30.61 405 MET A O 1
#

Sequence (405 aa):
MINCNRVNKKSILEAIEDFVLHIFSWFLDINVDIFKNNADKKYSIKLFDKKLINLCRTVSVVELVNEIIMKDKNCTQREIYYKFYNIFREQNQANKHIKDVCNILGYERSSLNIHASEKGCIAGLLILKKGYEILNLSEHENGIMINEFLLNVDKIESMANYIIVVEKYSVYQKLCENKIWNILPSILITGKGFPDLSTRKIICELMHTFQLECVYVGDFDPHGIKIYLNYKEGIKSNDKNNLYACKNMKWIGMCSNDIVFFPKESLISLTKKEKNILQNLKNNKKFLSTSQLKNEIIQMDRINYKFEIEAVLDAIVTDVNKLGFFAQAGPLKIFISRTAIPKYFEYSEDLHYPCFSSGDYNIKPQTTVRIKLQGIRYDLSNMFAIATINNEYLGCIESNILQVM

Foldseek 3Di:
DDDDDDDPVVPPVVHCPVPCVVVVVPLADDDDDDDDDDDDDDDDPPPPDPVSLLVSLLSNLVNVLVVCVVVVHAEELVNQCVVVVVSDVDSVSNVVSLVVNCVVVVHDCVVSNYFHDQDKFKAAFKWFAAPPDIDGRLVDLLGDGQDPVRVDTDDMDGPAQEEEEEQASVVLSVCSNVSVCVVHVYMYMYCVFARTLSRLSVVLVCCVVVVHAYEYEWWLALSSLVSQCCSQQADDDPPDDRRSHVVRYYYDDDALVCVVVDFVVLWDFDDPVRLVSLVVVQPPPVVVPDPRSNVRSVSCNVVRTIHGPQWKDKWFWAAADPQFTWTDDDQEIETEGPVLEAPQFDWDDDPPFTWTDHVPATGTGRFIWMWTWDAWDDDPPGIYTYTHQRGGPTTTDDPPPPPPD

pLDDT: mean 77.11, std 18.04, range [29.83, 98.19]

Radius of gyration: 28.68 Å; chains: 1; bounding box: 64×78×93 Å

Secondary structure (DSSP, 8-state):
--------TTTTTS-S-TTS-STTT-SSS---------S-----TTTS-HHHHHHHHHHHHHHHHHHHHHTT--EEHHHHHHHTTTT-SSHHHHHHHHHHHHHHHT--GGGGTEEPPP--EEEESEEEEETTEEEEGGG-TT-EE--HHHHS-SEEEE--SEEEEESSHHHHHHHHHTTGGGTS-EEEEE-SSS--HHHHHHHHHHHHHH-PEEEEE--BSHHHHHHHHHHHH-B--SSSS-BT--TT-EEEES-GGGGGGS-TTT-EEPPHHHHHHHHHHHH-GGGGG-HHHHHHHHHHHHH-EEB-TTS-EEEEEEEEETTEEEEEETTEEEEEEGGGS-TTPEEEE-SS-EEEEETTEEE-TT-EEEEEEEEEEEETTEEEEEEE--STT-EEPP-------

InterPro domains:
  IPR002815 Spo11/DNA topoisomerase VI subunit A [PR01550] (77-88)
  IPR002815 Spo11/DNA topoisomerase VI subunit A [PR01550] (91-108)
  IPR002815 Spo11/DNA topoisomerase VI subunit A [PR01550] (109-124)
  IPR002815 Spo11/DNA topoisomerase VI subunit A [PR01550] (163-180)
  IPR002815 Spo11/DNA topoisomerase VI subunit A [PR01550] (187-208)
  IPR002815 Spo11/DNA topoisomerase VI subunit A [PR01550] (219-235)
  IPR002815 Spo11/DNA topoisomerase VI subunit A [PTHR10848] (39-315)
  IPR012340 Nucleic acid-binding, OB-fold [SSF50249] (311-397)
  IPR013049 Spo11/DNA topoisomerase VI, subunit A, N-terminal [PF04406] (55-114)
  IPR034136 Topoisomerase 6 subunit A/Spo11, TOPRIM domain [PF21180] (162-314)
  IPR034136 Topoisomerase 6 subunit A/Spo11, TOPRIM domain [cd00223] (161-314)
  IPR036078 Spo11/DNA topoisomerase VI subunit A superfamily [SSF56726] (53-314)
  IPR036388 Winged helix-like DNA-binding domain superfamily [G3DSA:1.10.10.10] (31-117)

Organism: Plasmodium falciparum (isolate NF54) (NCBI:txid5843)